Protein AF-A0A9K3M1T9-F1 (afdb_monomer)

Mean predicted aligned error: 18.96 Å

Radius of gyration: 31.44 Å; Cα contacts (8 Å, |Δi|>4): 435; chains: 1; bounding box: 80×83×88 Å

pLDDT: mean 81.01, std 16.25, range [27.92, 98.25]

Foldseek 3Di:
DDLVCQQPDAFPVRDGDDSVVSCCCVVQVLLLVLQAQLVVVLVDFLVVLVPGDLPLDALVSLVSSCVRCVVSLVVLVVVCVDVRSVSNNVSVVVSVVVSVVLVVLLVVLCVVQNDLVPAADDDPDDPPPNHDPQHACSRSSNSNVPDDPVDDSPDDPDRNHDDDDDPDDDDPPPPVPVVVVVVVVVVVVLVVVLVVVCVVVVPDPDDDPVNVVVSVVVSVVVVVVVVVCVVCVVVVQHAPPDLQDLVNLVVLLVVLVVVLVVLVVVLVVDPDPVVNVVSVVVNVVSVVVNSNSVSNNVPDPVNVVVVVVVVVVVCVVCVVVLLVLLLLVQLQAALVLVPDALVCQQPPAFPVRDGRHSLVSCCCVVQVLLNCSQAQLVVVLPDFLVVNVPGDPPLDALSSLSNSCNRCVVNLVVLVVVCVDVRSVSNNVSSVVSVVVSVVLVVLLVVLCVVQNDLVRGQPPCPPDPPPNHDPQPQCSHNSNSNPPPDSPDGRRGGSDRHHDDDPPPVPPPQDPVSVVVCVVVVVD

Solvent-accessible surface area (backbone atoms only — not comparable to full-atom values): 30203 Å² total; per-residue (Å²): 130,54,53,64,54,48,18,69,43,64,34,81,67,70,45,63,44,53,61,71,55,26,46,45,59,69,75,30,56,52,64,54,54,79,35,46,48,52,74,56,60,65,68,52,58,43,68,62,60,71,69,43,53,79,72,92,65,36,63,67,56,43,50,53,50,52,58,65,39,45,71,43,44,55,54,21,60,75,36,49,90,39,72,57,32,34,49,43,33,52,54,49,49,56,52,51,51,54,42,50,56,52,49,48,53,35,50,58,44,32,73,74,58,43,55,80,93,71,44,50,72,50,55,100,78,61,91,77,74,74,38,47,91,48,67,67,70,69,24,54,63,52,38,37,58,72,60,75,82,83,66,85,53,58,70,75,91,64,94,70,52,66,80,72,83,84,76,83,88,84,79,91,85,63,82,91,63,49,83,77,49,52,64,56,52,52,50,52,56,48,52,50,53,52,46,54,50,35,61,75,66,70,65,64,96,78,72,49,75,66,53,60,48,51,51,50,52,50,47,54,49,52,54,48,48,55,51,49,51,51,52,35,46,74,70,70,46,62,75,63,95,58,95,67,50,63,70,58,26,54,52,49,42,55,51,42,54,48,51,49,51,55,48,53,54,50,53,77,72,53,85,50,71,72,59,43,57,51,50,52,54,52,48,51,50,50,50,53,51,40,48,42,33,51,47,39,33,70,73,34,70,66,46,53,50,49,53,51,51,52,49,51,52,54,50,57,76,45,44,62,66,16,48,53,30,33,28,35,51,28,20,70,42,60,48,60,54,84,82,51,52,55,66,52,45,32,66,41,66,34,80,66,66,46,61,44,56,59,70,55,26,46,44,50,66,73,29,46,48,61,53,54,76,25,43,45,61,78,66,56,66,77,52,57,42,69,66,62,69,70,37,46,78,68,90,65,33,60,53,56,40,31,19,52,51,55,64,46,55,77,49,46,61,56,23,52,75,41,39,89,39,72,59,30,31,48,43,28,52,53,49,50,53,52,52,52,53,40,51,56,52,48,52,54,34,52,54,46,31,72,74,55,40,52,82,95,68,31,45,69,88,49,91,80,51,93,82,73,69,50,64,90,50,68,68,69,69,24,56,66,55,36,34,55,72,66,73,59,82,74,81,38,61,33,61,56,61,100,58,53,44,79,78,79,73,68,79,65,88,70,66,48,72,67,54,52,50,48,35,58,73,70,64,78,108

Sequence (525 aa):
MTEDELASTPTPNGKSLPVSFARKFKRTNILQLLRVNPEEIEKMHPSLLEGIRTTGLTLTERRAIHEHLRDVAERWEKKLADPSSEKKYQWFQVLKMKFKEMLNAYTTHVEKYGPPKNHPYASRNDPSGGGCPMLGNQCPLKADAVLNYNEDLGYPQEALFENGSQGTNNRSSREKKIQTCLASKSKASETEIMNELRERLGLDSYENDVDRKLLRELFHAVKRTRSLEKQLTQAGLALPQEDISYSMAKTKIAELTREIKDLAAKMGNCTDSREMARLEVDFGKLSQELDKYNNAIMLTKEWAKEQEDRERNWEASISQANYEALQKIWRHMPVNIRDLSEDVLSSASTPNGKTLPTAMAKKFKRTNILMLLRLDPSDIEPMHPSSLEAMRTTGLTLTERRALHKHLKTLAPKWQASSNDKMSERKWMWHASLKGKFKEVLEKYEHHVQKYGPSHNHPYAERNNPSGGGCPLLGNQCPVKADLVTDYNDDYGFPDYPIYMKETVAKSNLMTMEELERRRQEGEL

Secondary structure (DSSP, 8-state):
--HHHHHHSBPTTSPBPPHHHHHHHHH-GGGGGGGS-HHHHHHS-HHHHHTS--TT--HHHHHHHHHHHHHHHHHHHHTTTSHHHHHHHHHHHHHHHHHHHHHHHHHHHHHHH--GGG-----TT-TTS-S-SS-GGGSHHHHHTTS-TTS--S--SS-PPP---------SS-SSSSTTTHHHHHHHHHHHHHHHHHHHHT--S---HHHHHHHHHHHHHHHHHHHHHHHHHHTT----SS---HHHHHHHHHHHHHHHHHHHHHHHT---HHHHHHHHHHHHHHHHHHHHHHHHHHTSHHHHHHHHHHHHHHHHHHHHHHHHHHHHHHHHS-TTTTTS-HHHHHHSBPTTSPBPPHHHHHHHHHSGGGGGGGS-HHHHTTS-HHHHHTS--TT--HHHHHHHHHHHTTTHHHHHHTTTSHHHHHHHHHHHHHHHHHHHHHHHHHHHHHHH--GGGSS-S-TT-TT--S-SS-GGGSHHHHHTTS---S-----SS---------------HHHHHHHHHTT--

Organism: NCBI:txid303405

Structure (mmCIF, N/CA/C/O backbone):
data_AF-A0A9K3M1T9-F1
#
_entry.id   AF-A0A9K3M1T9-F1
#
loop_
_atom_site.group_PDB
_atom_site.id
_atom_site.type_symbol
_atom_site.label_atom_id
_atom_site.label_alt_id
_atom_site.label_comp_id
_atom_site.label_asym_id
_atom_site.label_entity_id
_atom_site.label_seq_id
_atom_site.pdbx_PDB_ins_code
_atom_site.Cartn_x
_atom_site.Cartn_y
_atom_site.Cartn_z
_atom_site.occupancy
_atom_site.B_iso_or_equiv
_atom_site.auth_seq_id
_atom_site.auth_comp_id
_atom_site.auth_asym_id
_atom_site.auth_atom_id
_atom_site.pdbx_PDB_model_num
ATOM 1 N N . MET A 1 1 ? 20.194 -21.586 -5.574 1.00 68.31 1 MET A N 1
ATOM 2 C CA . MET A 1 1 ? 19.880 -22.155 -4.249 1.00 68.31 1 MET A CA 1
ATOM 3 C C . MET A 1 1 ? 18.542 -21.649 -3.736 1.00 68.31 1 MET A C 1
ATOM 5 O O . MET A 1 1 ? 18.437 -20.459 -3.425 1.00 68.31 1 MET A O 1
ATOM 9 N N . THR A 1 2 ? 17.545 -22.527 -3.677 1.00 80.69 2 THR A N 1
ATOM 10 C CA . THR A 1 2 ? 16.233 -22.302 -3.038 1.00 80.69 2 THR A CA 1
ATOM 11 C C . THR A 1 2 ? 16.335 -22.315 -1.500 1.00 80.69 2 THR A C 1
ATOM 13 O O . THR A 1 2 ? 17.410 -22.557 -0.947 1.00 80.69 2 THR A O 1
ATOM 16 N N . GLU A 1 3 ? 15.248 -21.980 -0.787 1.00 82.19 3 GLU A N 1
ATOM 17 C CA . GLU A 1 3 ? 15.204 -22.055 0.690 1.00 82.19 3 GLU A CA 1
ATOM 18 C C . GLU A 1 3 ? 15.411 -23.490 1.186 1.00 82.19 3 GLU A C 1
ATOM 20 O O . GLU A 1 3 ? 16.157 -23.702 2.142 1.00 82.19 3 GLU A O 1
ATOM 25 N N . ASP A 1 4 ? 14.791 -24.453 0.504 1.00 78.94 4 ASP A N 1
ATOM 26 C CA . ASP A 1 4 ? 14.855 -25.867 0.863 1.00 78.94 4 ASP A CA 1
ATOM 27 C C . ASP A 1 4 ? 16.237 -26.448 0.551 1.00 78.94 4 ASP A C 1
ATOM 29 O O . ASP A 1 4 ? 16.815 -27.105 1.410 1.00 78.94 4 ASP A O 1
ATOM 33 N N . GLU A 1 5 ? 16.834 -26.093 -0.595 1.00 82.56 5 GLU A N 1
ATOM 34 C CA . GLU A 1 5 ? 18.221 -26.460 -0.921 1.00 82.56 5 GLU A CA 1
ATOM 35 C C . GLU A 1 5 ? 19.218 -25.920 0.110 1.00 82.56 5 GLU A C 1
ATOM 37 O O . GLU A 1 5 ? 20.152 -26.617 0.499 1.00 82.56 5 GLU A O 1
ATOM 42 N N . LEU A 1 6 ? 19.039 -24.680 0.577 1.00 81.62 6 LEU A N 1
ATOM 43 C CA . LEU A 1 6 ? 19.936 -24.082 1.569 1.00 81.62 6 LEU A CA 1
ATOM 44 C C . LEU A 1 6 ? 19.790 -24.737 2.953 1.00 81.62 6 LEU A C 1
ATOM 46 O O . LEU A 1 6 ? 20.767 -24.810 3.691 1.00 81.62 6 LEU A O 1
ATOM 50 N N . ALA A 1 7 ? 18.594 -25.217 3.301 1.00 81.88 7 ALA A N 1
ATOM 51 C CA . ALA A 1 7 ? 18.355 -25.947 4.544 1.00 81.88 7 ALA A CA 1
ATOM 52 C C . ALA A 1 7 ? 18.846 -27.406 4.482 1.00 81.88 7 ALA A C 1
ATOM 54 O O . ALA A 1 7 ? 19.282 -27.950 5.496 1.00 81.88 7 ALA A O 1
ATOM 55 N N . SER A 1 8 ? 18.787 -28.039 3.306 1.00 81.88 8 SER A N 1
ATOM 56 C CA . SER A 1 8 ? 19.185 -29.437 3.105 1.00 81.88 8 SER A CA 1
ATOM 57 C C . SER A 1 8 ? 20.673 -29.625 2.803 1.00 81.88 8 SER A C 1
ATOM 59 O O . SER A 1 8 ? 21.176 -30.739 2.917 1.00 81.88 8 SER A O 1
ATOM 61 N N . THR A 1 9 ? 21.380 -28.568 2.393 1.00 82.19 9 THR A N 1
ATOM 62 C CA . THR A 1 9 ? 22.821 -28.640 2.117 1.00 82.19 9 THR A CA 1
ATOM 63 C C . THR A 1 9 ? 23.593 -28.799 3.433 1.00 82.19 9 THR A C 1
ATOM 65 O O . THR A 1 9 ? 23.423 -27.966 4.330 1.00 82.19 9 THR A O 1
ATOM 68 N N . PRO A 1 10 ? 24.441 -29.837 3.576 1.00 81.62 10 PRO A N 1
ATOM 69 C CA . PRO A 1 10 ? 25.242 -30.015 4.778 1.00 81.62 10 PRO A CA 1
ATOM 70 C C . PRO A 1 10 ? 26.256 -28.876 4.912 1.00 81.62 10 PRO A C 1
ATOM 72 O O . PRO A 1 10 ? 26.937 -28.503 3.956 1.00 81.62 10 PRO A O 1
ATOM 75 N N . THR A 1 11 ? 26.352 -28.315 6.112 1.00 84.19 11 THR A N 1
ATOM 76 C CA . THR A 1 11 ? 27.364 -27.327 6.478 1.00 84.19 11 THR A CA 1
ATOM 77 C C . THR A 1 11 ? 28.746 -27.995 6.558 1.00 84.19 11 THR A C 1
ATOM 79 O O . THR A 1 11 ? 28.828 -29.226 6.609 1.00 84.19 11 THR A O 1
ATOM 82 N N . PRO A 1 12 ? 29.856 -27.233 6.595 1.00 83.75 12 PRO A N 1
ATOM 83 C CA . PRO A 1 12 ? 31.207 -27.806 6.629 1.00 83.75 12 PRO A CA 1
ATOM 84 C C . PRO A 1 12 ? 31.472 -28.805 7.767 1.00 83.75 12 PRO A C 1
ATOM 86 O O . PRO A 1 12 ? 32.325 -29.675 7.628 1.00 83.75 12 PRO A O 1
ATOM 89 N N . ASN A 1 13 ? 30.733 -28.719 8.877 1.00 85.38 13 ASN A N 1
ATOM 90 C CA . ASN A 1 13 ? 30.802 -29.682 9.981 1.00 85.38 13 ASN A CA 1
ATOM 91 C C . ASN A 1 13 ? 29.728 -30.793 9.932 1.00 85.38 13 ASN A C 1
ATOM 93 O O . ASN A 1 13 ? 29.508 -31.475 10.931 1.00 85.38 13 ASN A O 1
ATOM 97 N N . GLY A 1 14 ? 29.049 -30.975 8.796 1.00 81.06 14 GLY A N 1
ATOM 98 C CA . GLY A 1 14 ? 28.070 -32.041 8.562 1.00 81.06 14 GLY A CA 1
ATOM 99 C C . GLY A 1 14 ? 26.682 -31.808 9.169 1.00 81.06 14 GLY A C 1
ATOM 100 O O . GLY A 1 14 ? 25.833 -32.694 9.092 1.00 81.06 14 GLY A O 1
ATOM 101 N N . LYS A 1 15 ? 26.422 -30.638 9.767 1.00 84.81 15 LYS A N 1
ATOM 102 C CA . LYS A 1 15 ? 25.095 -30.270 10.280 1.00 84.81 15 LYS A CA 1
ATOM 103 C C . LYS A 1 15 ? 24.206 -29.716 9.162 1.00 84.81 15 LYS A C 1
ATOM 105 O O . LYS A 1 15 ? 24.685 -29.261 8.132 1.00 84.81 15 LYS A O 1
ATOM 110 N N . SER A 1 16 ? 22.892 -29.722 9.359 1.00 82.44 16 SER A N 1
ATOM 111 C CA . SER A 1 16 ? 21.951 -29.028 8.468 1.00 82.44 16 SER A CA 1
ATOM 112 C C . SER A 1 16 ? 21.672 -27.618 8.981 1.00 82.44 16 SER A C 1
ATOM 114 O O . SER A 1 16 ? 21.441 -27.436 10.180 1.00 82.44 16 SER A O 1
ATOM 116 N N . LEU A 1 17 ? 21.614 -26.628 8.089 1.00 83.31 17 LEU A N 1
ATOM 117 C CA . LEU A 1 17 ? 21.196 -25.278 8.461 1.00 83.31 17 LEU A CA 1
ATOM 118 C C . LEU A 1 17 ? 19.704 -25.286 8.852 1.00 83.31 17 LEU A C 1
ATOM 120 O O . LEU A 1 17 ? 18.874 -25.738 8.059 1.00 83.31 17 LEU A O 1
ATOM 124 N N . PRO A 1 18 ? 19.305 -24.752 10.022 1.00 86.81 18 PRO A N 1
ATOM 125 C CA . PRO A 1 18 ? 17.894 -24.707 10.382 1.00 86.81 18 PRO A CA 1
ATOM 126 C C . PRO A 1 18 ? 17.066 -23.934 9.345 1.00 86.81 18 PRO A C 1
ATOM 128 O O . PRO A 1 18 ? 17.465 -22.867 8.874 1.00 86.81 18 PRO A O 1
ATOM 131 N N . VAL A 1 19 ? 15.859 -24.419 9.040 1.00 84.19 19 VAL A N 1
ATOM 132 C CA . VAL A 1 19 ? 14.954 -23.806 8.043 1.00 84.19 19 VAL A CA 1
ATOM 133 C C . VAL A 1 19 ? 14.667 -22.327 8.352 1.00 84.19 19 VAL A C 1
ATOM 135 O O . VAL A 1 19 ? 14.493 -21.512 7.445 1.00 84.19 19 VAL A O 1
ATOM 138 N N . SER A 1 20 ? 14.648 -21.945 9.633 1.00 83.00 20 SER A N 1
ATOM 139 C CA . SER A 1 20 ? 14.504 -20.550 10.067 1.00 83.00 20 SER A CA 1
ATOM 140 C C . SER A 1 20 ? 15.665 -19.661 9.606 1.00 83.00 20 SER A C 1
ATOM 142 O O . SER A 1 20 ? 15.415 -18.540 9.158 1.00 83.00 20 SER A O 1
ATOM 144 N N . PHE A 1 21 ? 16.903 -20.161 9.644 1.00 84.50 21 PHE A N 1
ATOM 145 C CA . PHE A 1 21 ? 18.090 -19.473 9.131 1.00 84.50 21 PHE A CA 1
ATOM 146 C C . PHE A 1 21 ? 18.080 -19.403 7.604 1.00 84.50 21 PHE A C 1
ATOM 148 O O . PHE A 1 21 ? 18.280 -18.325 7.045 1.00 84.50 21 PHE A O 1
ATOM 155 N N . ALA A 1 22 ? 17.761 -20.510 6.925 1.00 83.50 22 ALA A N 1
ATOM 156 C CA . ALA A 1 22 ? 17.679 -20.543 5.464 1.00 83.50 22 ALA A CA 1
ATOM 157 C C . ALA A 1 22 ? 16.661 -19.518 4.926 1.00 83.50 22 ALA A C 1
ATOM 159 O O . ALA A 1 22 ? 16.983 -18.690 4.068 1.00 83.50 22 ALA A O 1
ATOM 160 N N . ARG A 1 23 ? 15.455 -19.489 5.515 1.00 84.88 23 ARG A N 1
ATOM 161 C CA . ARG A 1 23 ? 14.423 -18.481 5.215 1.00 84.88 23 ARG A CA 1
ATOM 162 C C . ARG A 1 23 ? 14.901 -17.067 5.511 1.00 84.88 23 ARG A C 1
ATOM 164 O O . ARG A 1 23 ? 14.629 -16.155 4.732 1.00 84.88 23 ARG A O 1
ATOM 171 N N . LYS A 1 24 ? 15.598 -16.857 6.631 1.00 86.56 24 LYS A N 1
ATOM 172 C CA . LYS A 1 24 ? 16.088 -15.531 7.016 1.00 86.56 24 LYS A CA 1
ATOM 173 C C . LYS A 1 24 ? 17.089 -14.989 5.997 1.00 86.56 24 LYS A C 1
ATOM 175 O O . LYS A 1 24 ? 16.892 -13.868 5.526 1.00 86.56 24 LYS A O 1
ATOM 180 N N . PHE A 1 25 ? 18.102 -15.769 5.625 1.00 83.94 25 PHE A N 1
ATOM 181 C CA . PHE A 1 25 ? 19.136 -15.341 4.679 1.00 83.94 25 PHE A CA 1
ATOM 182 C C . PHE A 1 25 ? 18.599 -15.125 3.260 1.00 83.94 25 PHE A C 1
ATOM 184 O O . PHE A 1 25 ? 19.050 -14.212 2.571 1.00 83.94 25 PHE A O 1
ATOM 191 N N . LYS A 1 26 ? 17.594 -15.902 2.833 1.00 82.56 26 LYS A N 1
ATOM 192 C CA . LYS A 1 26 ? 16.961 -15.724 1.516 1.00 82.56 26 LYS A CA 1
ATOM 193 C C . LYS A 1 26 ? 15.980 -14.560 1.450 1.00 82.56 26 LYS A C 1
ATOM 195 O O . LYS A 1 26 ? 15.921 -13.886 0.431 1.00 82.56 26 LYS A O 1
ATOM 200 N N . ARG A 1 27 ? 15.221 -14.299 2.519 1.00 81.25 27 ARG A N 1
ATOM 201 C CA . ARG A 1 27 ? 14.191 -13.241 2.535 1.00 81.25 27 ARG A CA 1
ATOM 202 C C . ARG A 1 27 ? 14.710 -11.876 2.990 1.00 81.25 27 ARG A C 1
ATOM 204 O O . ARG A 1 27 ? 13.993 -10.881 2.858 1.00 81.25 27 ARG A O 1
ATOM 211 N N . THR A 1 28 ? 15.919 -11.824 3.551 1.00 83.56 28 THR A N 1
ATOM 212 C CA . THR A 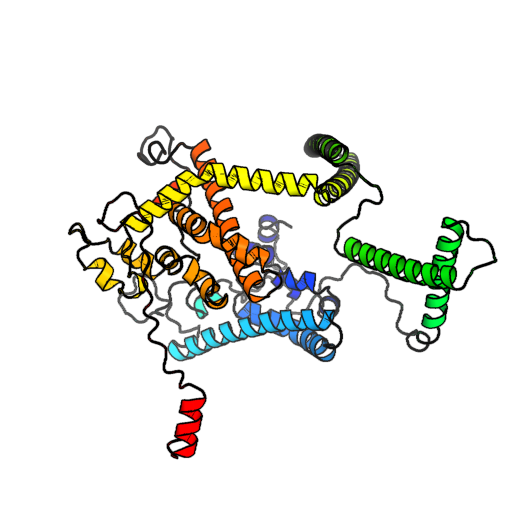1 28 ? 16.526 -10.608 4.116 1.00 83.56 28 THR A CA 1
ATOM 213 C C . THR A 1 28 ? 17.814 -10.275 3.367 1.00 83.56 28 THR A C 1
ATOM 215 O O . THR A 1 28 ? 18.914 -10.461 3.883 1.00 83.56 28 THR A O 1
ATOM 218 N N . ASN A 1 29 ? 17.668 -9.774 2.136 1.00 82.31 29 ASN A N 1
ATOM 219 C CA . ASN A 1 29 ? 18.772 -9.560 1.187 1.00 82.31 29 ASN A CA 1
ATOM 220 C C . ASN A 1 29 ? 19.933 -8.725 1.751 1.00 82.31 29 ASN A C 1
ATOM 222 O O . ASN A 1 29 ? 21.071 -8.923 1.351 1.00 82.31 29 ASN A O 1
ATOM 226 N N . ILE A 1 30 ? 19.689 -7.837 2.720 1.00 87.62 30 ILE A N 1
ATOM 227 C CA . ILE A 1 30 ? 20.748 -7.020 3.331 1.00 87.62 30 ILE A CA 1
ATOM 228 C C . ILE A 1 30 ? 21.827 -7.835 4.051 1.00 87.62 30 ILE A C 1
ATOM 230 O O . ILE A 1 30 ? 22.968 -7.393 4.123 1.00 87.62 30 ILE A O 1
ATOM 234 N N . LEU A 1 31 ? 21.502 -9.032 4.551 1.00 88.06 31 LEU A N 1
ATOM 235 C CA . LEU A 1 31 ? 22.486 -9.902 5.200 1.00 88.06 31 LEU A CA 1
ATOM 236 C C . LEU A 1 31 ? 23.519 -10.443 4.206 1.00 88.06 31 LEU A C 1
ATOM 238 O O . LEU A 1 31 ? 24.617 -10.802 4.615 1.00 88.06 31 LEU A O 1
ATOM 242 N N . GLN A 1 32 ? 23.203 -10.447 2.907 1.00 86.44 32 GLN A N 1
ATOM 243 C CA . GLN A 1 32 ? 24.142 -10.848 1.859 1.00 86.44 32 GLN A CA 1
ATOM 244 C C . GLN A 1 32 ? 25.302 -9.854 1.736 1.00 86.44 32 GLN A C 1
ATOM 246 O O . GLN A 1 32 ? 26.403 -10.260 1.384 1.00 86.44 32 GLN A O 1
ATOM 251 N N . LEU A 1 33 ? 25.107 -8.582 2.120 1.00 88.75 33 LEU A N 1
ATOM 252 C CA . LEU A 1 33 ? 26.184 -7.586 2.116 1.00 88.75 33 LEU A CA 1
ATOM 253 C C . LEU A 1 33 ? 27.350 -7.978 3.027 1.00 88.75 33 LEU A C 1
ATOM 255 O O . LEU A 1 33 ? 28.478 -7.606 2.732 1.00 88.75 33 LEU A O 1
ATOM 259 N N . LEU A 1 34 ? 27.110 -8.771 4.077 1.00 87.88 34 LEU A N 1
ATOM 260 C CA . LEU A 1 34 ? 28.168 -9.273 4.964 1.00 87.88 34 LEU A CA 1
ATOM 261 C C . LEU A 1 34 ? 29.151 -10.220 4.253 1.00 87.88 34 LEU A C 1
ATOM 263 O O . LEU A 1 34 ? 30.233 -10.476 4.772 1.00 87.88 34 LEU A O 1
ATOM 267 N N . ARG A 1 35 ? 28.785 -10.749 3.076 1.00 86.81 35 ARG A N 1
ATOM 268 C CA . ARG A 1 35 ? 29.645 -11.587 2.224 1.00 86.81 35 ARG A CA 1
ATOM 269 C C . ARG A 1 35 ? 30.213 -10.848 1.015 1.00 86.81 35 ARG A C 1
ATOM 271 O O . ARG A 1 35 ? 30.990 -11.433 0.267 1.00 86.81 35 ARG A O 1
ATOM 278 N N . VAL A 1 36 ? 29.883 -9.569 0.854 1.00 86.62 36 VAL A N 1
ATOM 279 C CA . VAL A 1 36 ? 30.445 -8.719 -0.195 1.00 86.62 36 VAL A CA 1
ATOM 280 C C . VAL A 1 36 ? 31.607 -7.920 0.376 1.00 86.62 36 VAL A C 1
ATOM 282 O O . VAL A 1 36 ? 31.514 -7.374 1.479 1.00 86.62 36 VAL A O 1
ATOM 285 N N . ASN A 1 37 ? 32.695 -7.825 -0.387 1.00 87.12 37 ASN A N 1
ATOM 286 C CA . ASN A 1 37 ? 33.850 -7.030 0.004 1.00 87.12 37 ASN A CA 1
ATOM 287 C C . ASN A 1 37 ? 33.439 -5.547 0.186 1.00 87.12 37 ASN A C 1
ATOM 289 O O . ASN A 1 37 ? 32.831 -4.973 -0.725 1.00 87.12 37 ASN A O 1
ATOM 293 N N . PRO A 1 38 ? 33.778 -4.893 1.316 1.00 88.00 38 PRO A N 1
ATOM 294 C CA . PRO A 1 38 ? 33.483 -3.477 1.556 1.00 88.00 38 PRO A CA 1
ATOM 295 C C . PRO A 1 38 ? 33.888 -2.530 0.413 1.00 88.00 38 PRO A C 1
ATOM 297 O O . PRO A 1 38 ? 33.201 -1.542 0.149 1.00 88.00 38 PRO A O 1
ATOM 300 N N . GLU A 1 39 ? 34.974 -2.827 -0.305 1.00 87.88 39 GLU A N 1
ATOM 301 C CA . GLU A 1 39 ? 35.415 -2.035 -1.462 1.00 87.88 39 GLU A CA 1
ATOM 302 C C . GLU A 1 39 ? 34.470 -2.134 -2.666 1.00 87.88 39 GLU A C 1
ATOM 304 O O . GLU A 1 39 ? 34.337 -1.186 -3.444 1.00 87.88 39 GLU A O 1
ATOM 309 N N . GLU A 1 40 ? 33.806 -3.275 -2.843 1.00 87.50 40 GLU A N 1
ATOM 310 C CA . GLU A 1 40 ? 32.795 -3.458 -3.885 1.00 87.50 40 GLU A CA 1
ATOM 311 C C . GLU A 1 40 ? 31.487 -2.775 -3.496 1.00 87.50 40 GLU A C 1
ATOM 313 O O . GLU A 1 40 ? 30.864 -2.122 -4.335 1.00 87.50 40 GLU A O 1
ATOM 318 N N . ILE A 1 41 ? 31.118 -2.831 -2.210 1.00 87.56 41 ILE A N 1
ATOM 319 C CA . ILE A 1 41 ? 29.956 -2.109 -1.674 1.00 87.56 41 ILE A CA 1
ATOM 320 C C . ILE A 1 41 ? 30.111 -0.604 -1.911 1.00 87.56 41 ILE A C 1
ATOM 322 O O . ILE A 1 41 ? 29.164 0.052 -2.346 1.00 87.56 41 ILE A O 1
ATOM 326 N N . GLU A 1 42 ? 31.312 -0.049 -1.711 1.00 88.75 42 GLU A N 1
ATOM 327 C CA . GLU A 1 42 ? 31.579 1.366 -1.994 1.00 88.75 42 GLU A CA 1
ATOM 328 C C 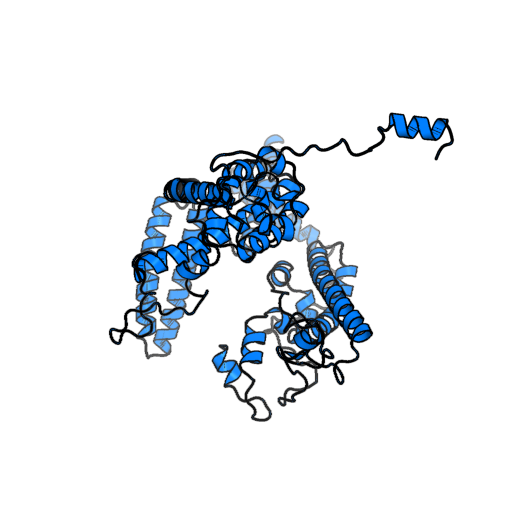. GLU A 1 42 ? 31.231 1.739 -3.446 1.00 88.75 42 GLU A C 1
ATOM 330 O O . GLU A 1 42 ? 30.689 2.822 -3.700 1.00 88.75 42 GLU A O 1
ATOM 335 N N . LYS A 1 43 ? 31.498 0.828 -4.391 1.00 87.56 43 LYS A N 1
ATOM 336 C CA . LYS A 1 43 ? 31.296 1.008 -5.836 1.00 87.56 43 LYS A CA 1
ATOM 337 C C . LYS A 1 43 ? 29.861 0.724 -6.297 1.00 87.56 43 LYS A C 1
ATOM 339 O O . LYS A 1 43 ? 29.517 1.137 -7.403 1.00 87.56 43 LYS A O 1
ATOM 344 N N . MET A 1 44 ? 29.013 0.090 -5.480 1.00 88.00 44 MET A N 1
ATOM 345 C CA . MET A 1 44 ? 27.618 -0.213 -5.840 1.00 88.00 44 MET A CA 1
ATOM 346 C C . MET A 1 44 ? 26.827 1.043 -6.207 1.00 88.00 44 MET A C 1
ATOM 348 O O . MET A 1 44 ? 27.070 2.117 -5.670 1.00 88.00 44 MET A O 1
ATOM 352 N N . HIS A 1 45 ? 25.851 0.932 -7.105 1.00 86.56 45 HIS A N 1
ATOM 353 C CA . HIS A 1 45 ? 24.966 2.055 -7.420 1.00 86.56 45 HIS A CA 1
ATOM 354 C C . HIS A 1 45 ? 24.000 2.341 -6.247 1.00 86.56 45 HIS A C 1
ATOM 356 O O . HIS A 1 45 ? 23.496 1.382 -5.658 1.00 86.56 45 HIS A O 1
ATOM 362 N N . PRO A 1 46 ? 23.674 3.611 -5.914 1.00 86.00 46 PRO A N 1
ATOM 363 C CA . PRO A 1 46 ? 22.773 3.939 -4.801 1.00 86.00 46 PRO A CA 1
ATOM 364 C C . PRO A 1 46 ? 21.418 3.218 -4.860 1.00 86.00 46 PRO A C 1
ATOM 366 O O . PRO A 1 46 ? 20.946 2.717 -3.846 1.00 86.00 46 PRO A O 1
ATOM 369 N N . SER A 1 47 ? 20.838 3.069 -6.056 1.00 79.94 47 SER A N 1
ATOM 370 C CA . SER A 1 47 ? 19.554 2.373 -6.247 1.00 79.94 47 SER A CA 1
ATOM 371 C C . SER A 1 47 ? 19.582 0.901 -5.827 1.00 79.94 47 SER A C 1
ATOM 373 O O . SER A 1 47 ? 18.559 0.377 -5.394 1.00 79.94 47 SER A O 1
ATOM 375 N N . LEU A 1 48 ? 20.740 0.232 -5.921 1.00 84.56 48 LEU A N 1
ATOM 376 C CA . LEU A 1 48 ? 20.882 -1.141 -5.429 1.00 84.56 48 LEU A CA 1
ATOM 377 C C . LEU A 1 48 ? 20.778 -1.172 -3.905 1.00 84.56 48 LEU A C 1
ATOM 379 O O . LEU A 1 48 ? 20.098 -2.035 -3.366 1.00 84.56 48 LEU A O 1
ATOM 383 N N . LEU A 1 49 ? 21.393 -0.208 -3.215 1.00 87.12 49 LEU A N 1
ATOM 384 C CA . LEU A 1 49 ? 21.320 -0.105 -1.757 1.00 87.12 49 LEU A CA 1
ATOM 385 C C . LEU A 1 49 ? 19.910 0.282 -1.291 1.00 87.12 49 LEU A C 1
ATOM 387 O O . LEU A 1 49 ? 19.370 -0.340 -0.378 1.00 87.12 49 LEU A O 1
ATOM 391 N N . GLU A 1 50 ? 19.275 1.250 -1.952 1.00 84.31 50 GLU A N 1
ATOM 392 C CA . GLU A 1 50 ? 17.903 1.684 -1.648 1.00 84.31 50 GLU A CA 1
ATOM 393 C C . GLU A 1 50 ? 16.867 0.567 -1.856 1.00 84.31 50 GLU A C 1
ATOM 395 O O . GLU A 1 50 ? 15.915 0.459 -1.082 1.00 84.31 50 GLU A O 1
ATOM 400 N N . GLY A 1 51 ? 17.074 -0.304 -2.850 1.00 80.94 51 GLY A N 1
ATOM 401 C CA . GLY A 1 51 ? 16.222 -1.470 -3.103 1.00 80.94 51 GLY A CA 1
ATOM 402 C C . GLY A 1 51 ? 16.382 -2.607 -2.086 1.00 80.94 51 GLY A C 1
ATOM 403 O O . GLY A 1 51 ? 15.551 -3.519 -2.039 1.00 80.94 51 GLY A O 1
ATOM 404 N N . ILE A 1 52 ? 17.424 -2.579 -1.247 1.00 86.25 52 ILE A N 1
ATOM 405 C CA . ILE A 1 52 ? 17.667 -3.620 -0.249 1.00 86.25 52 ILE A CA 1
ATOM 406 C C . ILE A 1 52 ? 16.745 -3.433 0.960 1.00 86.25 52 ILE A C 1
ATOM 408 O O . ILE A 1 52 ? 16.739 -2.417 1.656 1.00 86.25 52 ILE A O 1
ATOM 412 N N . ARG A 1 53 ? 16.001 -4.492 1.285 1.00 80.88 53 ARG A N 1
ATOM 413 C CA . ARG A 1 53 ? 15.116 -4.530 2.451 1.00 80.88 53 ARG A CA 1
ATOM 414 C C . ARG A 1 53 ? 15.909 -4.513 3.767 1.00 80.88 53 ARG A C 1
ATOM 416 O O . ARG A 1 53 ? 16.604 -5.471 4.090 1.00 80.88 53 ARG A O 1
ATOM 423 N N . THR A 1 54 ? 15.706 -3.473 4.578 1.00 83.62 54 THR A N 1
ATOM 424 C CA . THR A 1 54 ? 16.374 -3.251 5.886 1.00 83.62 54 THR A CA 1
ATOM 425 C C . THR A 1 54 ? 15.494 -3.609 7.104 1.00 83.62 54 THR A C 1
ATOM 427 O O . THR A 1 54 ? 15.894 -3.467 8.266 1.00 83.62 54 THR A O 1
ATOM 430 N N . THR A 1 55 ? 14.257 -4.063 6.868 1.00 83.06 55 THR A N 1
ATOM 431 C CA . THR A 1 55 ? 13.287 -4.439 7.913 1.00 83.06 55 THR A CA 1
ATOM 432 C C . THR A 1 55 ? 13.478 -5.879 8.384 1.00 83.06 55 THR A C 1
ATOM 434 O O . THR A 1 55 ? 13.820 -6.741 7.582 1.00 83.06 55 THR A O 1
ATOM 437 N N . GLY A 1 56 ? 13.125 -6.168 9.639 1.00 82.56 56 GLY A N 1
ATOM 438 C CA . GLY A 1 56 ? 13.133 -7.537 10.171 1.00 82.56 56 GLY A CA 1
ATOM 439 C C . GLY A 1 56 ? 14.499 -8.023 10.652 1.00 82.56 56 GLY A C 1
ATOM 440 O O . GLY A 1 56 ? 14.635 -9.209 10.941 1.00 82.56 56 GLY A O 1
ATOM 441 N N . LEU A 1 57 ? 15.485 -7.125 10.748 1.00 87.81 57 LEU A N 1
ATOM 442 C CA . LEU A 1 57 ? 16.796 -7.418 11.319 1.00 87.81 57 LEU A CA 1
ATOM 443 C C . LEU A 1 57 ? 16.765 -7.462 12.850 1.00 87.81 57 LEU A C 1
ATOM 445 O O . LEU A 1 57 ? 16.161 -6.573 13.461 1.00 87.81 57 LEU A O 1
ATOM 449 N N . THR A 1 58 ? 17.451 -8.444 13.437 1.00 89.94 58 THR A N 1
ATOM 450 C CA . THR A 1 58 ? 17.748 -8.504 14.876 1.00 89.94 58 THR A CA 1
ATOM 451 C C . THR A 1 58 ? 18.794 -7.449 15.257 1.00 89.94 58 THR A C 1
ATOM 453 O O . THR A 1 58 ? 19.405 -6.820 14.387 1.00 89.94 58 THR A O 1
ATOM 456 N N . LEU A 1 59 ? 19.008 -7.210 16.553 1.00 88.50 59 LEU A N 1
ATOM 457 C CA . LEU A 1 59 ? 20.025 -6.258 17.000 1.00 88.50 59 LEU A CA 1
ATOM 458 C C . LEU A 1 59 ? 21.429 -6.764 16.648 1.00 88.50 59 LEU A C 1
ATOM 460 O O . LEU A 1 59 ? 22.253 -5.984 16.174 1.00 88.50 59 LEU A O 1
ATOM 464 N N . THR A 1 60 ? 21.674 -8.062 16.820 1.00 89.56 60 THR A N 1
ATOM 465 C CA . THR A 1 60 ? 22.925 -8.733 16.448 1.00 89.56 60 THR A CA 1
ATOM 466 C C . THR A 1 60 ? 23.224 -8.559 14.956 1.00 89.56 60 THR A C 1
ATOM 468 O O . THR A 1 60 ? 24.315 -8.131 14.586 1.00 89.56 60 THR A O 1
ATOM 471 N N . GLU A 1 61 ? 22.230 -8.771 14.092 1.00 91.31 61 GLU A N 1
ATOM 472 C CA . GLU A 1 61 ? 22.366 -8.561 12.646 1.00 91.31 61 GLU A CA 1
ATOM 473 C C . GLU A 1 61 ? 22.657 -7.092 12.299 1.00 91.31 61 GLU A C 1
ATOM 475 O O . GLU A 1 61 ? 23.505 -6.798 11.456 1.00 91.31 61 GLU A O 1
ATOM 480 N N . ARG A 1 62 ? 21.993 -6.143 12.973 1.00 92.06 62 ARG A N 1
ATOM 481 C CA . ARG A 1 62 ? 22.249 -4.706 12.772 1.00 92.06 62 ARG A CA 1
ATOM 482 C C . ARG A 1 62 ? 23.649 -4.297 13.209 1.00 92.06 62 ARG A C 1
ATOM 484 O O . ARG A 1 62 ? 24.249 -3.468 12.532 1.00 92.06 62 ARG A O 1
ATOM 491 N N . ARG A 1 63 ? 24.166 -4.866 14.304 1.00 92.12 63 ARG A N 1
ATOM 492 C CA . ARG A 1 63 ? 25.548 -4.640 14.758 1.00 92.12 63 ARG A CA 1
ATOM 493 C C . ARG A 1 63 ? 26.541 -5.116 13.707 1.00 92.12 63 ARG A C 1
ATOM 495 O O . ARG A 1 63 ? 27.413 -4.342 13.335 1.00 92.12 63 ARG A O 1
ATOM 502 N N . ALA A 1 64 ? 26.354 -6.328 13.186 1.00 91.00 64 ALA A N 1
ATOM 503 C CA . ALA A 1 64 ? 27.214 -6.881 12.144 1.00 91.00 64 ALA A CA 1
ATOM 504 C C . ALA A 1 64 ? 27.222 -6.004 10.881 1.00 91.00 64 ALA A C 1
ATOM 506 O O . ALA A 1 64 ? 28.285 -5.665 10.374 1.00 91.00 64 ALA A O 1
ATOM 507 N N . ILE A 1 65 ? 26.048 -5.569 10.405 1.00 92.75 65 ILE A N 1
ATOM 508 C CA . ILE A 1 65 ? 25.952 -4.702 9.218 1.00 92.75 65 ILE A CA 1
ATOM 509 C C . ILE A 1 65 ? 26.578 -3.328 9.474 1.00 92.75 65 ILE A C 1
ATOM 511 O O . ILE A 1 65 ? 27.285 -2.808 8.616 1.00 92.75 65 ILE A O 1
ATOM 515 N N . HIS A 1 66 ? 26.325 -2.726 10.639 1.00 93.12 66 HIS A N 1
ATOM 516 C CA . HIS A 1 66 ? 26.909 -1.432 10.984 1.00 93.12 66 HIS A CA 1
ATOM 517 C C . HIS A 1 66 ? 28.438 -1.512 11.078 1.00 93.12 66 HIS A C 1
ATOM 519 O O . HIS A 1 66 ? 29.109 -0.581 10.644 1.00 93.12 66 HIS A O 1
ATOM 525 N N . GLU A 1 67 ? 28.984 -2.606 11.619 1.00 92.25 67 GLU A N 1
ATOM 526 C CA . GLU A 1 67 ? 30.428 -2.848 11.652 1.00 92.25 67 GLU A CA 1
ATOM 527 C C . GLU A 1 67 ? 31.001 -2.971 10.243 1.00 92.25 67 GLU A C 1
ATOM 529 O O . GLU A 1 67 ? 31.914 -2.235 9.883 1.00 92.25 67 GLU A O 1
ATOM 534 N N . HIS A 1 68 ? 30.399 -3.838 9.426 1.00 92.06 68 HIS A N 1
ATOM 535 C CA . HIS A 1 68 ? 30.851 -4.128 8.065 1.00 92.06 68 HIS A CA 1
ATOM 536 C C . HIS A 1 68 ? 30.844 -2.896 7.150 1.00 92.06 68 HIS A C 1
ATOM 538 O O . HIS A 1 68 ? 31.685 -2.752 6.267 1.00 92.06 68 HIS A O 1
ATOM 544 N N . LEU A 1 69 ? 29.893 -1.984 7.365 1.00 93.38 69 LEU A N 1
ATOM 545 C CA . LEU A 1 69 ? 29.732 -0.772 6.561 1.00 93.38 69 LEU A CA 1
ATOM 546 C C . LEU A 1 69 ? 30.421 0.464 7.145 1.00 93.38 69 LEU A C 1
ATOM 548 O O . LEU A 1 69 ? 30.383 1.511 6.500 1.00 93.38 69 LEU A O 1
ATOM 552 N N . ARG A 1 70 ? 31.032 0.383 8.334 1.00 92.88 70 ARG A N 1
ATOM 553 C CA . ARG A 1 70 ? 31.591 1.545 9.043 1.00 92.88 70 ARG A CA 1
ATOM 554 C C . ARG A 1 70 ? 32.574 2.327 8.172 1.00 92.88 70 ARG A C 1
ATOM 556 O O . ARG A 1 70 ? 32.339 3.498 7.883 1.00 92.88 70 ARG A O 1
ATOM 563 N N . ASP A 1 71 ? 33.616 1.656 7.695 1.00 91.56 71 ASP A N 1
ATOM 564 C CA . ASP A 1 71 ? 34.690 2.302 6.935 1.00 91.56 71 ASP A CA 1
ATOM 565 C C . ASP A 1 71 ? 34.205 2.784 5.561 1.00 91.56 71 ASP A C 1
ATOM 567 O O . ASP A 1 71 ? 34.668 3.798 5.036 1.00 91.56 71 ASP A O 1
ATOM 571 N N . VAL A 1 72 ? 33.246 2.065 4.968 1.00 93.06 72 VAL A N 1
ATOM 572 C CA . VAL A 1 72 ? 32.617 2.433 3.692 1.00 93.06 72 VAL A CA 1
ATOM 573 C C . VAL A 1 72 ? 31.804 3.717 3.851 1.00 93.06 72 VAL A C 1
ATOM 575 O O . VAL A 1 72 ? 31.903 4.626 3.026 1.00 93.06 72 VAL A O 1
ATOM 578 N N . ALA A 1 73 ? 31.037 3.820 4.935 1.00 91.00 73 ALA A N 1
ATOM 579 C CA . ALA A 1 73 ? 30.226 4.988 5.232 1.00 91.00 73 ALA A CA 1
ATOM 580 C C . ALA A 1 73 ? 31.075 6.240 5.476 1.00 91.00 73 ALA A C 1
ATOM 582 O O . ALA A 1 73 ? 30.727 7.303 4.966 1.00 91.00 73 ALA A O 1
ATOM 583 N N . GLU A 1 74 ? 32.208 6.120 6.175 1.00 92.12 74 GLU A N 1
ATOM 584 C CA . GLU A 1 74 ? 33.158 7.229 6.348 1.00 92.12 74 GLU A CA 1
ATOM 585 C C . GLU A 1 74 ? 33.735 7.709 5.008 1.00 92.12 74 GLU A C 1
ATOM 587 O O . GLU A 1 74 ? 33.976 8.902 4.804 1.00 92.12 74 GLU A O 1
ATOM 592 N N . ARG A 1 75 ? 33.951 6.796 4.054 1.00 92.19 75 ARG A N 1
ATOM 593 C CA . ARG A 1 75 ? 34.405 7.163 2.705 1.00 92.19 75 ARG A CA 1
ATOM 594 C C . ARG A 1 75 ? 33.311 7.855 1.894 1.00 92.19 75 ARG A C 1
ATOM 596 O O . ARG A 1 75 ? 33.626 8.809 1.182 1.00 92.19 75 ARG A O 1
ATOM 603 N N . TRP A 1 76 ? 32.050 7.438 2.017 1.00 94.38 76 TRP A N 1
ATOM 604 C CA . TRP A 1 76 ? 30.920 8.153 1.407 1.00 94.38 76 TRP A CA 1
ATOM 605 C C . TRP A 1 76 ? 30.728 9.547 2.009 1.00 94.38 76 TRP A C 1
ATOM 607 O O . TRP A 1 76 ? 30.523 10.503 1.266 1.00 94.38 76 TRP A O 1
ATOM 617 N N . GLU A 1 77 ? 30.886 9.685 3.326 1.00 92.50 77 GLU A N 1
ATOM 618 C CA . GLU A 1 77 ? 30.837 10.969 4.034 1.00 92.50 77 GLU A CA 1
ATOM 619 C C . GLU A 1 77 ? 31.914 11.948 3.547 1.00 92.50 77 GLU A C 1
ATOM 621 O O . GLU A 1 77 ? 31.659 13.131 3.336 1.00 92.50 77 GLU A O 1
ATOM 626 N N . LYS A 1 78 ? 33.128 11.457 3.286 1.00 92.12 78 LYS A N 1
ATOM 627 C CA . LYS A 1 78 ? 34.206 12.284 2.720 1.00 92.12 78 LYS A CA 1
ATOM 628 C C . LYS A 1 78 ? 33.952 12.688 1.261 1.00 92.12 78 LYS A C 1
ATOM 630 O O . LYS A 1 78 ? 34.587 13.620 0.774 1.00 92.12 78 LYS A O 1
ATOM 635 N N . LYS A 1 79 ? 33.040 12.004 0.558 1.00 91.75 79 LYS A N 1
ATOM 636 C CA . LYS A 1 79 ? 32.711 12.210 -0.864 1.00 91.75 79 LYS A CA 1
ATOM 637 C C . LYS A 1 79 ? 31.310 12.802 -1.080 1.00 91.75 79 LYS A C 1
ATOM 639 O O . LYS A 1 79 ? 30.760 12.644 -2.163 1.00 91.75 79 LYS A O 1
ATOM 644 N N . LEU A 1 80 ? 30.740 13.527 -0.111 1.00 85.00 80 LEU A N 1
ATOM 645 C CA . LEU A 1 80 ? 29.386 14.109 -0.218 1.00 85.00 80 LEU A CA 1
ATOM 646 C C . LEU A 1 80 ? 29.180 15.067 -1.406 1.00 85.00 80 LEU A C 1
ATOM 648 O O . LEU A 1 80 ? 28.046 15.307 -1.797 1.00 85.00 80 LEU A O 1
ATOM 652 N N . ALA A 1 81 ? 30.253 15.593 -2.003 1.00 78.81 81 ALA A N 1
ATOM 653 C CA . ALA A 1 81 ? 30.167 16.396 -3.225 1.00 78.81 81 ALA A CA 1
ATOM 654 C C . ALA A 1 81 ? 29.706 15.590 -4.460 1.00 78.81 81 ALA A C 1
ATOM 656 O O . ALA A 1 81 ? 29.269 16.181 -5.445 1.00 78.81 81 ALA A O 1
ATOM 657 N N . ASP A 1 82 ? 29.817 14.257 -4.431 1.00 85.50 82 ASP A N 1
ATOM 658 C CA . ASP A 1 82 ? 29.261 13.367 -5.449 1.00 85.50 82 ASP A CA 1
ATOM 659 C C . ASP A 1 82 ? 27.814 12.979 -5.076 1.00 85.50 82 ASP A C 1
ATOM 661 O O . ASP A 1 82 ? 27.618 12.316 -4.051 1.00 85.50 82 ASP A O 1
ATOM 665 N N . PRO A 1 83 ? 26.800 13.297 -5.911 1.00 84.88 83 PRO A N 1
ATOM 666 C CA . PRO A 1 83 ? 25.397 12.974 -5.631 1.00 84.88 83 PRO A CA 1
ATOM 667 C C . PRO A 1 83 ? 25.135 11.482 -5.395 1.00 84.88 83 PRO A C 1
ATOM 669 O O . PRO A 1 83 ? 24.199 11.106 -4.689 1.00 84.88 83 PRO A O 1
ATOM 672 N N . SER A 1 84 ? 25.947 10.606 -5.994 1.00 87.06 84 SER A N 1
ATOM 673 C CA . SER A 1 84 ? 25.856 9.165 -5.762 1.00 87.06 84 SER A CA 1
ATOM 674 C C . SER A 1 84 ? 26.319 8.813 -4.346 1.00 87.06 84 SER A C 1
ATOM 676 O O . SER A 1 84 ? 25.592 8.152 -3.606 1.00 87.06 84 SER A O 1
ATOM 678 N N . SER A 1 85 ? 27.493 9.290 -3.937 1.00 87.19 85 SER A N 1
ATOM 679 C CA . SER A 1 85 ? 28.030 9.086 -2.586 1.00 87.19 85 SER A CA 1
ATOM 680 C C . SER A 1 85 ? 27.142 9.705 -1.498 1.00 87.19 85 SER A C 1
ATOM 682 O O . SER A 1 85 ? 26.938 9.078 -0.458 1.00 87.19 85 SER A O 1
ATOM 684 N N . GLU A 1 86 ? 26.530 10.863 -1.764 1.00 89.06 86 GLU A N 1
ATOM 685 C CA . GLU A 1 86 ? 25.541 11.481 -0.874 1.00 89.06 86 GLU A CA 1
ATOM 686 C C . GLU A 1 86 ? 24.344 10.557 -0.615 1.00 89.06 86 GLU A C 1
ATOM 688 O O . GLU A 1 86 ? 24.012 10.282 0.540 1.00 89.06 86 GLU A O 1
ATOM 693 N N . LYS A 1 87 ? 23.732 10.001 -1.668 1.00 87.81 87 LYS A N 1
ATOM 694 C CA . LYS A 1 87 ? 22.596 9.075 -1.523 1.00 87.81 87 LYS A CA 1
ATOM 695 C C . LYS A 1 87 ? 22.961 7.805 -0.751 1.00 87.81 87 LYS A C 1
ATOM 697 O O . LYS A 1 87 ? 22.195 7.364 0.105 1.00 87.81 87 LYS A O 1
ATOM 702 N N . LYS A 1 88 ? 24.148 7.235 -0.992 1.00 92.06 88 LYS A N 1
ATOM 703 C CA . LYS A 1 88 ? 24.634 6.060 -0.239 1.00 92.06 88 LYS A CA 1
ATOM 704 C C . LYS A 1 88 ? 24.820 6.379 1.242 1.00 92.06 88 LYS A C 1
ATOM 706 O O . LYS A 1 88 ? 24.422 5.590 2.100 1.00 92.06 88 LYS A O 1
ATOM 711 N N . TYR A 1 89 ? 25.379 7.550 1.545 1.00 93.75 89 TYR A N 1
ATOM 712 C CA . TYR A 1 89 ? 25.536 8.008 2.920 1.00 93.75 89 TYR A CA 1
ATOM 713 C C . TYR A 1 89 ? 24.178 8.240 3.594 1.00 93.75 89 TYR A C 1
ATOM 715 O O . TYR A 1 89 ? 23.973 7.774 4.713 1.00 93.75 89 TYR A O 1
ATOM 723 N N . GLN A 1 90 ? 23.214 8.866 2.909 1.00 90.62 90 GLN A N 1
ATOM 724 C CA . GLN A 1 90 ? 21.847 9.040 3.417 1.00 90.62 90 GLN A CA 1
ATOM 725 C C . GLN A 1 90 ? 21.176 7.693 3.726 1.00 90.62 90 GLN A C 1
ATOM 727 O O . GLN A 1 90 ? 20.607 7.520 4.807 1.00 90.62 90 GLN A O 1
ATOM 732 N N . TRP A 1 91 ? 21.302 6.707 2.834 1.00 93.75 91 TRP A N 1
ATOM 733 C CA . TRP A 1 91 ? 20.817 5.345 3.075 1.00 93.75 91 TRP A CA 1
ATOM 734 C C . TRP A 1 91 ? 21.455 4.719 4.327 1.00 93.75 91 TRP A C 1
ATOM 736 O O . TRP A 1 91 ? 20.750 4.184 5.191 1.00 93.75 91 TRP A O 1
ATOM 746 N N . PHE A 1 92 ? 22.776 4.854 4.487 1.00 93.94 92 PHE A N 1
ATOM 747 C CA . PHE A 1 92 ? 23.475 4.382 5.682 1.00 93.94 92 PHE A CA 1
ATOM 748 C C . PHE A 1 92 ? 23.008 5.104 6.956 1.00 93.94 92 PHE A C 1
ATOM 750 O O . PHE A 1 92 ? 22.841 4.463 7.994 1.00 93.94 92 PHE A O 1
ATOM 757 N N . GLN A 1 93 ? 22.724 6.410 6.901 1.00 92.69 93 GLN A N 1
ATOM 758 C CA . GLN A 1 93 ? 22.194 7.153 8.051 1.00 92.69 93 GLN A CA 1
ATOM 759 C C . GLN A 1 93 ? 20.825 6.639 8.497 1.00 92.69 93 GLN A C 1
ATOM 761 O O . GLN A 1 93 ? 20.590 6.497 9.699 1.00 92.69 93 GLN A O 1
ATOM 766 N N . VAL A 1 94 ? 19.940 6.284 7.560 1.00 90.88 94 VAL A N 1
ATOM 767 C CA . VAL A 1 94 ? 18.652 5.653 7.892 1.00 90.88 94 VAL A CA 1
ATOM 768 C C . VAL A 1 94 ? 18.876 4.325 8.619 1.00 90.88 94 VAL A C 1
ATOM 770 O O . VAL A 1 94 ? 18.238 4.055 9.643 1.00 90.88 94 VAL A O 1
ATOM 773 N N . LEU A 1 95 ? 19.825 3.512 8.146 1.00 91.44 95 LEU A N 1
ATOM 774 C CA . LEU A 1 95 ? 20.188 2.246 8.784 1.00 91.44 95 LEU A CA 1
ATOM 775 C C . LEU A 1 95 ? 20.769 2.457 10.192 1.00 91.44 95 LEU A C 1
ATOM 777 O O . LEU A 1 95 ? 20.346 1.787 11.139 1.00 91.44 95 LEU A O 1
ATOM 781 N N . LYS A 1 96 ? 21.680 3.423 10.345 1.00 92.56 96 LYS A N 1
ATOM 782 C CA . LYS A 1 96 ? 22.316 3.804 11.614 1.00 92.56 96 LYS A CA 1
ATOM 783 C C . LYS A 1 96 ? 21.304 4.332 12.628 1.00 92.56 96 LYS A C 1
ATOM 785 O O . LYS A 1 96 ? 21.353 3.946 13.793 1.00 92.56 96 LYS A O 1
ATOM 790 N N . MET A 1 97 ? 20.357 5.166 12.201 1.00 91.38 97 MET A N 1
ATOM 791 C CA . MET A 1 97 ? 19.270 5.661 13.048 1.00 91.38 97 MET A CA 1
ATOM 792 C C . MET A 1 97 ? 18.413 4.503 13.573 1.00 91.38 97 MET A C 1
ATOM 794 O O . MET A 1 97 ? 18.197 4.398 14.779 1.00 91.38 97 MET A O 1
ATOM 798 N N . LYS A 1 98 ? 18.006 3.570 12.702 1.00 88.69 98 LYS A N 1
ATOM 799 C CA . LYS A 1 98 ? 17.233 2.386 13.114 1.00 88.69 98 LYS A CA 1
ATOM 800 C C . LYS A 1 98 ? 18.014 1.439 14.019 1.00 88.69 98 LYS A C 1
ATOM 802 O O . LYS A 1 98 ? 17.433 0.825 14.911 1.00 88.69 98 LYS A O 1
ATOM 807 N N . PHE A 1 99 ? 19.323 1.325 13.814 1.00 92.31 99 PHE A N 1
ATOM 808 C CA . PHE A 1 99 ? 20.201 0.613 14.735 1.00 92.31 99 PHE A CA 1
ATOM 809 C C . PHE A 1 99 ? 20.230 1.279 16.119 1.00 92.31 99 PHE A C 1
ATOM 811 O O . PHE A 1 99 ? 20.017 0.584 17.109 1.00 92.31 99 PHE A O 1
ATOM 818 N N . LYS A 1 100 ? 20.400 2.605 16.195 1.00 91.50 100 LYS A N 1
ATOM 819 C CA . LYS A 1 100 ? 20.370 3.356 17.462 1.00 91.50 100 LYS A CA 1
ATOM 820 C C . LYS A 1 100 ? 19.036 3.218 18.195 1.00 91.50 100 LYS A C 1
ATOM 822 O O . LYS A 1 100 ? 19.043 2.959 19.392 1.00 91.50 100 LYS A O 1
ATOM 827 N N . GLU A 1 101 ? 17.907 3.337 17.492 1.00 90.44 101 GLU A N 1
ATOM 828 C CA . GLU A 1 101 ? 16.568 3.136 18.073 1.00 90.44 101 GLU A CA 1
ATOM 829 C C . GLU A 1 101 ? 16.453 1.757 18.747 1.00 90.44 101 GLU A C 1
ATOM 831 O O . GLU A 1 101 ? 16.017 1.650 19.893 1.00 90.44 101 GLU A O 1
ATOM 836 N N . MET A 1 102 ? 16.887 0.699 18.054 1.00 88.50 102 MET A N 1
ATOM 837 C CA . MET A 1 102 ? 16.819 -0.669 18.568 1.00 88.50 102 MET A CA 1
ATOM 838 C C . MET A 1 102 ? 17.819 -0.923 19.698 1.00 88.50 102 MET A C 1
ATOM 840 O O . MET A 1 102 ? 17.480 -1.601 20.666 1.00 88.50 102 MET A O 1
ATOM 844 N N . LEU A 1 103 ? 19.033 -0.377 19.591 1.00 91.12 103 LEU A N 1
ATOM 845 C CA . LEU A 1 103 ? 20.045 -0.473 20.636 1.00 91.12 103 LEU A CA 1
ATOM 846 C C . LEU A 1 103 ? 19.568 0.222 21.912 1.00 91.12 103 LEU A C 1
ATOM 848 O O . LEU A 1 103 ? 19.668 -0.370 22.977 1.00 91.12 103 LEU A O 1
ATOM 852 N N . ASN A 1 104 ? 18.983 1.417 21.807 1.00 90.69 104 ASN A N 1
ATOM 853 C CA . ASN A 1 104 ? 18.412 2.124 22.951 1.00 90.69 104 ASN A CA 1
ATOM 854 C C . ASN A 1 104 ? 17.272 1.322 23.583 1.00 90.69 104 ASN A C 1
ATOM 856 O O . ASN A 1 104 ? 17.283 1.102 24.788 1.00 90.69 104 ASN A O 1
ATOM 860 N N . ALA A 1 105 ? 16.333 0.812 22.777 1.00 87.00 105 ALA A N 1
ATOM 861 C CA . ALA A 1 105 ? 15.250 -0.031 23.282 1.00 87.00 105 ALA A CA 1
ATOM 862 C C . ALA A 1 105 ? 15.778 -1.281 24.007 1.00 87.00 105 ALA A C 1
ATOM 864 O O . ALA A 1 105 ? 15.251 -1.660 25.050 1.00 87.00 105 ALA A O 1
ATOM 865 N N . TYR A 1 106 ? 16.830 -1.908 23.476 1.00 88.69 106 TYR A N 1
ATOM 866 C CA . TYR A 1 106 ? 17.488 -3.051 24.102 1.00 88.69 106 TYR A CA 1
ATOM 867 C C . TYR A 1 106 ? 18.176 -2.668 25.417 1.00 88.69 106 TYR A C 1
ATOM 869 O O . TYR A 1 106 ? 17.949 -3.329 26.426 1.00 88.69 106 TYR A O 1
ATOM 877 N N . THR A 1 107 ? 18.977 -1.601 25.431 1.00 88.62 107 THR A N 1
ATOM 878 C CA . THR A 1 107 ? 19.716 -1.144 26.617 1.00 88.62 107 THR A CA 1
ATOM 879 C C . THR A 1 107 ? 18.766 -0.731 27.735 1.00 88.62 107 THR A C 1
ATOM 881 O O . THR A 1 107 ? 18.879 -1.260 28.834 1.00 88.62 107 THR A O 1
ATOM 884 N N . THR A 1 108 ? 17.757 0.096 27.446 1.00 87.12 108 THR A N 1
ATOM 885 C CA . THR A 1 108 ? 16.734 0.492 28.429 1.00 87.12 108 THR A CA 1
ATOM 886 C C . THR A 1 108 ? 15.978 -0.717 28.981 1.00 87.12 108 THR A C 1
ATOM 888 O O . THR A 1 108 ? 15.602 -0.755 30.152 1.00 87.12 108 THR A O 1
ATOM 891 N N . HIS A 1 109 ? 15.756 -1.743 28.156 1.00 84.31 109 HIS A N 1
ATOM 892 C CA . HIS A 1 109 ? 15.112 -2.973 28.607 1.00 84.31 109 HIS A CA 1
ATOM 893 C C . HIS A 1 109 ? 16.018 -3.812 29.513 1.00 84.31 109 HIS A C 1
ATOM 895 O O . HIS A 1 109 ? 15.544 -4.344 30.514 1.00 84.31 109 HIS A O 1
ATOM 901 N N . VAL A 1 110 ? 17.311 -3.907 29.195 1.00 84.81 110 VAL A N 1
ATOM 902 C CA . VAL A 1 110 ? 18.313 -4.578 30.040 1.00 84.81 110 VAL A CA 1
ATOM 903 C C . VAL A 1 110 ? 18.500 -3.851 31.369 1.00 84.81 110 VAL A C 1
ATOM 905 O O . VAL A 1 110 ? 18.567 -4.500 32.407 1.00 84.81 110 VAL A O 1
ATOM 908 N N . GLU A 1 111 ? 18.532 -2.520 31.364 1.00 84.94 111 GLU A N 1
ATOM 909 C CA . GLU A 1 111 ? 18.596 -1.707 32.584 1.00 84.94 111 GLU A CA 1
ATOM 910 C C . GLU A 1 111 ? 17.383 -1.952 33.487 1.00 84.94 111 GLU A C 1
ATOM 912 O O . GLU A 1 111 ? 17.520 -2.057 34.702 1.00 84.94 111 GLU A O 1
ATOM 917 N N . LYS A 1 112 ? 16.192 -2.084 32.892 1.00 82.50 112 LYS A N 1
ATOM 918 C CA . LYS A 1 112 ? 14.941 -2.231 33.640 1.00 82.50 112 LYS A CA 1
ATOM 919 C C . LYS A 1 112 ? 14.659 -3.658 34.121 1.00 82.50 112 LYS A C 1
ATOM 921 O O . LYS A 1 112 ? 14.059 -3.824 35.178 1.00 82.50 112 LYS A O 1
ATOM 926 N N . TYR A 1 113 ? 15.032 -4.676 33.345 1.00 80.12 113 TYR A N 1
ATOM 927 C CA . TYR A 1 113 ? 14.644 -6.074 33.602 1.00 80.12 113 TYR A CA 1
ATOM 928 C C . TYR A 1 113 ? 15.829 -7.041 33.719 1.00 80.12 113 TYR A C 1
ATOM 930 O O . TYR A 1 113 ? 15.623 -8.247 33.847 1.00 80.12 113 TYR A O 1
ATOM 938 N N . GLY A 1 114 ? 17.059 -6.535 33.677 1.00 78.12 114 GLY A N 1
ATOM 939 C CA . GLY A 1 114 ? 18.274 -7.325 33.814 1.00 78.12 114 GLY A CA 1
ATOM 940 C C . GLY A 1 114 ? 18.818 -7.897 32.496 1.00 78.12 114 GLY A C 1
ATOM 941 O O . GLY A 1 114 ? 18.189 -7.809 31.435 1.00 78.12 114 GLY A O 1
ATOM 942 N N . PRO A 1 115 ? 20.031 -8.478 32.543 1.00 78.94 115 PRO A N 1
ATOM 943 C CA . PRO A 1 115 ? 20.730 -8.987 31.369 1.00 78.94 115 PRO A CA 1
ATOM 944 C C . PRO A 1 115 ? 20.039 -10.225 30.768 1.00 78.94 115 PRO A C 1
ATOM 946 O O . PRO A 1 115 ? 19.380 -10.970 31.494 1.00 78.94 115 PRO A O 1
ATOM 949 N N . PRO A 1 116 ? 20.274 -10.531 29.473 1.00 73.31 116 PRO A N 1
ATOM 950 C CA . PRO A 1 116 ? 19.626 -11.643 28.764 1.00 73.31 116 PRO A CA 1
ATOM 951 C C . PRO A 1 116 ? 19.708 -13.002 29.470 1.00 73.31 116 PRO A C 1
ATOM 953 O O . PRO A 1 116 ? 18.775 -13.793 29.386 1.00 73.31 116 PRO A O 1
ATOM 956 N N . LYS A 1 117 ? 20.819 -13.273 30.170 1.00 68.25 117 LYS A N 1
ATOM 957 C CA . LYS A 1 117 ? 21.064 -14.546 30.871 1.00 68.25 117 LYS A CA 1
ATOM 958 C C . LYS A 1 117 ? 20.126 -14.775 32.060 1.00 68.25 117 LYS A C 1
ATOM 960 O O . LYS A 1 117 ? 19.830 -15.921 32.370 1.00 68.25 117 LYS A O 1
ATOM 965 N N . ASN A 1 118 ? 19.649 -13.697 32.683 1.00 62.91 118 ASN A N 1
ATOM 966 C CA . ASN A 1 118 ? 18.798 -13.734 33.873 1.00 62.91 118 ASN A CA 1
ATOM 967 C C . ASN A 1 118 ? 17.398 -13.181 33.580 1.00 62.91 118 ASN A C 1
ATOM 969 O O . ASN A 1 118 ? 16.691 -12.807 34.509 1.00 62.91 118 ASN A O 1
ATOM 973 N N . HIS A 1 119 ? 17.014 -13.065 32.304 1.00 66.25 119 HIS A N 1
ATOM 974 C CA . HIS A 1 119 ? 15.769 -12.416 31.914 1.00 66.25 119 HIS A CA 1
ATOM 975 C C . HIS A 1 119 ? 14.598 -13.410 31.957 1.00 66.25 119 HIS A C 1
ATOM 977 O O . HIS A 1 119 ? 14.548 -14.327 31.131 1.00 66.25 119 HIS A O 1
ATOM 983 N N . PRO A 1 120 ? 13.645 -13.268 32.896 1.00 60.81 120 PRO A N 1
ATOM 984 C CA . PRO A 1 120 ? 12.481 -14.137 32.951 1.00 60.81 120 PRO A CA 1
ATOM 985 C C . PRO A 1 120 ? 11.545 -13.783 31.790 1.00 60.81 120 PRO A C 1
ATOM 987 O O . PRO A 1 120 ? 10.845 -12.765 31.790 1.00 60.81 120 PRO A O 1
ATOM 990 N N . TYR A 1 121 ? 11.529 -14.613 30.749 1.00 62.19 121 TYR A N 1
ATOM 991 C CA . TYR A 1 121 ? 10.552 -14.471 29.676 1.00 62.19 121 TYR A CA 1
ATOM 992 C C . TYR A 1 121 ? 9.165 -14.771 30.240 1.00 62.19 121 TYR A C 1
ATOM 994 O O . TYR A 1 121 ? 8.928 -15.884 30.704 1.00 62.19 121 TYR A O 1
ATOM 1002 N N . ALA A 1 122 ? 8.232 -13.817 30.169 1.00 49.19 122 ALA A N 1
ATOM 1003 C CA . ALA A 1 122 ? 6.856 -14.087 30.563 1.00 49.19 122 ALA A CA 1
ATOM 1004 C C . ALA A 1 122 ? 6.300 -15.240 29.718 1.00 49.19 122 ALA A C 1
ATOM 1006 O O . ALA A 1 122 ? 6.105 -15.119 28.500 1.00 49.19 122 ALA A O 1
ATOM 1007 N N . SER A 1 123 ? 6.062 -16.380 30.365 1.00 50.12 123 SER A N 1
ATOM 1008 C CA . SER A 1 123 ? 5.144 -17.370 29.832 1.00 50.12 123 SER A CA 1
ATOM 1009 C C . SER A 1 123 ? 3.732 -16.813 30.016 1.00 50.12 123 SER A C 1
ATOM 1011 O O . SER A 1 123 ? 3.439 -16.123 30.991 1.00 50.12 123 SER A O 1
ATOM 1013 N N . ARG A 1 124 ? 2.848 -17.058 29.046 1.00 43.53 124 ARG A N 1
ATOM 1014 C CA . ARG A 1 124 ? 1.497 -16.472 28.996 1.00 43.53 124 ARG A CA 1
ATOM 1015 C C . ARG A 1 124 ? 0.628 -16.812 30.228 1.00 43.53 124 ARG A C 1
ATOM 1017 O O . ARG A 1 124 ? -0.402 -16.175 30.397 1.00 43.53 124 ARG A O 1
ATOM 1024 N N . ASN A 1 125 ? 1.062 -17.760 31.066 1.00 45.03 125 ASN A N 1
ATOM 1025 C CA . ASN A 1 125 ? 0.353 -18.270 32.239 1.00 45.03 125 ASN A CA 1
ATOM 1026 C C . ASN A 1 125 ? 1.218 -18.292 33.523 1.00 45.03 125 ASN A C 1
ATOM 1028 O O . ASN A 1 125 ? 0.935 -19.101 34.400 1.00 45.03 125 ASN A O 1
ATOM 1032 N N . ASP A 1 126 ? 2.275 -17.478 33.648 1.00 48.22 126 ASP A N 1
ATOM 1033 C CA . ASP A 1 126 ? 3.077 -17.454 34.885 1.00 48.22 126 ASP A CA 1
ATOM 1034 C C . ASP A 1 126 ? 2.324 -16.728 36.025 1.00 48.22 126 ASP A C 1
ATOM 1036 O O . ASP A 1 126 ? 2.117 -15.513 35.930 1.00 48.22 126 ASP A O 1
ATOM 1040 N N . PRO A 1 127 ? 1.911 -17.422 37.105 1.00 45.53 127 PRO A N 1
ATOM 1041 C CA . PRO A 1 127 ? 1.167 -16.825 38.218 1.00 45.53 127 PRO A CA 1
ATOM 1042 C C . PRO A 1 127 ? 2.032 -15.907 39.096 1.00 45.53 127 PRO A C 1
ATOM 1044 O O . PRO A 1 127 ? 1.506 -15.201 39.952 1.00 45.53 127 PRO A O 1
ATOM 1047 N N . SER A 1 128 ? 3.353 -15.922 38.901 1.00 51.38 128 SER A N 1
ATOM 1048 C CA . SER A 1 128 ? 4.333 -15.333 39.821 1.00 51.38 128 SER A CA 1
ATOM 1049 C C . SER A 1 128 ? 4.668 -13.866 39.518 1.00 51.38 128 SER A C 1
ATOM 1051 O O . SER A 1 128 ? 5.443 -13.256 40.246 1.00 51.38 128 SER A O 1
ATOM 1053 N N . GLY A 1 129 ? 4.142 -13.284 38.430 1.00 50.25 129 GLY A N 1
ATOM 1054 C CA . GLY A 1 129 ? 4.311 -11.859 38.089 1.00 50.25 129 GLY A CA 1
ATOM 1055 C C . GLY A 1 129 ? 5.748 -11.391 37.789 1.00 50.25 129 GLY A C 1
ATOM 1056 O O . GLY A 1 129 ? 5.951 -10.213 37.510 1.00 50.25 129 GLY A O 1
ATOM 1057 N N . GLY A 1 130 ? 6.742 -12.285 37.817 1.00 54.19 130 GLY A N 1
ATOM 1058 C CA . GLY A 1 130 ? 8.162 -11.946 37.664 1.00 54.19 130 GLY A CA 1
ATOM 1059 C C . GLY A 1 130 ? 8.662 -11.842 36.221 1.00 54.19 130 GLY A C 1
ATOM 1060 O O . GLY A 1 130 ? 9.813 -11.479 36.009 1.00 54.19 130 GLY A O 1
ATOM 1061 N N . GLY A 1 131 ? 7.837 -12.171 35.224 1.00 60.62 131 GLY A N 1
ATOM 1062 C CA . GLY A 1 131 ? 8.226 -12.179 33.813 1.00 60.62 131 GLY A CA 1
ATOM 1063 C C . GLY A 1 131 ? 8.174 -10.805 33.138 1.00 60.62 131 GLY A C 1
ATOM 1064 O O . GLY A 1 131 ? 7.393 -9.928 33.498 1.00 60.62 131 GLY A O 1
ATOM 1065 N N . CYS A 1 132 ? 8.976 -10.624 32.090 1.00 67.88 132 CYS A N 1
ATOM 1066 C CA . CYS A 1 132 ? 8.964 -9.412 31.275 1.00 67.88 132 CYS A CA 1
ATOM 1067 C C . CYS A 1 132 ? 7.569 -9.090 30.705 1.00 67.88 132 CYS A C 1
ATOM 1069 O O . CYS A 1 132 ? 7.001 -9.925 30.001 1.00 67.88 132 CYS A O 1
ATOM 1071 N N . PRO A 1 133 ? 7.055 -7.857 30.883 1.00 68.25 133 PRO A N 1
ATOM 1072 C CA . PRO A 1 133 ? 5.686 -7.496 30.502 1.00 68.25 133 PRO A CA 1
ATOM 1073 C C . PRO A 1 133 ? 5.459 -7.444 28.983 1.00 68.25 133 PRO A C 1
ATOM 1075 O O . PRO A 1 133 ? 4.320 -7.381 28.524 1.00 68.25 133 PRO A O 1
ATOM 1078 N N . MET A 1 134 ? 6.531 -7.460 28.185 1.00 70.56 134 MET A N 1
ATOM 1079 C CA . MET A 1 134 ? 6.448 -7.474 26.726 1.00 70.56 134 MET A CA 1
ATOM 1080 C C . MET A 1 134 ? 6.308 -8.901 26.184 1.00 70.56 134 MET A C 1
ATOM 1082 O O . MET A 1 134 ? 7.137 -9.771 26.456 1.00 70.56 134 MET A O 1
ATOM 1086 N N . LEU A 1 135 ? 5.268 -9.127 25.373 1.00 66.81 135 LEU A N 1
ATOM 1087 C CA . LEU A 1 135 ? 4.911 -10.443 24.841 1.00 66.81 135 LEU A CA 1
ATOM 1088 C C . LEU A 1 135 ? 5.659 -10.765 23.538 1.00 66.81 135 LEU A C 1
ATOM 1090 O O . LEU A 1 135 ? 5.651 -9.995 22.577 1.00 66.81 135 LEU A O 1
ATOM 1094 N N . GLY A 1 136 ? 6.251 -11.961 23.465 1.00 70.00 136 GLY A N 1
ATOM 1095 C CA . GLY A 1 136 ? 6.878 -12.474 22.240 1.00 70.00 136 GLY A CA 1
ATOM 1096 C C . GLY A 1 136 ? 7.990 -11.559 21.711 1.00 70.00 136 GLY A C 1
ATOM 1097 O O . GLY A 1 136 ? 8.854 -11.129 22.470 1.00 70.00 136 GLY A O 1
ATOM 1098 N N . ASN A 1 137 ? 7.949 -11.238 20.415 1.00 70.62 137 ASN A N 1
ATOM 1099 C CA . ASN A 1 137 ? 8.952 -10.395 19.746 1.00 70.62 137 ASN A CA 1
ATOM 1100 C C . ASN A 1 137 ? 8.816 -8.895 20.070 1.00 70.62 137 ASN A C 1
ATOM 1102 O O . ASN A 1 137 ? 9.537 -8.085 19.498 1.00 70.62 137 ASN A O 1
ATOM 1106 N N . GLN A 1 138 ? 7.890 -8.507 20.954 1.00 75.06 138 GLN A N 1
ATOM 1107 C CA . GLN A 1 138 ? 7.841 -7.142 21.485 1.00 75.06 138 GLN A CA 1
ATOM 1108 C C . GLN A 1 138 ? 8.961 -6.901 22.504 1.00 75.06 138 GLN A C 1
ATOM 1110 O O . GLN A 1 138 ? 9.389 -5.768 22.675 1.00 75.06 138 GLN A O 1
ATOM 1115 N N . CYS A 1 139 ? 9.458 -7.959 23.155 1.00 80.69 139 CYS A N 1
ATOM 1116 C CA . CYS A 1 139 ? 10.633 -7.884 24.016 1.00 80.69 139 CYS A CA 1
ATOM 1117 C C . CYS A 1 139 ? 11.906 -7.804 23.149 1.00 80.69 139 CYS A C 1
ATOM 1119 O O . CYS A 1 139 ? 12.171 -8.761 22.415 1.00 80.69 139 CYS A O 1
ATOM 1121 N N . PRO A 1 140 ? 12.725 -6.734 23.244 1.00 82.81 140 PRO A N 1
ATOM 1122 C CA . PRO A 1 140 ? 13.947 -6.588 22.449 1.00 82.81 140 PRO A CA 1
ATOM 1123 C C . PRO A 1 140 ? 14.942 -7.738 22.641 1.00 82.81 140 PRO A C 1
ATOM 1125 O O . PRO A 1 140 ? 15.552 -8.180 21.674 1.00 82.81 140 PRO A O 1
ATOM 1128 N N . LEU A 1 141 ? 15.054 -8.273 23.865 1.00 82.38 141 LEU A N 1
ATOM 1129 C CA . LEU A 1 141 ? 15.924 -9.417 24.169 1.00 82.38 141 LEU A CA 1
ATOM 1130 C C . LEU A 1 141 ? 15.441 -10.692 23.473 1.00 82.38 141 LEU A C 1
ATOM 1132 O O . LEU A 1 141 ? 16.223 -11.402 22.849 1.00 82.38 141 LEU A O 1
ATOM 1136 N N . LYS A 1 142 ? 14.130 -10.959 23.532 1.00 80.88 142 LYS A N 1
ATOM 1137 C CA . LYS A 1 142 ? 13.533 -12.135 22.891 1.00 80.88 142 LYS A CA 1
ATOM 1138 C C . LYS A 1 142 ? 13.568 -12.025 21.371 1.00 80.88 142 LYS A C 1
ATOM 1140 O O . LYS A 1 142 ? 13.793 -13.028 20.708 1.00 80.88 142 LYS A O 1
ATOM 1145 N N . ALA A 1 143 ? 13.355 -10.823 20.835 1.00 82.62 143 ALA A N 1
ATOM 1146 C CA . ALA A 1 143 ? 13.441 -10.539 19.408 1.00 82.62 143 ALA A CA 1
ATOM 1147 C C . ALA A 1 143 ? 14.864 -10.745 18.865 1.00 82.62 143 ALA A C 1
ATOM 1149 O O . ALA A 1 143 ? 15.016 -11.238 17.749 1.00 82.62 143 ALA A O 1
ATOM 1150 N N . ASP A 1 144 ? 15.890 -10.407 19.652 1.00 84.50 144 ASP A N 1
ATOM 1151 C CA . ASP A 1 144 ? 17.285 -10.664 19.285 1.00 84.50 144 ASP A CA 1
ATOM 1152 C C . ASP A 1 144 ? 17.652 -12.152 19.402 1.00 84.50 144 ASP A C 1
ATOM 1154 O O . ASP A 1 144 ? 18.356 -12.683 18.549 1.00 84.50 144 ASP A O 1
ATOM 1158 N N . ALA A 1 145 ? 17.081 -12.854 20.386 1.00 80.94 145 ALA A N 1
ATOM 1159 C CA . ALA A 1 145 ? 17.312 -14.279 20.631 1.00 80.94 145 ALA A CA 1
ATOM 1160 C C . ALA A 1 145 ? 16.551 -15.239 19.689 1.00 80.94 145 ALA A C 1
ATOM 1162 O O . ALA A 1 145 ? 16.688 -16.454 19.825 1.00 80.94 145 ALA A O 1
ATOM 1163 N N . VAL A 1 146 ? 15.744 -14.737 18.739 1.00 80.25 146 VAL A N 1
ATOM 1164 C CA . VAL A 1 146 ? 14.977 -15.582 17.793 1.00 80.25 146 VAL A CA 1
ATOM 1165 C C . VAL A 1 146 ? 15.895 -16.463 16.939 1.00 80.25 146 VAL A C 1
ATOM 1167 O O . VAL A 1 146 ? 15.518 -17.580 16.585 1.00 80.25 146 VAL A O 1
ATOM 1170 N N . LEU A 1 147 ? 17.084 -15.964 16.598 1.00 80.62 147 LEU A N 1
ATOM 1171 C CA . LEU A 1 147 ? 18.101 -16.702 15.853 1.00 80.62 147 LEU A CA 1
ATOM 1172 C C . LEU A 1 147 ? 19.344 -16.847 16.724 1.00 80.62 147 LEU A C 1
ATOM 1174 O O . LEU A 1 147 ? 19.948 -15.857 17.131 1.00 80.62 147 LEU A O 1
ATOM 1178 N N . ASN A 1 148 ? 19.724 -18.090 17.008 1.00 80.12 148 ASN A N 1
ATOM 1179 C CA . ASN A 1 148 ? 20.896 -18.380 17.819 1.00 80.12 148 ASN A CA 1
ATOM 1180 C C . ASN A 1 148 ? 22.158 -18.447 16.948 1.00 80.12 148 ASN A C 1
ATOM 1182 O O . ASN A 1 148 ? 22.489 -19.498 16.411 1.00 80.12 148 ASN A O 1
ATOM 1186 N N . TYR A 1 149 ? 22.866 -17.325 16.828 1.00 82.19 149 TYR A N 1
ATOM 1187 C CA . TYR A 1 149 ? 24.138 -17.240 16.101 1.00 82.19 149 TYR A CA 1
ATOM 1188 C C . TYR A 1 149 ? 25.337 -17.854 16.854 1.00 82.19 149 TYR A C 1
ATOM 1190 O O . TYR A 1 149 ? 26.451 -17.801 16.349 1.00 82.19 149 TYR A O 1
ATOM 1198 N N . ASN A 1 150 ? 25.134 -18.430 18.048 1.00 79.62 150 ASN A N 1
ATOM 1199 C CA . ASN A 1 150 ? 26.215 -19.050 18.827 1.00 79.62 150 ASN A CA 1
ATOM 1200 C C . ASN A 1 150 ? 26.508 -20.499 18.414 1.00 79.62 150 ASN A C 1
ATOM 1202 O O . ASN A 1 150 ? 27.463 -21.090 18.913 1.00 79.62 150 ASN A O 1
ATOM 1206 N N . GLU A 1 151 ? 25.670 -21.106 17.570 1.00 80.44 151 GLU A N 1
ATOM 1207 C CA . GLU A 1 151 ? 25.932 -22.455 17.083 1.00 80.44 151 GLU A CA 1
ATOM 1208 C C . GLU A 1 151 ? 26.998 -22.427 15.985 1.00 80.44 151 GLU A C 1
ATOM 1210 O O . GLU A 1 151 ? 26.818 -21.800 14.942 1.00 80.44 151 GLU A O 1
ATOM 1215 N N . ASP A 1 152 ? 28.099 -23.142 16.213 1.00 81.31 152 ASP A N 1
ATOM 1216 C CA . ASP A 1 152 ? 29.126 -23.328 15.199 1.00 81.31 152 ASP A CA 1
ATOM 1217 C C . ASP A 1 152 ? 28.661 -24.349 14.148 1.00 81.31 152 ASP A C 1
ATOM 1219 O O . ASP A 1 152 ? 28.389 -25.524 14.437 1.00 81.31 152 ASP A O 1
ATOM 1223 N N . LEU A 1 153 ? 28.559 -23.872 12.910 1.00 82.19 153 LEU A N 1
ATOM 1224 C CA . LEU A 1 153 ? 28.207 -24.646 11.721 1.00 82.19 153 LEU A CA 1
ATOM 1225 C C . LEU A 1 153 ? 29.444 -24.991 10.868 1.00 82.19 153 LEU A C 1
ATOM 1227 O O . LEU A 1 153 ? 29.303 -25.509 9.763 1.00 82.19 153 LEU A O 1
ATOM 1231 N N . GLY A 1 154 ? 30.656 -24.735 11.369 1.00 77.38 154 GLY A N 1
ATOM 1232 C CA . GLY A 1 154 ? 31.920 -25.057 10.703 1.00 77.38 154 GLY A CA 1
ATOM 1233 C C . GLY A 1 154 ? 32.322 -24.064 9.612 1.00 77.38 154 GLY A C 1
ATOM 1234 O O . GLY A 1 154 ? 33.254 -24.326 8.856 1.00 77.38 154 GLY A O 1
ATOM 1235 N N . TYR A 1 155 ? 31.622 -22.932 9.497 1.00 81.81 155 TYR A N 1
ATOM 1236 C CA . TYR A 1 155 ? 32.024 -21.864 8.586 1.00 81.81 155 TYR A CA 1
ATOM 1237 C C . TYR A 1 155 ? 33.200 -21.072 9.179 1.00 81.81 155 TYR A C 1
ATOM 1239 O O . TYR A 1 155 ? 33.233 -20.847 10.389 1.00 81.81 155 TYR A O 1
ATOM 1247 N N . PRO A 1 156 ? 34.150 -20.616 8.346 1.00 78.50 156 PRO A N 1
ATOM 1248 C CA . PRO A 1 156 ? 35.314 -19.879 8.820 1.00 78.50 156 PRO A CA 1
ATOM 1249 C C . PRO A 1 156 ? 34.896 -18.579 9.515 1.00 78.50 156 PRO A C 1
ATOM 1251 O O . PRO A 1 156 ? 34.013 -17.863 9.035 1.00 78.50 156 PRO A O 1
ATOM 1254 N N . GLN A 1 157 ? 35.552 -18.287 10.641 1.00 74.56 157 GLN A N 1
ATOM 1255 C CA . GLN A 1 157 ? 35.368 -17.042 11.397 1.00 74.56 157 GLN A CA 1
ATOM 1256 C C . GLN A 1 157 ? 36.001 -15.837 10.689 1.00 74.56 157 GLN A C 1
ATOM 1258 O O . GLN A 1 157 ? 35.629 -14.696 10.951 1.00 74.56 157 GLN A O 1
ATOM 1263 N N . GLU A 1 158 ? 36.948 -16.090 9.785 1.00 75.44 158 GLU A N 1
ATOM 1264 C CA . GLU A 1 158 ? 37.604 -15.060 8.990 1.00 75.44 158 GLU A CA 1
ATOM 1265 C C . GLU A 1 158 ? 36.656 -14.465 7.941 1.00 75.44 158 GLU A C 1
ATOM 1267 O O . GLU A 1 158 ? 35.753 -15.128 7.414 1.00 75.44 158 GLU A O 1
ATOM 1272 N N . ALA A 1 159 ? 36.878 -13.190 7.622 1.00 71.88 159 ALA A N 1
ATOM 1273 C CA . ALA A 1 159 ? 36.105 -12.461 6.629 1.00 71.88 159 ALA A CA 1
ATOM 1274 C C . ALA A 1 159 ? 36.436 -12.960 5.211 1.00 71.88 159 ALA A C 1
ATOM 1276 O O . ALA A 1 159 ? 37.278 -12.403 4.512 1.00 71.88 159 ALA A O 1
ATOM 1277 N N . LEU A 1 160 ? 35.767 -14.036 4.794 1.00 76.81 160 LEU A N 1
ATOM 1278 C CA . LEU A 1 160 ? 35.786 -14.517 3.416 1.00 76.81 160 LEU A CA 1
ATOM 1279 C C . LEU A 1 160 ? 34.637 -13.884 2.631 1.00 76.81 160 LEU A C 1
ATOM 1281 O O . LEU A 1 160 ? 33.461 -14.061 2.981 1.00 76.81 160 LEU A O 1
ATOM 1285 N N . PHE A 1 161 ? 35.003 -13.171 1.568 1.00 82.25 161 PHE A N 1
ATOM 1286 C CA . PHE A 1 161 ? 34.084 -12.514 0.645 1.00 82.25 161 PHE A CA 1
ATOM 1287 C C . PHE A 1 161 ? 33.956 -13.308 -0.655 1.00 82.25 161 PHE A C 1
ATOM 1289 O O . PHE A 1 161 ? 34.897 -13.983 -1.076 1.00 82.25 161 PHE A O 1
ATOM 1296 N N . GLU A 1 162 ? 32.794 -13.229 -1.299 1.00 69.62 162 GLU A N 1
ATOM 1297 C CA . GLU A 1 162 ? 32.617 -13.787 -2.639 1.00 69.62 162 GLU A CA 1
ATOM 1298 C C . GLU A 1 162 ? 33.473 -12.994 -3.637 1.00 69.62 162 GLU A C 1
ATOM 1300 O O . GLU A 1 162 ? 33.366 -11.772 -3.729 1.00 69.62 162 GLU A O 1
ATOM 1305 N N . ASN A 1 163 ? 34.346 -13.682 -4.379 1.00 48.84 163 ASN A N 1
ATOM 1306 C CA . ASN A 1 163 ? 35.125 -13.054 -5.442 1.00 48.84 163 ASN A CA 1
ATOM 1307 C C . ASN A 1 163 ? 34.185 -12.708 -6.603 1.00 48.84 163 ASN A C 1
ATOM 1309 O O . ASN A 1 163 ? 33.745 -13.600 -7.334 1.00 48.84 163 ASN A O 1
ATOM 1313 N N . GLY A 1 164 ? 33.899 -11.419 -6.793 1.00 39.56 164 GLY A N 1
ATOM 1314 C CA . GLY A 1 164 ? 33.235 -10.925 -7.993 1.00 39.56 164 GLY A CA 1
ATOM 1315 C C . GLY A 1 164 ? 33.982 -11.392 -9.246 1.00 39.56 164 GLY A C 1
ATOM 1316 O O . GLY A 1 164 ? 35.213 -11.342 -9.310 1.00 39.56 164 GLY A O 1
ATOM 1317 N N . SER A 1 165 ? 33.243 -11.888 -10.242 1.00 31.62 165 SER A N 1
ATOM 1318 C CA . SER A 1 165 ? 33.809 -12.307 -11.530 1.00 31.62 165 SER A CA 1
ATOM 1319 C C . SER A 1 165 ? 34.724 -11.216 -12.093 1.00 31.62 165 SER A C 1
ATOM 1321 O O . SER A 1 165 ? 34.319 -10.066 -12.263 1.00 31.62 165 SER A O 1
ATOM 1323 N N . GLN A 1 166 ? 35.978 -11.592 -12.343 1.00 31.44 166 GLN A N 1
ATOM 1324 C CA . GLN A 1 166 ? 37.061 -10.705 -12.745 1.00 31.44 166 GLN A CA 1
ATOM 1325 C C . GLN A 1 166 ? 36.751 -9.966 -14.056 1.00 31.44 166 GLN A C 1
ATOM 1327 O O . GLN A 1 166 ? 36.881 -10.512 -15.148 1.00 31.44 166 GLN A O 1
ATOM 1332 N N . GLY A 1 167 ? 36.436 -8.677 -13.944 1.00 27.94 167 GLY A N 1
ATOM 1333 C CA . GLY A 1 167 ? 36.700 -7.683 -14.979 1.00 27.94 167 GLY A CA 1
ATOM 1334 C C . GLY A 1 167 ? 38.074 -7.064 -14.724 1.00 27.94 167 GLY A C 1
ATOM 1335 O O . GLY A 1 167 ? 38.231 -6.240 -13.831 1.00 27.94 167 GLY A O 1
ATOM 1336 N N . THR A 1 168 ? 39.069 -7.515 -15.484 1.00 27.92 168 THR A N 1
ATOM 1337 C CA . THR A 1 168 ? 40.484 -7.100 -15.518 1.00 27.92 168 THR A CA 1
ATOM 1338 C C . THR A 1 168 ? 40.810 -5.698 -14.966 1.00 27.92 168 THR A C 1
ATOM 1340 O O . THR A 1 168 ? 40.504 -4.675 -15.585 1.00 27.92 168 THR A O 1
ATOM 1343 N N . ASN A 1 169 ? 41.548 -5.664 -13.852 1.00 28.20 169 ASN A N 1
ATOM 1344 C CA . ASN A 1 169 ? 42.252 -4.489 -13.340 1.00 28.20 169 ASN A CA 1
ATOM 1345 C C . ASN A 1 169 ? 43.570 -4.288 -14.099 1.00 28.20 169 ASN A C 1
ATOM 1347 O O . ASN A 1 169 ? 44.480 -5.101 -13.990 1.00 28.20 169 ASN A O 1
ATOM 1351 N N . ASN A 1 170 ? 43.707 -3.170 -14.811 1.00 30.81 170 ASN A N 1
ATOM 1352 C CA . ASN A 1 170 ? 45.017 -2.593 -15.122 1.00 30.81 170 ASN A CA 1
ATOM 1353 C C . ASN A 1 170 ? 44.876 -1.083 -15.342 1.00 30.81 170 ASN A C 1
ATOM 1355 O O . ASN A 1 170 ? 44.723 -0.604 -16.469 1.00 30.81 170 ASN A O 1
ATOM 1359 N N . ARG A 1 171 ? 44.855 -0.300 -14.254 1.00 32.78 171 ARG A N 1
ATOM 1360 C CA . ARG A 1 171 ? 44.776 1.166 -14.374 1.00 32.78 171 ARG A CA 1
ATOM 1361 C C . ARG A 1 171 ? 45.307 1.954 -13.172 1.00 32.78 171 ARG A C 1
ATOM 1363 O O . ARG A 1 171 ? 44.706 2.942 -12.788 1.00 32.78 171 ARG A O 1
ATOM 1370 N N . SER A 1 172 ? 46.465 1.579 -12.625 1.00 34.47 172 SER A N 1
ATOM 1371 C CA . SER A 1 172 ? 47.095 2.328 -11.517 1.00 34.47 172 SER A CA 1
ATOM 1372 C C . SER A 1 172 ? 48.227 3.292 -11.932 1.00 34.47 172 SER A C 1
ATOM 1374 O O . SER A 1 172 ? 48.911 3.837 -11.072 1.00 34.47 172 SER A O 1
ATOM 1376 N N . SER A 1 173 ? 48.449 3.562 -13.225 1.00 34.34 173 SER A N 1
ATOM 1377 C CA . SER A 1 173 ? 49.565 4.440 -13.660 1.00 34.34 173 SER A CA 1
ATOM 1378 C C . SER A 1 173 ? 49.166 5.559 -14.628 1.00 34.34 173 SER A C 1
ATOM 1380 O O . SER A 1 173 ? 50.009 6.083 -15.352 1.00 34.34 173 SER A O 1
ATOM 1382 N N . ARG A 1 174 ? 47.885 5.951 -14.682 1.00 34.50 174 ARG A N 1
ATOM 1383 C CA . ARG A 1 174 ? 47.389 6.875 -15.723 1.00 34.50 174 ARG A CA 1
ATOM 1384 C C . ARG A 1 174 ? 46.600 8.083 -15.218 1.00 34.50 174 ARG A C 1
ATOM 1386 O O . ARG A 1 174 ? 45.809 8.627 -15.975 1.00 34.50 174 ARG A O 1
ATOM 1393 N N . GLU A 1 175 ? 46.836 8.550 -13.995 1.00 35.59 175 GLU A N 1
ATOM 1394 C CA . GLU A 1 175 ? 46.087 9.689 -13.431 1.00 35.59 175 GLU A CA 1
ATOM 1395 C C . GLU A 1 175 ? 46.754 11.062 -13.604 1.00 35.59 175 GLU A C 1
ATOM 1397 O O . GLU A 1 175 ? 46.091 12.079 -13.447 1.00 35.59 175 GLU A O 1
ATOM 1402 N N . LYS A 1 176 ? 48.003 11.147 -14.084 1.00 35.38 176 LYS A N 1
ATOM 1403 C CA . LYS A 1 176 ? 48.641 12.445 -14.410 1.00 35.38 176 LYS A CA 1
ATOM 1404 C C . LYS A 1 176 ? 48.582 12.858 -15.891 1.00 35.38 176 LYS A C 1
ATOM 1406 O O . LYS A 1 176 ? 49.172 13.862 -16.266 1.00 35.38 176 LYS A O 1
ATOM 1411 N N . LYS A 1 177 ? 47.849 12.128 -16.747 1.00 31.59 177 LYS A N 1
ATOM 1412 C CA . LYS A 1 177 ? 47.737 12.415 -18.202 1.00 31.59 177 LYS A CA 1
ATOM 1413 C C . LYS A 1 177 ? 46.309 12.725 -18.690 1.00 31.59 177 LYS A C 1
ATOM 1415 O O . LYS A 1 177 ? 46.094 12.878 -19.889 1.00 31.59 177 LYS A O 1
ATOM 1420 N N . ILE A 1 178 ? 45.326 12.794 -17.786 1.00 37.06 178 ILE A N 1
ATOM 1421 C CA . ILE A 1 178 ? 43.894 12.861 -18.144 1.00 37.06 178 ILE A CA 1
ATOM 1422 C C . ILE A 1 178 ? 43.394 14.299 -18.364 1.00 37.06 178 ILE A C 1
ATOM 1424 O O . ILE A 1 178 ? 42.507 14.504 -19.191 1.00 37.06 178 ILE A O 1
ATOM 1428 N N . GLN A 1 179 ? 44.002 15.316 -17.749 1.00 35.94 179 GLN A N 1
ATOM 1429 C CA . GLN A 1 179 ? 43.486 16.688 -17.858 1.00 35.94 179 GLN A CA 1
ATOM 1430 C C . GLN A 1 179 ? 43.767 17.347 -19.224 1.00 35.94 179 GLN A C 1
ATOM 1432 O O . GLN A 1 179 ? 42.984 18.172 -19.681 1.00 35.94 179 GLN A O 1
ATOM 1437 N N . THR A 1 180 ? 44.795 16.896 -19.950 1.00 32.47 180 THR A N 1
ATOM 1438 C CA . THR A 1 180 ? 45.104 17.341 -21.323 1.00 32.47 180 THR A CA 1
ATOM 1439 C C . THR A 1 180 ? 44.481 16.468 -22.425 1.00 32.47 180 THR A C 1
ATOM 1441 O O . THR A 1 180 ? 44.417 16.903 -23.570 1.00 32.47 180 THR A O 1
ATOM 1444 N N . CYS A 1 181 ? 43.958 15.273 -22.108 1.00 30.98 181 CYS A N 1
ATOM 1445 C CA . CYS A 1 181 ? 43.292 14.385 -23.083 1.00 30.98 181 CYS A CA 1
ATOM 1446 C C . CYS A 1 181 ? 41.755 14.515 -23.121 1.00 30.98 181 CYS A C 1
ATOM 1448 O O . CYS A 1 181 ? 41.127 14.063 -24.079 1.00 30.98 181 CYS A O 1
ATOM 1450 N N . LEU A 1 182 ? 41.125 15.110 -22.101 1.00 33.03 182 LEU A N 1
ATOM 1451 C CA . LEU A 1 182 ? 39.668 15.312 -22.081 1.00 33.03 182 LEU A CA 1
ATOM 1452 C C . LEU A 1 182 ? 39.221 16.493 -22.957 1.00 33.03 182 LEU A C 1
ATOM 1454 O O . LEU A 1 182 ? 38.165 16.419 -23.582 1.00 33.03 182 LEU A O 1
ATOM 1458 N N . ALA A 1 183 ? 40.051 17.531 -23.096 1.00 33.72 183 ALA A N 1
ATOM 1459 C CA . ALA A 1 183 ? 39.767 18.654 -23.991 1.00 33.72 183 ALA A CA 1
ATOM 1460 C C . ALA A 1 183 ? 39.838 18.256 -25.479 1.00 33.72 183 ALA A C 1
ATOM 1462 O O . ALA A 1 183 ? 39.059 18.755 -26.287 1.00 33.72 183 ALA A O 1
ATOM 1463 N N . SER A 1 184 ? 40.730 17.329 -25.846 1.00 36.75 184 SER A N 1
ATOM 1464 C CA . SER A 1 184 ? 40.873 16.844 -27.225 1.00 36.75 184 SER A CA 1
ATOM 1465 C C . SER A 1 184 ? 39.812 15.806 -27.607 1.00 36.75 184 SER A C 1
ATOM 1467 O O . SER A 1 184 ? 39.295 15.862 -28.719 1.00 36.75 184 SER A O 1
ATOM 1469 N N . LYS A 1 185 ? 39.396 14.923 -26.684 1.00 42.41 185 LYS A N 1
ATOM 1470 C CA . LYS A 1 185 ? 38.283 13.981 -26.925 1.00 42.41 185 LYS A CA 1
ATOM 1471 C C . LYS A 1 185 ? 36.905 14.648 -26.962 1.00 42.41 185 LYS A C 1
ATOM 1473 O O . LYS A 1 185 ? 36.077 14.247 -27.771 1.00 42.41 185 LYS A O 1
ATOM 1478 N N . SER A 1 186 ? 36.666 15.671 -26.134 1.00 49.94 186 SER A N 1
ATOM 1479 C CA . SER A 1 186 ? 35.409 16.437 -26.171 1.00 49.94 186 SER A CA 1
ATOM 1480 C C . SER A 1 186 ? 35.252 17.186 -27.494 1.00 49.94 186 SER A C 1
ATOM 1482 O O . SER A 1 186 ? 34.177 17.141 -28.085 1.00 49.94 186 SER A O 1
ATOM 1484 N N . LYS A 1 187 ? 36.329 17.813 -27.987 1.00 48.75 187 LYS A N 1
ATOM 1485 C CA . LYS A 1 187 ? 36.326 18.518 -29.275 1.00 48.75 187 LYS A CA 1
ATOM 1486 C C . LYS A 1 187 ? 36.119 17.567 -30.452 1.00 48.75 187 LYS A C 1
ATOM 1488 O O . LYS A 1 187 ? 35.329 17.893 -31.322 1.00 48.75 187 LYS A O 1
ATOM 1493 N N . ALA A 1 188 ? 36.740 16.383 -30.428 1.00 46.88 188 ALA A N 1
ATOM 1494 C CA . ALA A 1 188 ? 36.532 15.355 -31.451 1.00 46.88 188 ALA A CA 1
ATOM 1495 C C . ALA A 1 188 ? 35.069 14.868 -31.502 1.00 46.88 188 ALA A C 1
ATOM 1497 O O . ALA A 1 188 ? 34.486 14.822 -32.579 1.00 46.88 188 ALA A O 1
ATOM 1498 N N . SER A 1 189 ? 34.444 14.606 -30.343 1.00 65.94 189 SER A N 1
ATOM 1499 C CA . SER A 1 189 ? 33.028 14.200 -30.282 1.00 65.94 189 SER A CA 1
ATOM 1500 C C . SER A 1 189 ? 32.052 15.317 -30.662 1.00 65.94 189 SER A C 1
ATOM 1502 O O . SER A 1 189 ? 30.963 15.052 -31.154 1.00 65.94 189 SER A O 1
ATOM 1504 N N . GLU A 1 190 ? 32.424 16.577 -30.427 1.00 69.25 190 GLU A N 1
ATOM 1505 C CA . GLU A 1 190 ? 31.609 17.735 -30.795 1.00 69.25 190 GLU A CA 1
ATOM 1506 C C . GLU A 1 190 ? 31.660 17.980 -32.301 1.00 69.25 190 GLU A C 1
ATOM 1508 O O . GLU A 1 190 ? 30.613 18.121 -32.923 1.00 69.25 190 GLU A O 1
ATOM 1513 N N . THR A 1 191 ? 32.847 17.929 -32.910 1.00 69.12 191 THR A N 1
ATOM 1514 C CA . THR A 1 191 ? 32.996 18.044 -34.366 1.00 69.12 191 THR A CA 1
ATOM 1515 C C . THR A 1 191 ? 32.335 16.892 -35.115 1.00 69.12 191 THR A C 1
ATOM 1517 O O . THR A 1 191 ? 31.762 17.116 -36.170 1.00 69.12 191 THR A O 1
ATOM 1520 N N . GLU A 1 192 ? 32.371 15.677 -34.568 1.00 75.12 192 GLU A N 1
ATOM 1521 C CA . GLU A 1 192 ? 31.758 14.494 -35.178 1.00 75.12 192 GLU A CA 1
ATOM 1522 C C . GLU A 1 192 ? 30.225 14.592 -35.190 1.00 75.12 192 GLU A C 1
ATOM 1524 O O . GLU A 1 192 ? 29.612 14.422 -36.238 1.00 75.12 192 GLU A O 1
ATOM 1529 N N . ILE A 1 193 ? 29.609 14.990 -34.070 1.00 70.75 193 ILE A N 1
ATOM 1530 C CA . ILE A 1 193 ? 28.152 15.205 -33.987 1.00 70.75 193 ILE A CA 1
ATOM 1531 C C . ILE A 1 193 ? 27.723 16.411 -34.831 1.00 70.75 193 ILE A C 1
ATOM 1533 O O . ILE A 1 193 ? 26.678 16.378 -35.474 1.00 70.75 193 ILE A O 1
ATOM 1537 N N . MET A 1 194 ? 28.515 17.485 -34.848 1.00 71.50 194 MET A N 1
ATOM 1538 C CA . MET A 1 194 ? 28.231 18.658 -35.681 1.00 71.50 194 MET A CA 1
ATOM 1539 C C . MET A 1 194 ? 28.333 18.335 -37.175 1.00 71.50 194 MET A C 1
ATOM 1541 O O . MET A 1 194 ? 27.523 18.834 -37.950 1.00 71.50 194 MET A O 1
ATOM 1545 N N . ASN A 1 195 ? 29.279 17.484 -37.581 1.00 74.62 195 ASN A N 1
ATOM 1546 C CA . ASN A 1 195 ? 29.404 17.026 -38.965 1.00 74.62 195 ASN A CA 1
ATOM 1547 C C . ASN A 1 195 ? 28.264 16.077 -39.356 1.00 74.62 195 ASN A C 1
ATOM 1549 O O . ASN A 1 195 ? 27.683 16.268 -40.417 1.00 74.62 195 ASN A O 1
ATOM 1553 N N . GLU A 1 196 ? 27.876 15.143 -38.480 1.00 75.69 196 GLU A N 1
ATOM 1554 C CA . GLU A 1 196 ? 26.694 14.284 -38.665 1.00 75.69 196 GLU A CA 1
ATOM 1555 C C . GLU A 1 196 ? 25.417 15.127 -38.855 1.00 75.69 196 GLU A C 1
ATOM 1557 O O . GLU A 1 196 ? 24.593 14.846 -39.724 1.00 75.69 196 GLU A O 1
ATOM 1562 N N . LEU A 1 197 ? 25.262 16.207 -38.078 1.00 73.69 197 LEU A N 1
ATOM 1563 C CA . LEU A 1 197 ? 24.128 17.126 -38.199 1.00 73.69 197 LEU A CA 1
ATOM 1564 C C . LEU A 1 197 ? 24.175 17.971 -39.476 1.00 73.69 197 LEU A C 1
ATOM 1566 O O . LEU A 1 197 ? 23.132 18.178 -40.093 1.00 73.69 197 LEU A O 1
ATOM 1570 N N . ARG A 1 198 ? 25.359 18.438 -39.890 1.00 74.88 198 ARG A N 1
ATOM 1571 C CA . ARG A 1 198 ? 25.544 19.165 -41.157 1.00 74.88 198 ARG A CA 1
ATOM 1572 C C . ARG A 1 198 ? 25.222 18.292 -42.364 1.00 74.88 198 ARG A C 1
ATOM 1574 O O . ARG A 1 198 ? 24.518 18.745 -43.259 1.00 74.88 198 ARG A O 1
ATOM 1581 N N . GLU A 1 199 ? 25.686 17.045 -42.353 1.00 76.75 199 GLU A N 1
ATOM 1582 C CA . GLU A 1 199 ? 25.429 16.064 -43.409 1.00 76.75 199 GLU A CA 1
ATOM 1583 C C . GLU A 1 199 ? 23.939 15.709 -43.484 1.00 76.75 199 GLU A C 1
ATOM 1585 O O . GLU A 1 199 ? 23.340 15.745 -44.556 1.00 76.75 199 GLU A O 1
ATOM 1590 N N . ARG A 1 200 ? 23.296 15.472 -42.334 1.00 73.81 200 ARG A N 1
ATOM 1591 C CA . ARG A 1 200 ? 21.864 15.142 -42.258 1.00 73.81 200 ARG A CA 1
ATOM 1592 C C . ARG A 1 200 ? 20.941 16.291 -42.680 1.00 73.81 200 ARG A C 1
ATOM 1594 O O . ARG A 1 200 ? 19.824 16.032 -43.119 1.00 73.81 200 ARG A O 1
ATOM 1601 N N . LEU A 1 201 ? 21.384 17.538 -42.526 1.00 71.88 201 LEU A N 1
ATOM 1602 C CA . LEU A 1 201 ? 20.639 18.735 -42.930 1.00 71.88 201 LEU A CA 1
ATOM 1603 C C . LEU A 1 201 ? 21.015 19.241 -44.333 1.00 71.88 201 LEU A C 1
ATOM 1605 O O . LEU A 1 201 ? 20.394 20.191 -44.800 1.00 71.88 201 LEU A O 1
ATOM 1609 N N . GLY A 1 202 ? 21.996 18.621 -45.001 1.00 69.88 202 GLY A N 1
ATOM 1610 C CA . GLY A 1 202 ? 22.428 19.002 -46.350 1.00 69.88 202 GLY A CA 1
ATOM 1611 C C . GLY A 1 202 ? 22.949 20.439 -46.444 1.00 69.88 202 GLY A C 1
ATOM 1612 O O . GLY A 1 202 ? 22.670 21.126 -47.422 1.00 69.88 202 GLY A O 1
ATOM 1613 N N . LEU A 1 203 ? 23.637 20.926 -45.406 1.00 69.19 203 LEU A N 1
ATOM 1614 C CA . LEU A 1 203 ? 24.126 22.306 -45.359 1.00 69.19 203 LEU A CA 1
ATOM 1615 C C . LEU A 1 203 ? 25.477 22.435 -46.079 1.00 69.19 203 LEU A C 1
ATOM 1617 O O . LEU A 1 203 ? 26.479 21.877 -45.628 1.00 69.19 203 LEU A O 1
ATOM 1621 N N . ASP A 1 204 ? 25.506 23.218 -47.159 1.00 64.19 204 ASP A N 1
ATOM 1622 C CA . ASP A 1 204 ? 26.729 23.573 -47.887 1.00 64.19 204 ASP A CA 1
ATOM 1623 C C . A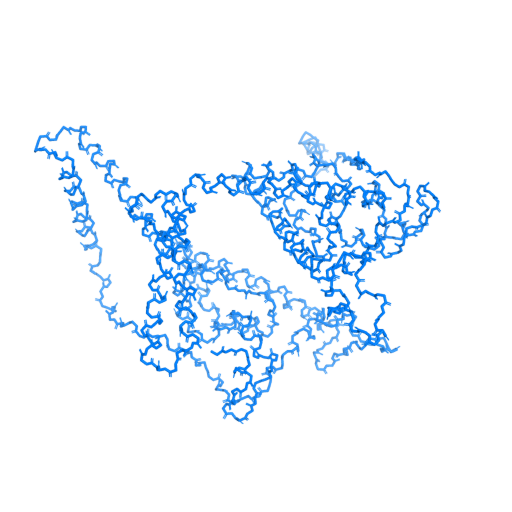SP A 1 204 ? 27.511 24.716 -47.204 1.00 64.19 204 ASP A C 1
ATOM 1625 O O . ASP A 1 204 ? 27.022 25.409 -46.313 1.00 64.19 204 ASP A O 1
ATOM 1629 N N . SER A 1 205 ? 28.763 24.916 -47.632 1.00 57.22 205 SER A N 1
ATOM 1630 C CA . SER A 1 205 ? 29.845 25.679 -46.974 1.00 57.22 205 SER A CA 1
ATOM 1631 C C . SER A 1 205 ? 29.604 27.170 -46.658 1.00 57.22 205 SER A C 1
ATOM 1633 O O . SER A 1 205 ? 30.475 27.802 -46.052 1.00 57.22 205 SER A O 1
ATOM 1635 N N . TYR A 1 206 ? 28.443 27.733 -46.995 1.00 56.03 206 TYR A N 1
ATOM 1636 C CA . TYR A 1 206 ? 28.051 29.110 -46.681 1.00 56.03 206 TYR A CA 1
ATOM 1637 C C . TYR A 1 206 ? 27.064 29.145 -45.507 1.00 56.03 206 TYR A C 1
ATOM 1639 O O . TYR A 1 206 ? 25.877 29.402 -45.674 1.00 56.03 206 TYR A O 1
ATOM 1647 N N . GLU A 1 207 ? 27.562 28.883 -44.298 1.00 62.28 207 GLU A N 1
ATOM 1648 C CA . GLU A 1 207 ? 26.756 28.999 -43.079 1.00 62.28 207 GLU A CA 1
ATOM 1649 C C . GLU A 1 207 ? 26.559 30.469 -42.692 1.00 62.28 207 GLU A C 1
ATOM 1651 O O . GLU A 1 207 ? 27.536 31.168 -42.399 1.00 62.28 207 GLU A O 1
ATOM 1656 N N . ASN A 1 208 ? 25.309 30.925 -42.599 1.00 69.88 208 ASN A N 1
ATOM 1657 C CA . ASN A 1 208 ? 25.014 32.204 -41.961 1.00 69.88 208 ASN A CA 1
ATOM 1658 C C . ASN A 1 208 ? 25.175 32.083 -40.433 1.00 69.88 208 ASN A C 1
ATOM 1660 O O . ASN A 1 208 ? 25.079 30.999 -39.851 1.00 69.88 208 ASN A O 1
ATOM 1664 N N . ASP A 1 209 ? 25.372 33.206 -39.736 1.00 67.88 209 ASP A N 1
ATOM 1665 C CA . ASP A 1 209 ? 25.496 33.212 -38.266 1.00 67.88 209 ASP A CA 1
ATOM 1666 C C . ASP A 1 209 ? 24.257 32.632 -37.552 1.00 67.88 209 ASP A C 1
ATOM 1668 O O . ASP A 1 209 ? 24.365 32.076 -36.455 1.00 67.88 209 ASP A O 1
ATOM 1672 N N . VAL A 1 210 ? 23.088 32.697 -38.201 1.00 66.81 210 VAL A N 1
ATOM 1673 C CA . VAL A 1 210 ? 21.842 32.064 -37.744 1.00 66.81 210 VAL A CA 1
ATOM 1674 C C . VAL A 1 210 ? 21.938 30.535 -37.813 1.00 66.81 210 VAL A C 1
ATOM 1676 O O . VAL A 1 210 ? 21.612 29.868 -36.830 1.00 66.81 210 VAL A O 1
ATOM 1679 N N . ASP A 1 211 ? 22.478 29.979 -38.899 1.00 71.69 211 ASP A N 1
ATOM 1680 C CA . ASP A 1 211 ? 22.652 28.530 -39.081 1.00 71.69 211 ASP A CA 1
ATOM 1681 C C . ASP A 1 211 ? 23.644 27.971 -38.059 1.00 71.69 211 ASP A C 1
ATOM 1683 O O . ASP A 1 211 ? 23.405 26.937 -37.437 1.00 71.69 211 ASP A O 1
ATOM 1687 N N . ARG A 1 212 ? 24.718 28.716 -37.768 1.00 73.75 212 ARG A N 1
ATOM 1688 C CA . ARG A 1 212 ? 25.694 28.358 -36.724 1.00 73.75 212 ARG A CA 1
ATOM 1689 C C . ARG A 1 212 ? 25.117 28.379 -35.316 1.00 73.75 212 ARG A C 1
ATOM 1691 O O . ARG A 1 212 ? 25.624 27.676 -34.434 1.00 73.75 212 ARG A O 1
ATOM 1698 N N . LYS A 1 213 ? 24.120 29.228 -35.061 1.00 78.00 213 LYS A N 1
ATOM 1699 C CA . LYS A 1 213 ? 23.422 29.279 -33.773 1.00 78.00 213 LYS A CA 1
ATOM 1700 C C . LYS A 1 213 ? 22.439 28.114 -33.650 1.00 78.00 213 LYS A C 1
ATOM 1702 O O . LYS A 1 213 ? 22.491 27.400 -32.652 1.00 78.00 213 LYS A O 1
ATOM 1707 N N . LEU A 1 214 ? 21.638 27.864 -34.685 1.00 77.75 214 LEU A N 1
ATOM 1708 C CA . LEU A 1 214 ? 20.693 26.744 -34.736 1.00 77.75 214 LEU A CA 1
ATOM 1709 C C . LEU A 1 214 ? 21.400 25.385 -34.673 1.00 77.75 214 LEU A C 1
ATOM 1711 O O . LEU A 1 214 ? 20.973 24.515 -33.921 1.00 77.75 214 LEU A O 1
ATOM 1715 N N . LEU A 1 215 ? 22.527 25.215 -35.371 1.00 79.56 215 LEU A N 1
ATOM 1716 C CA . LEU A 1 215 ? 23.347 24.002 -35.291 1.00 79.56 215 LEU A CA 1
ATOM 1717 C C . LEU A 1 215 ? 23.894 23.765 -33.879 1.00 79.56 215 LEU A C 1
ATOM 1719 O O . LEU A 1 215 ? 23.906 22.630 -33.411 1.00 79.56 215 LEU A O 1
ATOM 1723 N N . ARG A 1 216 ? 24.300 24.824 -33.165 1.00 79.62 216 ARG A N 1
ATOM 1724 C CA . ARG A 1 216 ? 24.732 24.712 -31.762 1.00 79.62 216 ARG A CA 1
ATOM 1725 C C . ARG A 1 216 ? 23.580 24.341 -30.830 1.00 79.62 216 ARG A C 1
ATOM 1727 O O . ARG A 1 216 ? 23.760 23.504 -29.948 1.00 79.62 216 ARG A O 1
ATOM 1734 N N . GLU A 1 217 ? 22.400 24.921 -31.023 1.00 80.00 217 GLU A N 1
ATOM 1735 C CA . GLU A 1 217 ? 21.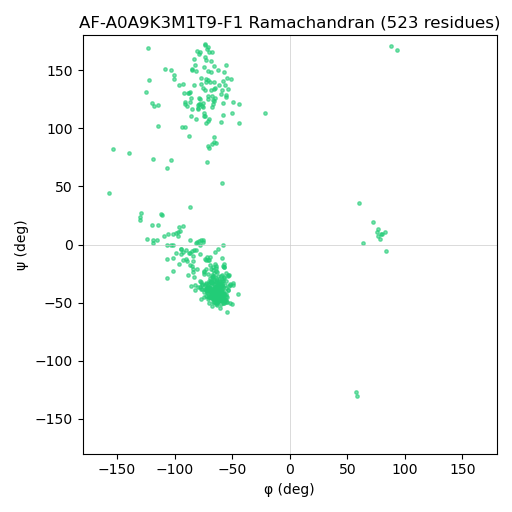201 24.564 -30.255 1.00 80.00 217 GLU A CA 1
ATOM 1736 C C . GLU A 1 217 ? 20.776 23.110 -30.519 1.00 80.00 217 GLU A C 1
ATOM 1738 O O . GLU A 1 217 ? 20.552 22.356 -29.568 1.00 80.00 217 GLU A O 1
ATOM 1743 N N . LEU A 1 218 ? 20.774 22.677 -31.784 1.00 79.31 218 LEU A N 1
ATOM 1744 C CA . LEU A 1 218 ? 20.534 21.290 -32.190 1.00 79.31 218 LEU A CA 1
ATOM 1745 C C . LEU A 1 218 ? 21.579 20.337 -31.610 1.00 79.31 218 LEU A C 1
ATOM 1747 O O . LEU A 1 218 ? 21.219 19.290 -31.080 1.00 79.31 218 LEU A O 1
ATOM 1751 N N . PHE A 1 219 ? 22.857 20.707 -31.623 1.00 82.12 219 PHE A N 1
ATOM 1752 C CA . PHE A 1 219 ? 23.915 19.927 -30.988 1.00 82.12 219 PHE A CA 1
ATOM 1753 C C . PHE A 1 219 ? 23.677 19.752 -29.489 1.00 82.12 219 PHE A C 1
ATOM 1755 O O . PHE A 1 219 ? 23.761 18.637 -28.971 1.00 82.12 219 PHE A O 1
ATOM 1762 N N . HIS A 1 220 ? 23.344 20.829 -28.774 1.00 80.12 220 HIS A N 1
ATOM 1763 C CA . HIS A 1 220 ? 23.036 20.746 -27.349 1.00 80.12 220 HIS A CA 1
ATOM 1764 C C . HIS A 1 220 ? 21.784 19.904 -27.077 1.00 80.12 220 HIS A C 1
ATOM 1766 O O . HIS A 1 220 ? 21.778 19.143 -26.105 1.00 80.12 220 HIS A O 1
ATOM 1772 N N . ALA A 1 221 ? 20.765 19.988 -27.936 1.00 76.00 221 ALA A N 1
ATOM 1773 C CA . ALA A 1 221 ? 19.574 19.150 -27.862 1.00 76.00 221 ALA A CA 1
ATOM 1774 C C . ALA A 1 221 ? 19.915 17.668 -28.084 1.00 76.00 221 ALA A C 1
ATOM 1776 O O . ALA A 1 221 ? 19.620 16.847 -27.222 1.00 76.00 221 ALA A O 1
ATOM 1777 N N . VAL A 1 222 ? 20.635 17.327 -29.157 1.00 79.88 222 VAL A N 1
ATOM 1778 C CA . VAL A 1 222 ? 21.058 15.953 -29.484 1.00 79.88 222 VAL A CA 1
ATOM 1779 C C . VAL A 1 222 ? 21.965 15.373 -28.405 1.00 79.88 222 VAL A C 1
ATOM 1781 O O . VAL A 1 222 ? 21.784 14.231 -27.985 1.00 79.88 222 VAL A O 1
ATOM 1784 N N . LYS A 1 223 ? 22.911 16.160 -27.885 1.00 79.75 223 LYS A N 1
ATOM 1785 C CA . LYS A 1 223 ? 23.776 15.749 -26.774 1.00 79.75 223 LYS A CA 1
ATOM 1786 C C . LYS A 1 223 ? 22.965 15.458 -25.511 1.00 79.75 223 LYS A C 1
ATOM 1788 O O . LYS A 1 223 ? 23.260 14.492 -24.806 1.00 79.75 223 LYS A O 1
ATOM 1793 N N . ARG A 1 224 ? 21.943 16.272 -25.223 1.00 77.88 224 ARG A N 1
ATOM 1794 C CA . ARG A 1 224 ? 21.028 16.052 -24.097 1.00 77.88 224 ARG A CA 1
ATOM 1795 C C . ARG A 1 224 ? 20.191 14.790 -24.311 1.00 77.88 224 ARG A C 1
ATOM 1797 O O . ARG A 1 224 ? 20.134 13.978 -23.396 1.00 77.88 224 ARG A O 1
ATOM 1804 N N . THR A 1 225 ? 19.641 14.579 -25.506 1.00 77.12 225 THR A N 1
ATOM 1805 C CA . THR A 1 225 ? 18.892 13.365 -25.868 1.00 77.12 225 THR A CA 1
ATOM 1806 C C . THR A 1 225 ? 19.755 12.113 -25.731 1.00 77.12 225 THR A C 1
ATOM 1808 O O . THR A 1 225 ? 19.386 11.228 -24.972 1.00 77.12 225 THR A O 1
ATOM 1811 N N . ARG A 1 226 ? 20.966 12.079 -26.310 1.00 79.88 226 ARG A N 1
ATOM 1812 C CA . ARG A 1 226 ? 21.901 10.942 -26.170 1.00 79.88 226 ARG A CA 1
ATOM 1813 C C . ARG A 1 226 ? 22.284 10.677 -24.712 1.00 79.88 226 ARG A C 1
ATOM 1815 O O . ARG A 1 226 ? 22.464 9.532 -24.302 1.00 79.88 226 ARG A O 1
ATOM 1822 N N . SER A 1 227 ? 22.422 11.731 -23.904 1.00 77.06 227 SER A N 1
ATOM 1823 C CA . SER A 1 227 ? 22.679 11.584 -22.467 1.00 77.06 227 SER A CA 1
ATOM 1824 C C . SER A 1 227 ? 21.483 10.982 -21.726 1.00 77.06 227 SER A C 1
ATOM 1826 O O . SER A 1 227 ? 21.685 10.139 -20.855 1.00 77.06 227 SER A O 1
ATOM 1828 N N . LEU A 1 228 ? 20.260 11.400 -22.055 1.00 73.00 228 LEU A N 1
ATOM 1829 C CA . LEU A 1 228 ? 19.028 10.857 -21.479 1.00 73.00 228 LEU A CA 1
ATOM 1830 C C . LEU A 1 228 ? 18.782 9.412 -21.933 1.00 73.00 228 LEU A C 1
ATOM 1832 O O . LEU A 1 228 ? 18.506 8.566 -21.094 1.00 73.00 228 LEU A O 1
ATOM 1836 N N . GLU A 1 229 ? 18.977 9.092 -23.213 1.00 72.56 229 GLU A N 1
ATOM 1837 C CA . GLU A 1 229 ? 18.916 7.724 -23.751 1.00 72.56 229 GLU A CA 1
ATOM 1838 C C . GLU A 1 229 ? 19.900 6.799 -23.034 1.00 72.56 229 GLU A C 1
ATOM 1840 O O . GLU A 1 229 ? 19.550 5.683 -22.648 1.00 72.56 229 GLU A O 1
ATOM 1845 N N . LYS A 1 230 ? 21.125 7.276 -22.787 1.00 75.56 230 LYS A N 1
ATOM 1846 C CA . LYS A 1 230 ? 22.129 6.520 -22.036 1.00 75.56 230 LYS A CA 1
ATOM 1847 C C . LYS A 1 230 ? 21.707 6.299 -20.584 1.00 75.56 230 LYS A C 1
ATOM 1849 O O . LYS A 1 230 ? 21.901 5.201 -20.073 1.00 75.56 230 LYS A O 1
ATOM 1854 N N . GLN A 1 231 ? 21.126 7.306 -19.931 1.00 71.69 231 GLN A N 1
ATOM 1855 C CA . GLN A 1 231 ? 20.600 7.179 -18.568 1.00 71.69 231 GLN A CA 1
ATOM 1856 C C . GLN A 1 231 ? 19.410 6.213 -18.502 1.00 71.69 231 GLN A C 1
ATOM 1858 O O . GLN A 1 231 ? 19.351 5.392 -17.594 1.00 71.69 231 GLN A O 1
ATOM 1863 N N . LEU A 1 232 ? 18.506 6.256 -19.482 1.00 67.44 232 LEU A N 1
ATOM 1864 C CA . LEU A 1 232 ? 17.355 5.355 -19.578 1.00 67.44 232 LEU A CA 1
ATOM 1865 C C . LEU A 1 232 ? 17.792 3.912 -19.848 1.00 67.44 232 LEU A C 1
ATOM 1867 O O . LEU A 1 232 ? 17.364 3.004 -19.140 1.00 67.44 232 LEU A O 1
ATOM 1871 N N . THR A 1 233 ? 18.741 3.709 -20.764 1.00 68.00 233 THR A N 1
ATOM 1872 C CA . THR A 1 233 ? 19.332 2.389 -21.036 1.00 68.00 233 THR A CA 1
ATOM 1873 C C . THR A 1 233 ? 20.053 1.841 -19.799 1.00 68.00 233 THR A C 1
ATOM 1875 O O . THR A 1 233 ? 19.919 0.667 -19.469 1.00 68.00 233 THR A O 1
ATOM 1878 N N . GLN A 1 234 ? 20.781 2.691 -19.063 1.00 67.62 234 GLN A N 1
ATOM 1879 C CA . GLN A 1 234 ? 21.416 2.320 -17.790 1.00 67.62 234 GLN A CA 1
ATOM 1880 C C . GLN A 1 234 ? 20.401 2.008 -16.682 1.00 67.62 234 GLN A C 1
ATOM 1882 O O . GLN A 1 234 ? 20.695 1.198 -15.807 1.00 67.62 234 GLN A O 1
ATOM 1887 N N . ALA A 1 235 ? 19.212 2.611 -16.732 1.00 63.75 235 ALA A N 1
ATOM 1888 C CA . ALA A 1 235 ? 18.087 2.297 -15.856 1.00 63.75 235 ALA A CA 1
ATOM 1889 C C . ALA A 1 235 ? 17.300 1.045 -16.299 1.00 63.75 235 ALA A C 1
ATOM 1891 O O . ALA A 1 235 ? 16.304 0.704 -15.665 1.00 63.75 235 ALA A O 1
ATOM 1892 N N . GLY A 1 236 ? 17.730 0.357 -17.366 1.00 53.56 236 GLY A N 1
ATOM 1893 C CA . GLY A 1 236 ? 17.075 -0.843 -17.894 1.00 53.56 236 GLY A CA 1
ATOM 1894 C C . GLY A 1 236 ? 15.851 -0.566 -18.773 1.00 53.56 236 GLY A C 1
ATOM 1895 O O . GLY A 1 236 ? 15.144 -1.498 -19.139 1.00 53.56 236 GLY A O 1
ATOM 1896 N N . LEU A 1 237 ? 15.595 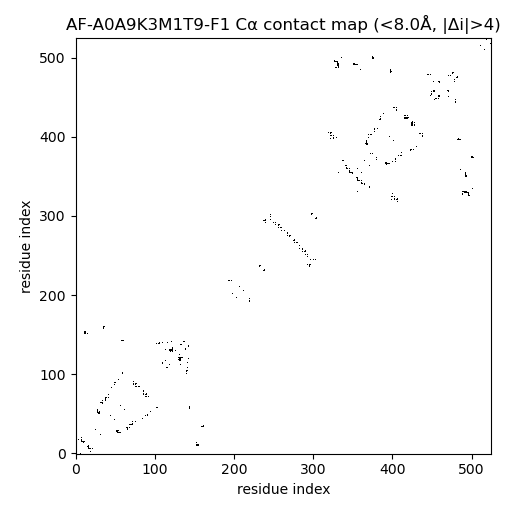0.696 -19.129 1.00 55.75 237 LEU A N 1
ATOM 1897 C CA . LEU A 1 237 ? 14.514 1.091 -20.029 1.00 55.75 237 LEU A CA 1
ATOM 1898 C C . LEU A 1 237 ? 15.064 1.179 -21.455 1.00 55.75 237 LEU A C 1
ATOM 1900 O O . LEU A 1 237 ? 15.727 2.151 -21.824 1.00 55.75 237 LEU A O 1
ATOM 1904 N N . ALA A 1 238 ? 14.805 0.147 -22.258 1.00 58.56 238 ALA A N 1
ATOM 1905 C CA . ALA A 1 238 ? 15.115 0.168 -23.681 1.00 58.56 238 ALA A CA 1
ATOM 1906 C C . ALA A 1 238 ? 14.109 1.079 -24.397 1.00 58.56 238 ALA A C 1
ATOM 1908 O O . ALA A 1 238 ? 12.926 0.751 -24.498 1.00 58.56 238 ALA A O 1
ATOM 1909 N N . LEU A 1 239 ? 14.576 2.231 -24.882 1.00 57.72 239 LEU A N 1
ATOM 1910 C CA . LEU A 1 239 ? 13.774 3.079 -25.755 1.00 57.72 239 LEU A CA 1
ATOM 1911 C C . LEU A 1 239 ? 13.643 2.400 -27.123 1.00 57.72 239 LEU A C 1
ATOM 1913 O O . LEU A 1 239 ? 14.664 2.024 -27.710 1.00 57.72 239 LEU A O 1
ATOM 1917 N N . PRO A 1 240 ? 12.421 2.238 -27.654 1.00 58.66 240 PRO A N 1
ATOM 1918 C CA . PRO A 1 240 ? 12.248 1.811 -29.031 1.00 58.66 240 PRO A CA 1
ATOM 1919 C C . PRO A 1 240 ? 12.952 2.812 -29.952 1.00 58.66 240 PRO A C 1
ATOM 1921 O O . PRO A 1 240 ? 12.649 3.999 -29.924 1.00 58.66 240 PRO A O 1
ATOM 1924 N N . GLN A 1 241 ? 13.901 2.340 -30.760 1.00 58.56 241 GLN A N 1
ATOM 1925 C CA . GLN A 1 241 ? 14.544 3.162 -31.797 1.00 58.56 241 GLN A CA 1
ATOM 1926 C C . GLN A 1 241 ? 13.584 3.497 -32.954 1.00 58.56 241 GLN A C 1
ATOM 1928 O O . GLN A 1 241 ? 13.899 4.326 -33.800 1.00 58.56 241 GLN A O 1
ATOM 1933 N N . GLU A 1 242 ? 12.420 2.847 -32.986 1.00 63.97 242 GLU A N 1
ATOM 1934 C CA . GLU A 1 242 ? 11.407 2.944 -34.030 1.00 63.97 242 GLU A CA 1
ATOM 1935 C C . GLU A 1 242 ? 10.078 3.390 -33.409 1.00 63.97 242 GLU A C 1
ATOM 1937 O O . GLU A 1 242 ? 9.717 2.929 -32.321 1.00 63.97 242 GLU A O 1
ATOM 1942 N N . ASP A 1 243 ? 9.332 4.243 -34.114 1.00 67.94 243 ASP A N 1
ATOM 1943 C CA . ASP A 1 243 ? 7.964 4.626 -33.754 1.00 67.94 243 ASP A CA 1
ATOM 1944 C C . ASP A 1 243 ? 7.025 3.416 -33.906 1.00 67.94 243 ASP A C 1
ATOM 1946 O O . ASP A 1 243 ? 6.411 3.174 -34.947 1.00 67.94 243 ASP A O 1
ATOM 1950 N N . ILE A 1 244 ? 6.932 2.606 -32.853 1.00 77.44 244 ILE A N 1
ATOM 1951 C CA . ILE A 1 244 ? 6.041 1.447 -32.793 1.00 77.44 244 ILE A CA 1
ATOM 1952 C C . ILE A 1 244 ? 4.627 1.936 -32.464 1.00 77.44 244 ILE A C 1
ATOM 1954 O O . ILE A 1 244 ? 4.374 2.465 -31.382 1.00 77.44 244 ILE A O 1
ATOM 1958 N N . SER A 1 245 ? 3.674 1.713 -33.371 1.00 82.69 245 SER A N 1
ATOM 1959 C CA . SER A 1 245 ? 2.269 2.051 -33.122 1.00 82.69 245 SER A CA 1
ATOM 1960 C C . SER A 1 245 ? 1.645 1.164 -32.034 1.00 82.69 245 SER A C 1
ATOM 1962 O O . SER A 1 245 ? 1.975 -0.018 -31.901 1.00 82.69 245 SER A O 1
ATOM 1964 N N . TYR A 1 246 ? 0.686 1.711 -31.278 1.00 80.12 246 TYR A N 1
ATOM 1965 C CA . TYR A 1 246 ? -0.008 0.992 -30.199 1.00 80.12 246 TYR A CA 1
ATOM 1966 C C . TYR A 1 246 ? -0.656 -0.324 -30.677 1.00 80.12 246 TYR A C 1
ATOM 1968 O O . TYR A 1 246 ? -0.547 -1.354 -30.011 1.00 80.12 246 TYR A O 1
ATOM 1976 N N . SER A 1 247 ? -1.299 -0.323 -31.852 1.00 84.44 247 SER A N 1
ATOM 1977 C CA . SER A 1 247 ? -1.947 -1.516 -32.418 1.00 84.44 247 SER A CA 1
ATOM 1978 C C . SER A 1 247 ? -0.942 -2.603 -32.808 1.00 84.44 247 SER A C 1
ATOM 1980 O O . SER A 1 247 ? -1.188 -3.789 -32.564 1.00 84.44 247 SER A O 1
ATOM 1982 N N . MET A 1 248 ? 0.209 -2.209 -33.360 1.00 85.31 248 MET A N 1
ATOM 1983 C CA . MET A 1 248 ? 1.294 -3.126 -33.701 1.00 85.31 248 MET A CA 1
ATOM 1984 C C . MET A 1 248 ? 1.929 -3.714 -32.440 1.00 85.31 248 MET A C 1
ATOM 1986 O O . MET A 1 248 ? 2.078 -4.932 -32.359 1.00 85.31 248 MET A O 1
ATOM 1990 N N . ALA A 1 249 ? 2.222 -2.881 -31.434 1.00 85.62 249 ALA A N 1
ATOM 1991 C CA . ALA A 1 249 ? 2.749 -3.335 -30.147 1.00 85.62 249 ALA A CA 1
ATOM 1992 C C . ALA A 1 249 ? 1.815 -4.356 -29.489 1.00 85.62 249 ALA A C 1
ATOM 1994 O O . ALA A 1 249 ? 2.258 -5.428 -29.091 1.00 85.62 249 ALA A O 1
ATOM 1995 N N . LYS A 1 250 ? 0.508 -4.071 -29.434 1.00 87.62 250 LYS A N 1
ATOM 1996 C CA . LYS A 1 250 ? -0.488 -4.962 -28.822 1.00 87.62 250 LYS A CA 1
ATOM 1997 C C . LYS A 1 250 ? -0.569 -6.322 -29.516 1.00 87.62 250 LYS A C 1
ATOM 1999 O O . LYS A 1 250 ? -0.643 -7.350 -28.845 1.00 87.62 250 LYS A O 1
ATOM 2004 N N . THR A 1 251 ? -0.526 -6.326 -30.848 1.00 91.12 251 THR A N 1
ATOM 2005 C CA . THR A 1 251 ? -0.541 -7.559 -31.650 1.00 91.12 251 THR A CA 1
ATOM 2006 C C . THR A 1 251 ? 0.734 -8.368 -31.416 1.00 91.12 251 THR A C 1
ATOM 2008 O O . THR A 1 251 ? 0.658 -9.555 -31.108 1.00 91.12 251 THR A O 1
ATOM 2011 N N . LYS A 1 252 ? 1.901 -7.712 -31.452 1.00 89.25 252 LYS A N 1
ATOM 2012 C CA . LYS A 1 252 ? 3.199 -8.356 -31.220 1.00 89.25 252 LYS A CA 1
ATOM 2013 C C . LYS A 1 252 ? 3.353 -8.897 -29.804 1.00 89.25 252 LYS A C 1
ATOM 2015 O O . LYS A 1 252 ? 3.832 -10.011 -29.639 1.00 89.25 252 LYS A O 1
ATOM 2020 N N . ILE A 1 253 ? 2.873 -8.178 -28.790 1.00 89.00 253 ILE A N 1
ATOM 2021 C CA . ILE A 1 253 ? 2.836 -8.668 -27.405 1.00 89.00 253 ILE A CA 1
ATOM 2022 C C . ILE A 1 253 ? 2.016 -9.960 -27.313 1.00 89.00 253 ILE A C 1
ATOM 2024 O O . ILE A 1 253 ? 2.457 -10.916 -26.676 1.00 89.00 253 ILE A O 1
ATOM 2028 N N . ALA A 1 254 ? 0.845 -10.022 -27.954 1.00 89.56 254 ALA A N 1
ATOM 2029 C CA . ALA A 1 254 ? 0.003 -11.218 -27.935 1.00 89.56 254 ALA A CA 1
ATOM 2030 C C . ALA A 1 254 ? 0.658 -12.411 -28.658 1.00 89.56 254 ALA A C 1
ATOM 2032 O O . ALA A 1 254 ? 0.620 -13.531 -28.144 1.00 89.56 254 ALA A O 1
ATOM 2033 N N . GLU A 1 255 ? 1.286 -12.168 -29.812 1.00 92.06 255 GLU A N 1
ATOM 2034 C CA . GLU A 1 255 ? 2.052 -13.170 -30.566 1.00 92.06 255 GLU A CA 1
ATOM 2035 C C . GLU A 1 255 ? 3.230 -13.715 -29.747 1.00 92.06 255 GLU A C 1
ATOM 2037 O O . GLU A 1 255 ? 3.294 -14.920 -29.503 1.00 92.06 255 GLU A O 1
ATOM 2042 N N . LEU A 1 256 ? 4.094 -12.831 -29.238 1.00 90.25 256 LEU A N 1
ATOM 2043 C CA . LEU A 1 256 ? 5.274 -13.190 -28.447 1.00 90.25 256 LEU A CA 1
ATOM 2044 C C . LEU A 1 256 ? 4.893 -13.900 -27.146 1.00 90.25 256 LEU A C 1
ATOM 2046 O O . LEU A 1 256 ? 5.519 -14.887 -26.779 1.00 90.25 256 LEU A O 1
ATOM 2050 N N . THR A 1 257 ? 3.830 -13.463 -26.464 1.00 89.81 257 THR A N 1
ATOM 2051 C CA . THR A 1 257 ? 3.335 -14.139 -25.251 1.00 89.81 257 THR A CA 1
ATOM 2052 C C . THR A 1 257 ? 2.906 -15.577 -25.550 1.00 89.81 257 THR A C 1
ATOM 2054 O O . THR A 1 257 ? 3.158 -16.479 -24.748 1.00 89.81 257 THR A O 1
ATOM 2057 N N . ARG A 1 258 ? 2.268 -15.815 -26.704 1.00 92.62 258 ARG A N 1
ATOM 2058 C CA . ARG A 1 258 ? 1.902 -17.167 -27.143 1.00 92.62 258 ARG A CA 1
ATOM 2059 C C . ARG A 1 258 ? 3.147 -17.998 -27.457 1.00 92.62 258 ARG A C 1
ATOM 2061 O O . ARG A 1 258 ? 3.252 -19.112 -26.959 1.00 92.62 258 ARG A O 1
ATOM 2068 N N . GLU A 1 259 ? 4.100 -17.447 -28.202 1.00 90.38 259 GLU A N 1
ATOM 2069 C CA . GLU A 1 259 ? 5.351 -18.137 -28.549 1.00 90.38 259 GLU A CA 1
ATOM 2070 C C . GLU A 1 259 ? 6.190 -18.484 -27.315 1.00 90.38 259 GLU A C 1
ATOM 2072 O O . GLU A 1 259 ? 6.668 -19.609 -27.194 1.00 90.38 259 GLU A O 1
ATOM 2077 N N . ILE A 1 260 ? 6.294 -17.567 -26.350 1.00 88.69 260 ILE A N 1
ATOM 2078 C CA . ILE A 1 260 ? 6.950 -17.798 -25.056 1.00 88.69 260 ILE A CA 1
ATOM 2079 C C . ILE A 1 260 ? 6.256 -18.923 -24.290 1.00 88.69 260 ILE A C 1
ATOM 2081 O O . ILE A 1 260 ? 6.929 -19.781 -23.721 1.00 88.69 260 ILE A O 1
ATOM 2085 N N . LYS A 1 261 ? 4.918 -18.954 -24.276 1.00 89.50 261 LYS A N 1
ATOM 2086 C CA . LYS A 1 261 ? 4.151 -20.016 -23.611 1.00 89.50 261 LYS A CA 1
ATOM 2087 C C . LYS A 1 261 ? 4.378 -21.378 -24.273 1.00 89.50 261 LYS A C 1
ATOM 2089 O O . LYS A 1 261 ? 4.587 -22.365 -23.568 1.00 89.50 261 LYS A O 1
ATOM 2094 N N . ASP A 1 262 ? 4.373 -21.428 -25.601 1.00 90.44 262 ASP A N 1
ATOM 2095 C CA . ASP A 1 262 ? 4.619 -22.653 -26.366 1.00 90.44 262 ASP A CA 1
ATOM 2096 C C . ASP A 1 262 ? 6.062 -23.143 -26.178 1.00 90.44 262 ASP A C 1
ATOM 2098 O O . ASP A 1 262 ? 6.309 -24.341 -26.030 1.00 90.44 262 ASP A O 1
ATOM 2102 N N . LEU A 1 263 ? 7.025 -22.221 -26.121 1.00 87.06 263 LEU A N 1
ATOM 2103 C CA . LEU A 1 263 ? 8.432 -22.529 -25.890 1.00 87.06 263 LEU A CA 1
ATOM 2104 C C . LEU A 1 263 ? 8.680 -22.983 -24.444 1.00 87.06 263 LEU A C 1
ATOM 2106 O O . LEU A 1 263 ? 9.388 -23.964 -24.231 1.00 87.06 263 LEU A O 1
ATOM 2110 N N . ALA A 1 264 ? 8.023 -22.370 -23.456 1.00 83.88 264 ALA A N 1
ATOM 2111 C CA . ALA A 1 264 ? 8.042 -22.826 -22.066 1.00 83.88 264 ALA A CA 1
ATOM 2112 C C . ALA A 1 264 ? 7.460 -24.241 -21.909 1.00 83.88 264 ALA A C 1
ATOM 2114 O O . ALA A 1 264 ? 8.011 -25.054 -21.167 1.00 83.88 264 ALA A O 1
ATOM 2115 N N . ALA A 1 265 ? 6.394 -24.570 -22.645 1.00 86.81 265 ALA A N 1
ATOM 2116 C CA . ALA A 1 265 ? 5.842 -25.924 -22.671 1.00 86.81 265 ALA A CA 1
ATOM 2117 C C . ALA A 1 265 ? 6.817 -26.938 -23.299 1.00 86.81 265 ALA A C 1
ATOM 2119 O O . ALA A 1 265 ? 6.954 -28.050 -22.792 1.00 86.81 265 ALA A O 1
ATOM 2120 N N . LYS A 1 266 ? 7.535 -26.555 -24.365 1.00 85.81 266 LYS A N 1
ATOM 2121 C CA . LYS A 1 266 ? 8.593 -27.385 -24.971 1.00 85.81 266 LYS A CA 1
ATOM 2122 C C . LYS A 1 266 ? 9.772 -27.596 -24.021 1.00 85.81 266 LYS A C 1
ATOM 2124 O O . LYS A 1 266 ? 10.228 -28.724 -23.887 1.00 85.81 266 LYS A O 1
ATOM 2129 N N . MET A 1 267 ? 10.212 -26.550 -23.319 1.00 79.38 267 MET A N 1
ATOM 2130 C CA . MET A 1 267 ? 11.262 -26.642 -22.297 1.00 79.38 267 MET A CA 1
ATOM 2131 C C . MET A 1 267 ? 10.877 -27.589 -21.157 1.00 79.38 267 MET A C 1
ATOM 2133 O O . MET A 1 267 ? 11.689 -28.413 -20.755 1.00 79.38 267 MET A O 1
ATOM 2137 N N . GLY A 1 268 ? 9.628 -27.532 -20.678 1.00 81.69 268 GLY A N 1
ATOM 2138 C CA . GLY A 1 268 ? 9.135 -28.431 -19.627 1.00 81.69 268 GLY A CA 1
ATOM 2139 C C . GLY A 1 268 ? 9.101 -29.916 -20.019 1.00 81.69 268 GLY A C 1
ATOM 2140 O O . GLY A 1 268 ? 9.109 -30.771 -19.138 1.00 81.69 268 GLY A O 1
ATOM 2141 N N . ASN A 1 269 ? 9.098 -30.216 -21.321 1.00 84.00 269 ASN A N 1
ATOM 2142 C CA . ASN A 1 269 ? 9.078 -31.574 -21.871 1.00 84.00 269 ASN A CA 1
ATOM 2143 C C . ASN A 1 269 ? 10.433 -32.010 -22.464 1.00 84.00 269 ASN A C 1
ATOM 2145 O O . ASN A 1 269 ? 10.541 -33.122 -22.980 1.00 84.00 269 ASN A O 1
ATOM 2149 N N . CYS A 1 270 ? 11.453 -31.147 -22.431 1.00 79.50 270 CYS A N 1
ATOM 2150 C CA . CYS A 1 270 ? 12.759 -31.413 -23.022 1.00 79.50 270 CYS A CA 1
ATOM 2151 C C . CYS A 1 270 ? 13.660 -32.164 -22.032 1.00 79.50 270 CYS A C 1
ATOM 2153 O O . CYS A 1 270 ? 13.925 -31.684 -20.931 1.00 79.50 270 CYS A O 1
ATOM 2155 N N . THR A 1 271 ? 14.153 -33.340 -22.424 1.00 79.38 271 THR A N 1
ATOM 2156 C CA . THR A 1 271 ? 15.084 -34.146 -21.613 1.00 79.38 271 THR A CA 1
ATOM 2157 C C . THR A 1 271 ? 16.540 -34.032 -22.072 1.00 79.38 271 THR A C 1
ATOM 2159 O O . THR A 1 271 ? 17.434 -34.494 -21.366 1.00 79.38 271 THR A O 1
ATOM 2162 N N . ASP A 1 272 ? 16.797 -33.445 -23.246 1.00 86.19 272 ASP A N 1
ATOM 2163 C CA . ASP A 1 272 ? 18.146 -33.262 -23.792 1.00 86.19 272 ASP A CA 1
ATOM 2164 C C . ASP A 1 272 ? 18.737 -31.908 -23.362 1.00 86.19 272 ASP A C 1
ATOM 2166 O O . ASP A 1 272 ? 18.205 -30.835 -23.647 1.00 86.19 272 ASP A O 1
ATOM 2170 N N . SER A 1 273 ? 19.894 -31.963 -22.699 1.00 81.75 273 SER A N 1
ATOM 2171 C CA . SER A 1 273 ? 20.630 -30.800 -22.197 1.00 81.75 273 SER A CA 1
ATOM 2172 C C . SER A 1 273 ? 21.019 -29.813 -23.306 1.00 81.75 273 SER A C 1
ATOM 2174 O O . SER A 1 273 ? 20.992 -28.598 -23.097 1.00 81.75 273 SER A O 1
ATOM 2176 N N . ARG A 1 274 ? 21.347 -30.306 -24.508 1.00 85.31 274 ARG A N 1
ATOM 2177 C CA . ARG A 1 274 ? 21.765 -29.442 -25.624 1.00 85.31 274 ARG A CA 1
ATOM 2178 C C . ARG A 1 274 ? 20.585 -28.718 -26.267 1.00 85.31 274 ARG A C 1
ATOM 2180 O O . ARG A 1 274 ? 20.735 -27.582 -26.719 1.00 85.31 274 ARG A O 1
ATOM 2187 N N . GLU A 1 275 ? 19.432 -29.373 -26.328 1.00 81.88 275 GLU A N 1
ATOM 2188 C CA . GLU A 1 275 ? 18.193 -28.780 -26.825 1.00 81.88 275 GLU A CA 1
ATOM 2189 C C . GLU A 1 275 ? 17.627 -27.777 -25.813 1.00 81.88 275 GLU A C 1
ATOM 2191 O O . GLU A 1 275 ? 17.248 -26.674 -26.204 1.00 81.88 275 GLU A O 1
ATOM 2196 N N . MET A 1 276 ? 17.700 -28.081 -24.513 1.00 79.38 276 MET A N 1
ATOM 2197 C CA . MET A 1 276 ? 17.325 -27.149 -23.447 1.00 79.38 276 MET A CA 1
ATOM 2198 C C . MET A 1 276 ? 18.127 -25.840 -23.511 1.00 79.38 276 MET A C 1
ATOM 2200 O O . MET A 1 276 ? 17.535 -24.765 -23.521 1.00 79.38 276 MET A O 1
ATOM 2204 N N . ALA A 1 277 ? 19.454 -25.907 -23.672 1.00 82.19 277 ALA A N 1
ATOM 2205 C CA . ALA A 1 277 ? 20.291 -24.709 -23.793 1.00 82.19 277 ALA A CA 1
ATOM 2206 C C . ALA A 1 277 ? 19.935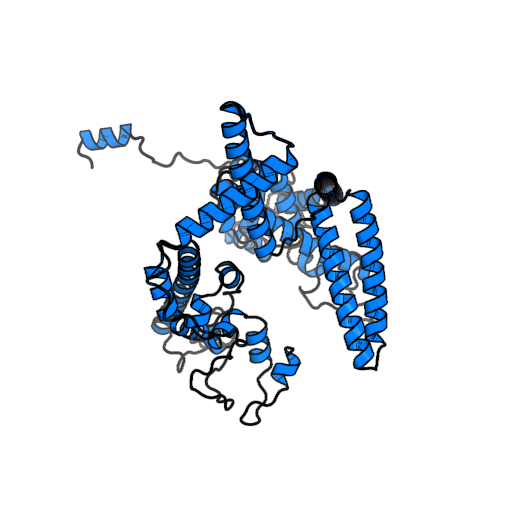 -23.838 -25.018 1.00 82.19 277 ALA A C 1
ATOM 2208 O O . ALA A 1 277 ? 20.067 -22.616 -24.979 1.00 82.19 277 ALA A O 1
ATOM 2209 N N . ARG A 1 278 ? 19.471 -24.445 -26.121 1.00 89.44 278 ARG A N 1
ATOM 2210 C CA . ARG A 1 278 ? 18.975 -23.691 -27.287 1.00 89.44 278 ARG A CA 1
ATOM 2211 C C . ARG A 1 278 ? 17.644 -23.011 -26.986 1.00 89.44 278 ARG A C 1
ATOM 2213 O O . ARG A 1 278 ? 17.492 -21.831 -27.290 1.00 89.44 278 ARG A O 1
ATOM 2220 N N . LEU A 1 279 ? 16.717 -23.736 -26.362 1.00 84.81 279 LEU A N 1
ATOM 2221 C CA . LEU A 1 279 ? 15.420 -23.196 -25.967 1.00 84.81 279 LEU A CA 1
ATOM 2222 C C . LEU A 1 279 ? 15.570 -22.047 -24.958 1.00 84.81 279 LEU A C 1
ATOM 2224 O O . LEU A 1 279 ? 14.883 -21.044 -25.093 1.00 84.81 279 LEU A O 1
ATOM 2228 N N . GLU A 1 280 ? 16.509 -22.120 -24.014 1.00 81.00 280 GLU A N 1
ATOM 2229 C CA . GLU A 1 280 ? 16.797 -21.021 -23.078 1.00 81.00 280 GLU A CA 1
ATOM 2230 C C . GLU A 1 280 ? 17.269 -19.745 -23.791 1.00 81.00 280 GLU A C 1
ATOM 2232 O O . GLU A 1 280 ? 16.842 -18.639 -23.449 1.00 81.00 280 GLU A O 1
ATOM 2237 N N . VAL A 1 281 ? 18.119 -19.882 -24.814 1.00 85.56 281 VAL A N 1
ATOM 2238 C CA . VAL A 1 281 ? 18.578 -18.744 -25.625 1.00 85.56 281 VAL A CA 1
ATOM 2239 C C . VAL A 1 281 ? 17.416 -18.120 -26.397 1.00 85.56 281 VAL A C 1
ATOM 2241 O O . VAL A 1 281 ? 17.291 -16.894 -26.430 1.00 85.56 281 VAL A O 1
ATOM 2244 N N . ASP A 1 282 ? 16.556 -18.938 -27.000 1.00 84.94 282 ASP A N 1
ATOM 2245 C CA . ASP A 1 282 ? 15.403 -18.450 -27.759 1.00 84.94 282 ASP A CA 1
ATOM 2246 C C . ASP A 1 282 ? 14.330 -17.845 -26.839 1.00 84.94 282 ASP A C 1
ATOM 2248 O O . ASP A 1 282 ? 13.783 -16.786 -27.149 1.00 84.94 282 ASP A O 1
ATOM 2252 N N . PHE A 1 283 ? 14.115 -18.418 -25.652 1.00 87.06 283 PHE A N 1
ATOM 2253 C CA . PHE A 1 283 ? 13.292 -17.828 -24.595 1.00 87.06 283 PHE A CA 1
ATOM 2254 C C . PHE A 1 283 ? 13.812 -16.447 -24.179 1.00 87.06 283 PHE A C 1
ATOM 2256 O O . PHE A 1 283 ? 13.035 -15.498 -24.051 1.00 87.06 283 PHE A O 1
ATOM 2263 N N . GLY A 1 284 ? 15.130 -16.318 -23.986 1.00 82.56 284 GLY A N 1
ATOM 2264 C CA . GLY A 1 284 ? 15.774 -15.057 -23.625 1.00 82.56 284 GLY A CA 1
ATOM 2265 C C . GLY A 1 284 ? 15.582 -13.972 -24.687 1.00 82.56 284 GLY A C 1
ATOM 2266 O O . GLY A 1 284 ? 15.264 -12.835 -24.343 1.00 82.56 284 GLY A O 1
ATOM 2267 N N . LYS A 1 285 ? 15.700 -14.325 -25.973 1.00 87.88 285 LYS A N 1
ATOM 2268 C CA . LYS A 1 285 ? 15.444 -13.399 -27.090 1.00 87.88 285 LYS A CA 1
ATOM 2269 C C . LYS A 1 285 ? 13.984 -12.956 -27.145 1.00 87.88 285 LYS A C 1
ATOM 2271 O O . LYS A 1 285 ? 13.727 -11.758 -27.191 1.00 87.88 285 LYS A O 1
ATOM 2276 N N . LEU A 1 286 ? 13.043 -13.901 -27.084 1.00 87.62 286 LEU A N 1
ATOM 2277 C CA . LEU A 1 286 ? 11.611 -13.585 -27.099 1.00 87.62 286 LEU A CA 1
ATOM 2278 C C . LEU A 1 286 ? 11.208 -12.727 -25.895 1.00 87.62 286 LEU A C 1
ATOM 2280 O O . LEU A 1 286 ? 10.394 -11.822 -26.036 1.00 87.62 286 LEU A O 1
ATOM 2284 N N . SER A 1 287 ? 11.806 -12.965 -24.725 1.00 85.50 287 SER A N 1
ATOM 2285 C CA . SER A 1 287 ? 11.570 -12.151 -23.527 1.00 85.50 287 SER A CA 1
ATOM 2286 C C . SER A 1 287 ? 12.080 -10.716 -23.704 1.00 85.50 287 SER A C 1
ATOM 2288 O O . SER A 1 287 ? 11.358 -9.773 -23.401 1.00 85.50 287 SER A O 1
ATOM 2290 N N . GLN A 1 288 ? 13.282 -10.533 -24.266 1.00 82.56 288 GLN A N 1
ATOM 2291 C CA . GLN A 1 288 ? 13.811 -9.199 -24.588 1.00 82.56 288 GLN A CA 1
ATOM 2292 C C . GLN A 1 288 ? 12.943 -8.470 -25.622 1.00 82.56 288 GLN A C 1
ATOM 2294 O O . GLN A 1 288 ? 12.730 -7.260 -25.522 1.00 82.56 288 GLN A O 1
ATOM 2299 N N . GLU A 1 289 ? 12.429 -9.195 -26.615 1.00 85.69 289 GLU A N 1
ATOM 2300 C CA . GLU A 1 289 ? 11.543 -8.633 -27.630 1.00 85.69 289 GLU A CA 1
ATOM 2301 C C . GLU A 1 289 ? 10.172 -8.262 -27.044 1.00 85.69 289 GLU A C 1
ATOM 2303 O O . GLU A 1 289 ? 9.648 -7.180 -27.318 1.00 85.69 289 GLU A O 1
ATOM 2308 N N . LEU A 1 290 ? 9.624 -9.099 -26.160 1.00 84.88 290 LEU A N 1
ATOM 2309 C CA . LEU A 1 290 ? 8.404 -8.805 -25.413 1.00 84.88 290 LEU A CA 1
ATOM 2310 C C . LEU A 1 290 ? 8.575 -7.539 -24.561 1.00 84.88 290 LEU A C 1
ATOM 2312 O O . LEU A 1 290 ? 7.703 -6.668 -24.578 1.00 84.88 290 LEU A O 1
ATOM 2316 N N . ASP A 1 291 ? 9.711 -7.395 -23.876 1.00 82.31 291 ASP A N 1
ATOM 2317 C CA . ASP A 1 291 ? 10.039 -6.202 -23.091 1.00 82.31 291 ASP A CA 1
ATOM 2318 C C . ASP A 1 291 ? 10.152 -4.948 -23.970 1.00 82.31 291 ASP A C 1
ATOM 2320 O O . ASP A 1 291 ? 9.653 -3.886 -23.589 1.00 82.31 291 ASP A O 1
ATOM 2324 N N . LYS A 1 292 ? 10.724 -5.053 -25.181 1.00 83.88 292 LYS A N 1
ATOM 2325 C CA . LYS A 1 292 ? 10.766 -3.949 -26.160 1.00 83.88 292 LYS A CA 1
ATOM 2326 C C . LYS A 1 292 ? 9.355 -3.451 -26.490 1.00 83.88 292 LYS A C 1
ATOM 2328 O O . LYS A 1 292 ? 9.101 -2.247 -26.417 1.00 83.88 292 LYS A O 1
ATOM 2333 N N . TYR A 1 293 ? 8.434 -4.351 -26.839 1.00 83.88 293 TYR A N 1
ATOM 2334 C CA . TYR A 1 293 ? 7.067 -3.964 -27.206 1.00 83.88 293 TYR A CA 1
ATOM 2335 C C . TYR A 1 293 ? 6.226 -3.515 -26.001 1.00 83.88 293 TYR A C 1
ATOM 2337 O O . TYR A 1 293 ? 5.426 -2.588 -26.140 1.00 83.88 293 TYR A O 1
ATOM 2345 N N . ASN A 1 294 ? 6.434 -4.096 -24.815 1.00 82.44 294 ASN A N 1
ATOM 2346 C CA . ASN A 1 294 ? 5.807 -3.631 -23.574 1.00 82.44 294 ASN A CA 1
ATOM 2347 C C . ASN A 1 294 ? 6.263 -2.212 -23.208 1.00 82.44 294 ASN A C 1
ATOM 2349 O O . ASN A 1 294 ? 5.440 -1.351 -22.906 1.00 82.44 294 ASN A O 1
ATOM 2353 N N . ASN A 1 295 ? 7.560 -1.921 -23.297 1.00 80.25 295 ASN A N 1
ATOM 2354 C CA . ASN A 1 295 ? 8.059 -0.568 -23.062 1.00 80.25 295 ASN A CA 1
ATOM 2355 C C . ASN A 1 295 ? 7.507 0.413 -24.103 1.00 80.25 295 ASN A C 1
ATOM 2357 O O . ASN A 1 295 ? 7.091 1.513 -23.744 1.00 80.25 295 ASN A O 1
ATOM 2361 N N . ALA A 1 296 ? 7.421 -0.001 -25.371 1.00 81.62 296 ALA A N 1
ATOM 2362 C CA . ALA A 1 296 ? 6.818 0.811 -26.421 1.00 81.62 296 ALA A CA 1
ATOM 2363 C C . ALA A 1 296 ? 5.353 1.153 -26.117 1.00 81.62 296 ALA A C 1
ATOM 2365 O O . ALA A 1 296 ? 4.980 2.323 -26.185 1.00 81.62 296 ALA A O 1
ATOM 2366 N N . ILE A 1 297 ? 4.529 0.168 -25.724 1.00 84.56 297 ILE A N 1
ATOM 2367 C CA . ILE A 1 297 ? 3.109 0.412 -25.438 1.00 84.56 297 ILE A CA 1
ATOM 2368 C C . ILE A 1 297 ? 2.935 1.350 -24.240 1.00 84.56 297 ILE A C 1
ATOM 2370 O O . ILE A 1 297 ? 2.094 2.245 -24.289 1.00 84.56 297 ILE A O 1
ATOM 2374 N N . MET A 1 298 ? 3.766 1.210 -23.201 1.00 79.62 298 MET A N 1
ATOM 2375 C CA . MET A 1 298 ? 3.689 2.029 -21.988 1.00 79.62 298 MET A CA 1
ATOM 2376 C C . MET A 1 298 ? 3.954 3.520 -22.230 1.00 79.62 298 MET A C 1
ATOM 2378 O O . MET A 1 298 ? 3.487 4.347 -21.449 1.00 79.62 298 MET A O 1
ATOM 2382 N N . LEU A 1 299 ? 4.665 3.862 -23.306 1.00 78.31 299 LEU A N 1
ATOM 2383 C CA . LEU A 1 299 ? 4.977 5.241 -23.690 1.00 78.31 299 LEU A CA 1
ATOM 2384 C C . LEU A 1 299 ? 3.885 5.890 -24.562 1.00 78.31 299 LEU A C 1
ATOM 2386 O O . LEU A 1 299 ? 3.945 7.091 -24.828 1.00 78.31 299 LEU A O 1
ATOM 2390 N N . THR A 1 300 ? 2.879 5.126 -25.000 1.00 82.75 300 THR A N 1
ATOM 2391 C CA . THR A 1 300 ? 1.788 5.634 -25.848 1.00 82.75 300 THR A CA 1
ATOM 2392 C C . THR A 1 300 ? 0.697 6.349 -25.041 1.00 82.75 300 THR A C 1
ATOM 2394 O O . THR A 1 300 ? 0.395 5.995 -23.897 1.00 82.75 300 THR A O 1
ATOM 2397 N N . LYS A 1 301 ? 0.045 7.347 -25.655 1.00 84.00 301 LYS A N 1
ATOM 2398 C CA . LYS A 1 301 ? -1.082 8.073 -25.036 1.00 84.00 301 LYS A CA 1
ATOM 2399 C C . LYS A 1 301 ? -2.317 7.181 -24.896 1.00 84.00 301 LYS A C 1
ATOM 2401 O O . LYS A 1 301 ? -3.091 7.327 -23.953 1.00 84.00 301 LYS A O 1
ATOM 2406 N N . GLU A 1 302 ? -2.492 6.252 -25.828 1.00 85.69 302 GLU A N 1
ATOM 2407 C CA . GLU A 1 302 ? -3.574 5.276 -25.874 1.00 85.69 302 GLU A CA 1
ATOM 2408 C C . GLU A 1 302 ? -3.522 4.339 -24.669 1.00 85.69 302 GLU A C 1
ATOM 2410 O O . GLU A 1 302 ? -4.552 4.099 -24.043 1.00 85.69 302 GLU A O 1
ATOM 2415 N N . TRP A 1 303 ? -2.329 3.862 -24.298 1.00 83.38 303 TRP A N 1
ATOM 2416 C CA . TRP A 1 303 ? -2.151 3.044 -23.101 1.00 83.38 303 TRP A CA 1
ATOM 2417 C C . TRP A 1 303 ? -2.472 3.815 -21.821 1.00 83.38 303 TRP A C 1
ATOM 2419 O O . TRP A 1 303 ? -3.175 3.288 -20.960 1.00 83.38 303 TRP A O 1
ATOM 2429 N N . ALA A 1 304 ? -2.012 5.066 -21.704 1.00 79.50 304 ALA A N 1
ATOM 2430 C CA . ALA A 1 304 ? -2.345 5.917 -20.562 1.00 79.50 304 ALA A CA 1
ATOM 2431 C C . ALA A 1 304 ? -3.868 6.093 -20.425 1.00 79.50 304 ALA A C 1
ATOM 2433 O O . ALA A 1 304 ? -4.421 5.874 -19.346 1.00 79.50 304 ALA A O 1
ATOM 2434 N N . LYS A 1 305 ? -4.557 6.371 -21.539 1.00 86.25 305 LYS A N 1
ATOM 2435 C CA . LYS A 1 305 ? -6.021 6.461 -21.580 1.00 86.25 305 LYS A CA 1
ATOM 2436 C C . LYS A 1 305 ? -6.699 5.138 -21.217 1.00 86.25 305 LYS A C 1
ATOM 2438 O O . LYS A 1 305 ? -7.653 5.134 -20.448 1.00 86.25 305 LYS A O 1
ATOM 2443 N N . GLU A 1 306 ? -6.200 4.008 -21.717 1.00 87.06 306 GLU A N 1
ATOM 2444 C 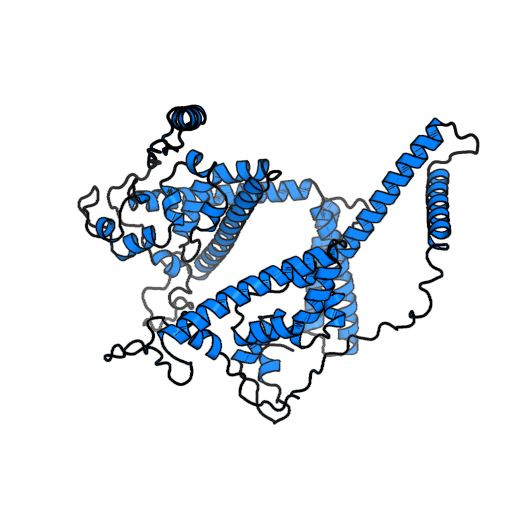CA . GLU A 1 306 ? -6.729 2.688 -21.360 1.00 87.06 306 GLU A CA 1
ATOM 2445 C C . GLU A 1 306 ? -6.576 2.404 -19.859 1.00 87.06 306 GLU A C 1
ATOM 2447 O O . GLU A 1 306 ? -7.498 1.865 -19.248 1.00 87.06 306 GLU A O 1
ATOM 2452 N N . GLN A 1 307 ? -5.448 2.778 -19.243 1.00 84.25 307 GLN A N 1
ATOM 2453 C CA . GLN A 1 307 ? -5.274 2.645 -17.793 1.00 84.25 307 GLN A CA 1
ATOM 2454 C C . GLN A 1 307 ? -6.256 3.530 -17.022 1.00 84.25 307 GLN A C 1
ATOM 2456 O O . GLN A 1 307 ? -6.850 3.064 -16.051 1.00 84.25 307 GLN A O 1
ATOM 2461 N N . GLU A 1 308 ? -6.473 4.771 -17.459 1.00 86.75 308 GLU A N 1
ATOM 2462 C CA . GLU A 1 308 ? -7.468 5.663 -16.855 1.00 86.75 308 GLU A CA 1
ATOM 2463 C C . GLU A 1 308 ? -8.892 5.117 -16.980 1.00 86.75 308 GLU A C 1
ATOM 2465 O O . GLU A 1 308 ? -9.645 5.125 -16.006 1.00 86.75 308 GLU A O 1
ATOM 2470 N N . ASP A 1 309 ? -9.268 4.613 -18.156 1.00 91.00 309 ASP A N 1
ATOM 2471 C CA . ASP A 1 309 ? -10.592 4.042 -18.400 1.00 91.00 309 ASP A CA 1
ATOM 2472 C C . ASP A 1 309 ? -10.791 2.751 -17.595 1.00 91.00 309 ASP A C 1
ATOM 2474 O O . ASP A 1 309 ? -11.841 2.553 -16.982 1.00 91.00 309 ASP A O 1
ATOM 2478 N N . ARG A 1 310 ? -9.764 1.897 -17.514 1.00 90.62 310 ARG A N 1
ATOM 2479 C CA . ARG A 1 310 ? -9.762 0.697 -16.666 1.00 90.62 310 ARG A CA 1
ATOM 2480 C C . ARG A 1 310 ? -9.935 1.061 -15.197 1.00 90.62 310 ARG A C 1
ATOM 2482 O O . ARG A 1 310 ? -10.739 0.439 -14.505 1.00 90.62 310 ARG A O 1
ATOM 2489 N N . GLU A 1 311 ? -9.230 2.087 -14.735 1.00 89.62 311 GLU A N 1
ATOM 2490 C CA . GLU A 1 311 ? -9.350 2.583 -13.370 1.00 89.62 311 GLU A CA 1
ATOM 2491 C C . GLU A 1 311 ? -10.738 3.167 -13.098 1.00 89.62 311 GLU A C 1
ATOM 2493 O O . GLU A 1 311 ? -11.327 2.894 -12.055 1.00 89.62 311 GLU A O 1
ATOM 2498 N N . ARG A 1 312 ? -11.293 3.930 -14.046 1.00 92.12 312 ARG A N 1
ATOM 2499 C CA . ARG A 1 312 ? -12.640 4.504 -13.952 1.00 92.12 312 ARG A CA 1
ATOM 2500 C C . ARG A 1 312 ? -13.707 3.414 -13.893 1.00 92.12 312 ARG A C 1
ATOM 2502 O O . ARG A 1 312 ? -14.611 3.498 -13.064 1.00 92.12 312 ARG A O 1
ATOM 2509 N N . ASN A 1 313 ? -13.581 2.383 -14.725 1.00 94.25 313 ASN A N 1
ATOM 2510 C CA . ASN A 1 313 ? -14.488 1.238 -14.741 1.00 94.25 313 ASN A CA 1
ATOM 2511 C C . ASN A 1 313 ? -14.398 0.432 -13.441 1.00 94.25 313 ASN A C 1
ATOM 2513 O O . ASN A 1 313 ? -15.429 0.059 -12.884 1.00 94.25 313 ASN A O 1
ATOM 2517 N N . TRP A 1 314 ? -13.185 0.221 -12.920 1.00 94.19 314 TRP A N 1
ATOM 2518 C CA . TRP A 1 314 ? -12.978 -0.409 -11.615 1.00 94.19 314 TRP A CA 1
ATOM 2519 C C . TRP A 1 314 ? -13.588 0.422 -10.479 1.00 94.19 314 TRP A C 1
ATOM 2521 O O . TRP A 1 314 ? -14.302 -0.106 -9.634 1.00 94.19 314 TRP A O 1
ATOM 2531 N N . GLU A 1 315 ? -13.381 1.740 -10.475 1.00 93.62 315 GLU A N 1
ATOM 2532 C CA . GLU A 1 315 ? -13.987 2.646 -9.494 1.00 93.62 315 GLU A CA 1
ATOM 2533 C C . GLU A 1 315 ? -15.521 2.638 -9.563 1.00 93.62 315 GLU A C 1
ATOM 2535 O O . GLU A 1 315 ? -16.180 2.741 -8.526 1.00 93.62 315 GLU A O 1
ATOM 2540 N N . ALA A 1 316 ? -16.094 2.536 -10.765 1.00 95.00 316 ALA A N 1
ATOM 2541 C CA . ALA A 1 316 ? -17.535 2.462 -10.967 1.00 95.00 316 ALA A CA 1
ATOM 2542 C C . ALA A 1 316 ? -18.110 1.133 -10.456 1.00 95.00 316 ALA A C 1
ATOM 2544 O O . ALA A 1 316 ? -19.100 1.155 -9.722 1.00 95.00 316 ALA A O 1
ATOM 2545 N N . SER A 1 317 ? -17.467 0.001 -10.768 1.00 95.25 317 SER A N 1
ATOM 2546 C CA . SER A 1 317 ? -17.956 -1.331 -10.386 1.00 95.25 317 SER A CA 1
ATOM 2547 C C . SER A 1 317 ? -18.014 -1.536 -8.870 1.00 95.25 317 SER A C 1
ATOM 2549 O O . SER A 1 317 ? -18.898 -2.231 -8.374 1.00 95.25 317 SER A O 1
ATOM 2551 N N . ILE A 1 318 ? -17.126 -0.885 -8.112 1.00 96.19 318 ILE A N 1
ATOM 2552 C CA . ILE A 1 318 ? -17.071 -1.005 -6.646 1.00 96.19 318 ILE A CA 1
ATOM 2553 C C . ILE A 1 318 ? -17.755 0.147 -5.897 1.00 96.19 318 ILE A C 1
ATOM 2555 O O . ILE A 1 318 ? -17.844 0.098 -4.668 1.00 96.19 318 ILE A O 1
ATOM 2559 N N . SER A 1 319 ? -18.191 1.206 -6.591 1.00 95.44 319 SER A N 1
ATOM 2560 C CA . SER A 1 319 ? -18.628 2.462 -5.958 1.00 95.44 319 SER A CA 1
ATOM 2561 C C . SER A 1 319 ? -19.774 2.255 -4.967 1.00 95.44 319 SER A C 1
ATOM 2563 O O . SER A 1 319 ? -19.741 2.826 -3.874 1.00 95.44 319 SER A O 1
ATOM 2565 N N . GLN A 1 320 ? -20.753 1.423 -5.336 1.00 97.25 320 GLN A N 1
ATOM 2566 C CA . GLN A 1 320 ? -21.935 1.149 -4.521 1.00 97.25 320 GLN A CA 1
ATOM 2567 C C . GLN A 1 320 ? -21.571 0.383 -3.244 1.00 97.25 320 GLN A C 1
ATOM 2569 O O . GLN A 1 320 ? -21.822 0.869 -2.145 1.00 97.25 320 GLN A O 1
ATOM 2574 N N . ALA A 1 321 ? -20.865 -0.743 -3.375 1.00 96.38 321 ALA A N 1
ATOM 2575 C CA . ALA A 1 321 ? -20.401 -1.528 -2.229 1.00 96.38 321 ALA A CA 1
ATOM 2576 C C . ALA A 1 321 ? -19.490 -0.712 -1.290 1.00 96.38 321 ALA A C 1
ATOM 2578 O O . ALA A 1 321 ? -19.502 -0.899 -0.074 1.00 96.38 321 ALA A O 1
ATOM 2579 N N . ASN A 1 322 ? -18.703 0.220 -1.838 1.00 97.81 322 ASN A N 1
ATOM 2580 C CA . ASN A 1 322 ? -17.874 1.113 -1.031 1.00 97.81 322 ASN A CA 1
ATOM 2581 C C . ASN A 1 322 ? -18.691 2.147 -0.252 1.00 97.81 322 ASN A C 1
ATOM 2583 O O . ASN A 1 322 ? -18.343 2.475 0.881 1.00 97.81 322 ASN A O 1
ATOM 2587 N N . TYR A 1 323 ? -19.762 2.661 -0.854 1.00 97.19 323 TYR A N 1
ATOM 2588 C CA . TYR A 1 323 ? -20.678 3.572 -0.181 1.00 97.19 323 TYR A CA 1
ATOM 2589 C C . TYR A 1 323 ? -21.465 2.864 0.925 1.00 97.19 323 TYR A C 1
ATOM 2591 O O . TYR A 1 323 ? -21.504 3.358 2.046 1.00 97.19 323 TYR A O 1
ATOM 2599 N N . GLU A 1 324 ? -21.985 1.666 0.667 1.00 96.94 324 GLU A N 1
ATOM 2600 C CA . GLU A 1 324 ? -22.680 0.858 1.678 1.00 96.94 324 GLU A CA 1
ATOM 2601 C C . GLU A 1 324 ? -21.777 0.533 2.873 1.00 96.94 324 GLU A C 1
ATOM 2603 O O . GLU A 1 324 ? -22.194 0.660 4.023 1.00 96.94 324 GLU A O 1
ATOM 2608 N N . ALA A 1 325 ? -20.514 0.175 2.623 1.00 97.19 325 ALA A N 1
ATOM 2609 C CA . ALA A 1 325 ? -19.532 -0.043 3.682 1.00 97.19 325 ALA A CA 1
ATOM 2610 C C . ALA A 1 325 ? -19.305 1.218 4.537 1.00 97.19 325 ALA A C 1
ATOM 2612 O O . ALA A 1 325 ? -19.213 1.126 5.761 1.00 97.19 325 ALA A O 1
ATOM 2613 N N . LEU A 1 326 ? -19.253 2.397 3.907 1.00 97.25 326 LEU A N 1
ATOM 2614 C CA . LEU A 1 326 ? -19.138 3.675 4.610 1.00 97.25 326 LEU A CA 1
ATOM 2615 C C . LEU A 1 326 ? -20.357 3.941 5.504 1.00 97.25 326 LEU A C 1
ATOM 2617 O O . LEU A 1 326 ? -20.188 4.245 6.684 1.00 97.25 326 LEU A O 1
ATOM 2621 N N . GLN A 1 327 ? -21.570 3.754 4.975 1.00 96.75 327 GLN A N 1
ATOM 2622 C CA . GLN A 1 327 ? -22.809 3.926 5.739 1.00 96.75 327 GLN A CA 1
ATOM 2623 C C . GLN A 1 327 ? -22.885 2.969 6.931 1.00 96.75 327 GLN A C 1
ATOM 2625 O O . GLN A 1 327 ? -23.229 3.390 8.036 1.00 96.75 327 GLN A O 1
ATOM 2630 N N . LYS A 1 328 ? -22.509 1.696 6.735 1.00 95.88 328 LYS A N 1
ATOM 2631 C CA . LYS A 1 328 ? -22.445 0.707 7.819 1.00 95.88 328 LYS A CA 1
ATOM 2632 C C . LYS A 1 328 ? -21.551 1.191 8.952 1.00 95.88 328 LYS A C 1
ATOM 2634 O O . LYS A 1 328 ? -21.988 1.208 10.095 1.00 95.88 328 LYS A O 1
ATOM 2639 N N . ILE A 1 329 ? -20.336 1.649 8.658 1.00 96.62 329 ILE A N 1
ATOM 2640 C CA . ILE A 1 329 ? -19.429 2.122 9.713 1.00 96.62 329 ILE A CA 1
ATOM 2641 C C . ILE A 1 329 ? -19.969 3.384 10.392 1.00 96.62 329 ILE A C 1
ATOM 2643 O O . ILE A 1 329 ? -19.885 3.497 11.614 1.00 96.62 329 ILE A O 1
ATOM 2647 N N . TRP A 1 330 ? -20.574 4.308 9.642 1.00 96.31 330 TRP A N 1
ATOM 2648 C CA . TRP A 1 330 ? -21.210 5.488 10.223 1.00 96.31 330 TRP A CA 1
ATOM 2649 C C . TRP A 1 330 ? -22.320 5.130 11.224 1.00 96.31 330 TRP A C 1
ATOM 2651 O O . TRP A 1 330 ? -22.295 5.654 12.337 1.00 96.31 330 TRP A O 1
ATOM 2661 N N . ARG A 1 331 ? -23.187 4.151 10.927 1.00 94.69 331 ARG A N 1
ATOM 2662 C CA . ARG A 1 331 ? -24.226 3.653 11.864 1.00 94.69 331 ARG A CA 1
ATOM 2663 C C . ARG A 1 331 ? -23.695 3.138 13.202 1.00 94.69 331 ARG A C 1
ATOM 2665 O O . ARG A 1 331 ? -24.442 3.051 14.172 1.00 94.69 331 ARG A O 1
ATOM 2672 N N . HIS A 1 332 ? -22.408 2.815 13.258 1.00 94.94 332 HIS A N 1
ATOM 2673 C CA . HIS A 1 332 ? -21.740 2.260 14.432 1.00 94.94 332 HIS A CA 1
ATOM 2674 C C . HIS A 1 332 ? -20.822 3.264 15.131 1.00 94.94 332 HIS A C 1
ATOM 2676 O O . HIS A 1 332 ? -20.356 3.000 16.237 1.00 94.94 332 HIS A O 1
ATOM 2682 N N . MET A 1 333 ? -20.528 4.400 14.496 1.00 95.19 333 MET A N 1
ATOM 2683 C CA . MET A 1 333 ? -19.501 5.326 14.955 1.00 95.19 333 MET A CA 1
ATOM 2684 C C . MET A 1 333 ? -20.115 6.666 15.381 1.00 95.19 333 MET A C 1
ATOM 2686 O O . MET A 1 333 ? -20.674 7.362 14.526 1.00 95.19 333 MET A O 1
ATOM 2690 N N . PRO A 1 334 ? -19.958 7.092 16.649 1.00 95.31 334 PRO A N 1
ATOM 2691 C CA . PRO A 1 334 ? -20.386 8.418 17.086 1.00 95.31 334 PRO A CA 1
ATOM 2692 C C . PRO A 1 334 ? -19.636 9.520 16.339 1.00 95.31 334 PRO A C 1
ATOM 2694 O O . PRO A 1 334 ? -18.481 9.353 15.950 1.00 95.31 334 PRO A O 1
ATOM 2697 N N . VAL A 1 335 ? -20.280 10.673 16.163 1.00 94.75 335 VAL A N 1
ATOM 2698 C CA . VAL A 1 335 ? -19.688 11.809 15.439 1.00 94.75 335 VAL A CA 1
ATOM 2699 C C . VAL A 1 335 ? -18.447 12.338 16.166 1.00 94.75 335 VAL A C 1
ATOM 2701 O O . VAL A 1 335 ? -17.407 12.524 15.549 1.00 94.75 335 VAL A O 1
ATOM 2704 N N . ASN A 1 336 ? -18.505 12.483 17.489 1.00 93.44 336 ASN A N 1
ATOM 2705 C CA . ASN A 1 336 ? -17.409 12.950 18.344 1.00 93.44 336 ASN A CA 1
ATOM 2706 C C . ASN A 1 336 ? -16.456 11.822 18.797 1.00 93.44 336 ASN A C 1
ATOM 2708 O O . ASN A 1 336 ? -15.891 11.876 19.888 1.00 93.44 336 ASN A O 1
ATOM 2712 N N . ILE A 1 337 ? -16.248 10.786 17.971 1.00 94.38 337 ILE A N 1
ATOM 2713 C CA . ILE A 1 337 ? -15.398 9.616 18.288 1.00 94.38 337 ILE A CA 1
ATOM 2714 C C . ILE A 1 337 ? -13.974 9.983 18.752 1.00 94.38 337 ILE A C 1
ATOM 2716 O O . ILE A 1 337 ? -13.317 9.227 19.480 1.00 94.38 337 ILE A O 1
ATOM 2720 N N . ARG A 1 338 ? -13.477 11.152 18.337 1.00 91.56 338 ARG A N 1
ATOM 2721 C CA . ARG A 1 338 ? -12.162 11.667 18.719 1.00 91.56 338 ARG A CA 1
ATOM 2722 C C . ARG A 1 338 ? -12.072 11.995 20.205 1.00 91.56 338 ARG A C 1
ATOM 2724 O O . ARG A 1 338 ? -11.096 11.573 20.828 1.00 91.56 338 ARG A O 1
ATOM 2731 N N . ASP A 1 339 ? -13.105 12.619 20.757 1.00 92.38 339 ASP A N 1
ATOM 2732 C CA . ASP A 1 339 ? -13.121 13.131 22.132 1.00 92.38 339 ASP A CA 1
ATOM 2733 C C . ASP A 1 339 ? -13.514 12.064 23.161 1.00 92.38 339 ASP A C 1
ATOM 2735 O O . ASP A 1 339 ? -13.233 12.196 24.349 1.00 92.38 339 ASP A O 1
ATOM 2739 N N . LEU A 1 340 ? -14.146 10.977 22.712 1.00 93.12 340 LEU A N 1
ATOM 2740 C CA . LEU A 1 340 ? -14.605 9.898 23.586 1.00 93.12 340 LEU A CA 1
ATOM 2741 C C . LEU A 1 340 ? -13.478 8.906 23.906 1.00 93.12 340 LEU A C 1
ATOM 2743 O O . LEU A 1 340 ? -12.723 8.501 23.018 1.00 93.12 340 LEU A O 1
ATOM 2747 N N . SER A 1 341 ? -13.367 8.467 25.162 1.00 94.19 341 SER A N 1
ATOM 2748 C CA . SER A 1 341 ? -12.432 7.402 25.556 1.00 94.19 341 SER A CA 1
ATOM 2749 C C . SER A 1 341 ? -12.959 6.007 25.183 1.00 94.19 341 SER A C 1
ATOM 2751 O O . SER A 1 341 ? -14.135 5.837 24.861 1.00 94.19 341 SER A O 1
ATOM 2753 N N . GLU A 1 342 ? -12.087 4.992 25.221 1.00 94.38 342 GLU A N 1
ATOM 2754 C CA . GLU A 1 342 ? -12.480 3.588 24.994 1.00 94.38 342 GLU A CA 1
ATOM 2755 C C . GLU A 1 342 ? -13.572 3.149 25.991 1.00 94.38 342 GLU A C 1
ATOM 2757 O O . GLU A 1 342 ? -14.574 2.555 25.587 1.00 94.38 342 GLU A O 1
ATOM 2762 N N . ASP A 1 343 ? -13.419 3.520 27.265 1.00 93.94 343 ASP A N 1
ATOM 2763 C CA . ASP A 1 343 ? -14.350 3.161 28.339 1.00 93.94 343 ASP A CA 1
ATOM 2764 C C . ASP A 1 343 ? -15.714 3.824 28.149 1.00 93.94 343 ASP A C 1
ATOM 2766 O O . ASP A 1 343 ? -16.742 3.147 28.220 1.00 93.94 343 ASP A O 1
ATOM 2770 N N . VAL A 1 344 ? -15.732 5.122 27.822 1.00 94.88 344 VAL A N 1
ATOM 2771 C CA . VAL A 1 344 ? -16.972 5.862 27.553 1.00 94.88 344 VAL A CA 1
ATOM 2772 C C . VAL A 1 344 ? -17.698 5.270 26.348 1.00 94.88 344 VAL A C 1
ATOM 2774 O O . VAL A 1 344 ? -18.900 5.057 26.420 1.00 94.88 344 VAL A O 1
ATOM 2777 N N . LEU A 1 345 ? -16.992 4.914 25.270 1.00 93.88 345 LEU A N 1
ATOM 2778 C CA . LEU A 1 345 ? -17.621 4.299 24.093 1.00 93.88 345 LEU A CA 1
ATOM 2779 C C . LEU A 1 345 ? -18.295 2.961 24.397 1.00 93.88 345 LEU A C 1
ATOM 2781 O O . LEU A 1 345 ? -19.315 2.647 23.797 1.00 93.88 345 LEU A O 1
ATOM 2785 N N . SER A 1 346 ? -17.713 2.168 25.297 1.00 94.12 346 SER A N 1
ATOM 2786 C CA . SER A 1 346 ? -18.248 0.850 25.652 1.00 94.12 346 SER A CA 1
ATOM 2787 C C . SER A 1 346 ? -19.351 0.884 26.715 1.00 94.12 346 SER A C 1
ATOM 2789 O O . SER A 1 346 ? -20.126 -0.065 26.810 1.00 94.12 346 SER A O 1
ATOM 2791 N N . SER A 1 347 ? -19.421 1.954 27.512 1.00 93.75 347 SER A N 1
ATOM 2792 C CA . SER A 1 347 ? -20.352 2.072 28.642 1.00 93.75 347 SER A CA 1
ATOM 2793 C C . SER A 1 347 ? -21.517 3.025 28.381 1.00 93.75 347 SER A C 1
ATOM 2795 O O . SER A 1 347 ? -22.597 2.818 28.930 1.00 93.75 347 SER A O 1
ATOM 2797 N N . ALA A 1 348 ? -21.330 4.048 27.544 1.00 91.81 348 ALA A N 1
ATOM 2798 C CA . ALA A 1 348 ? -22.380 4.999 27.218 1.00 91.81 348 ALA A CA 1
ATOM 2799 C C . ALA A 1 348 ? -23.480 4.348 26.370 1.00 91.81 348 ALA A C 1
ATOM 2801 O O . ALA A 1 348 ? -23.207 3.586 25.436 1.00 91.81 348 ALA A O 1
ATOM 2802 N N . SER A 1 349 ? -24.731 4.699 26.669 1.00 92.38 349 SER A N 1
ATOM 2803 C CA . SER A 1 349 ? -25.865 4.329 25.829 1.00 92.38 349 SER A CA 1
ATOM 2804 C C . SER A 1 349 ? -25.750 5.028 24.479 1.00 92.38 349 SER A C 1
ATOM 2806 O O . SER A 1 349 ? -25.653 6.253 24.387 1.00 92.38 349 SER A O 1
ATOM 2808 N N . THR A 1 350 ? -25.759 4.228 23.422 1.00 93.44 350 THR A N 1
ATOM 2809 C CA . THR A 1 350 ? -25.872 4.691 22.039 1.00 93.44 350 THR A CA 1
ATOM 2810 C C . THR A 1 350 ? -27.266 5.295 21.797 1.00 93.44 350 THR A C 1
ATOM 2812 O O . THR A 1 350 ? -28.165 5.102 22.623 1.00 93.44 350 THR A O 1
ATOM 2815 N N . PRO A 1 351 ? -27.492 6.035 20.695 1.00 93.94 351 PRO A N 1
ATOM 2816 C CA . PRO A 1 351 ? -28.776 6.690 20.426 1.00 93.94 351 PRO A CA 1
ATOM 2817 C C . PRO A 1 351 ? -30.013 5.783 20.470 1.00 93.94 351 PRO A C 1
ATOM 2819 O O . PRO A 1 351 ? -31.101 6.264 20.770 1.00 93.94 351 PRO A O 1
ATOM 2822 N N . ASN A 1 352 ? -29.868 4.481 20.212 1.00 92.75 352 ASN A N 1
ATOM 2823 C CA . ASN A 1 352 ? -30.970 3.520 20.319 1.00 92.75 352 ASN A CA 1
ATOM 2824 C C . ASN A 1 352 ? -31.041 2.780 21.672 1.00 92.75 352 ASN A C 1
ATOM 2826 O O . ASN A 1 352 ? -31.767 1.796 21.803 1.00 92.75 352 ASN A O 1
ATOM 2830 N N . GLY A 1 353 ? -30.276 3.226 22.670 1.00 91.38 353 GLY A N 1
ATOM 2831 C CA . GLY A 1 353 ? -30.261 2.676 24.024 1.00 91.38 353 GLY A CA 1
ATOM 2832 C C . GLY A 1 353 ? -29.368 1.447 24.226 1.00 91.38 353 GLY A C 1
ATOM 2833 O O . GLY A 1 353 ? -29.205 1.018 25.366 1.00 91.38 353 GLY A O 1
ATOM 2834 N N . LYS A 1 354 ? -28.758 0.884 23.171 1.00 93.75 354 LYS A N 1
ATOM 2835 C CA . LYS A 1 354 ? -27.786 -0.222 23.294 1.00 93.75 354 LYS A CA 1
ATOM 2836 C C . LYS A 1 354 ? -26.413 0.291 23.730 1.00 93.75 354 LYS A C 1
ATOM 2838 O O . LYS A 1 354 ? -26.119 1.473 23.574 1.00 93.75 354 LYS A O 1
ATOM 2843 N N . THR A 1 355 ? -25.532 -0.587 24.196 1.00 94.06 355 THR A N 1
ATOM 2844 C CA . THR A 1 355 ? -24.109 -0.273 24.406 1.00 94.06 355 THR A CA 1
ATOM 2845 C C . THR A 1 355 ? -23.262 -0.808 23.256 1.00 94.06 355 THR A C 1
ATOM 2847 O O . THR A 1 355 ? -23.568 -1.851 22.672 1.00 94.06 355 THR A O 1
ATOM 2850 N N . LEU A 1 356 ? -22.192 -0.089 22.906 1.00 93.69 356 LEU A N 1
ATOM 2851 C CA . LEU A 1 356 ? -21.279 -0.535 21.858 1.00 93.69 356 LEU A CA 1
ATOM 2852 C C . LEU A 1 356 ? -20.411 -1.696 22.383 1.00 93.69 356 LEU A C 1
ATOM 2854 O O . LEU A 1 356 ? -19.816 -1.572 23.458 1.00 93.69 356 LEU A O 1
ATOM 2858 N N . PRO A 1 357 ? -20.249 -2.805 21.638 1.00 95.12 357 PRO A N 1
ATOM 2859 C CA . PRO A 1 357 ? -19.394 -3.905 22.058 1.00 95.12 357 PRO A CA 1
ATOM 2860 C C . PRO A 1 357 ? -17.964 -3.438 22.338 1.00 95.12 357 PRO A C 1
ATOM 2862 O O . PRO A 1 357 ? -17.362 -2.711 21.542 1.00 95.12 357 PRO A O 1
ATOM 2865 N N . THR A 1 358 ? -17.360 -3.924 23.426 1.00 93.94 358 THR A N 1
ATOM 2866 C CA . THR A 1 358 ? -16.002 -3.525 23.838 1.00 93.94 358 THR A CA 1
ATOM 2867 C C . THR A 1 358 ? -14.961 -3.754 22.739 1.00 93.94 358 THR A C 1
ATOM 2869 O O . THR A 1 358 ? -14.019 -2.975 22.600 1.00 93.94 358 THR A O 1
ATOM 2872 N N . ALA A 1 359 ? -15.117 -4.810 21.934 1.00 93.50 359 ALA A N 1
ATOM 2873 C CA . ALA A 1 359 ? -14.236 -5.083 20.800 1.00 93.50 359 ALA A CA 1
ATOM 2874 C C . ALA A 1 359 ? -14.298 -3.971 19.737 1.00 93.50 359 ALA A C 1
ATOM 2876 O O . ALA A 1 359 ? -13.260 -3.567 19.215 1.00 93.50 359 ALA A O 1
ATOM 2877 N N . MET A 1 360 ? -15.490 -3.435 19.471 1.00 95.00 360 MET A N 1
ATOM 2878 C CA . MET A 1 360 ? -15.709 -2.366 18.500 1.00 95.00 360 MET A CA 1
ATOM 2879 C C . MET A 1 360 ? -15.230 -1.008 19.032 1.00 95.00 360 MET A C 1
ATOM 2881 O O . MET A 1 360 ? -14.531 -0.286 18.322 1.00 95.00 360 MET A O 1
ATOM 2885 N N . ALA A 1 361 ? -15.481 -0.702 20.310 1.00 94.94 361 ALA A N 1
ATOM 2886 C CA . ALA A 1 361 ? -14.922 0.483 20.970 1.00 94.94 361 ALA A CA 1
ATOM 2887 C C . ALA A 1 361 ? -13.378 0.490 20.916 1.00 94.94 361 ALA A C 1
ATOM 2889 O O . ALA A 1 361 ? -12.761 1.456 20.453 1.00 94.94 361 ALA A O 1
ATOM 2890 N N . LYS A 1 362 ? -12.749 -0.640 21.283 1.00 94.88 362 LYS A N 1
ATOM 2891 C CA . LYS A 1 362 ? -11.298 -0.875 21.144 1.00 94.88 362 LYS A CA 1
ATOM 2892 C C . LYS A 1 362 ? -10.824 -0.651 19.720 1.00 94.88 362 LYS A C 1
ATOM 2894 O O . LYS A 1 362 ? -9.786 -0.029 19.498 1.00 94.88 362 LYS A O 1
ATOM 2899 N N . LYS A 1 363 ? -11.565 -1.185 18.754 1.00 95.50 363 LYS A N 1
ATOM 2900 C CA . LYS A 1 363 ? -11.234 -1.107 17.337 1.00 95.50 363 LYS A CA 1
ATOM 2901 C C . LYS A 1 363 ? -11.206 0.341 16.848 1.00 95.50 363 LYS A C 1
ATOM 2903 O O . LYS A 1 363 ? -10.195 0.745 16.273 1.00 95.50 363 LYS A O 1
ATOM 2908 N N . PHE A 1 364 ? -12.231 1.139 17.144 1.00 95.38 364 PHE A N 1
ATOM 2909 C CA . PHE A 1 364 ? -12.275 2.545 16.735 1.00 95.38 364 PHE A CA 1
ATOM 2910 C C . PHE A 1 364 ? -11.158 3.391 17.355 1.00 95.38 364 PHE A C 1
ATOM 2912 O O . PHE A 1 364 ? -10.556 4.198 16.651 1.00 95.38 364 PHE A O 1
ATOM 2919 N N . LYS A 1 365 ? -10.813 3.184 18.635 1.00 94.50 365 LYS A N 1
ATOM 2920 C CA . LYS A 1 365 ? -9.731 3.958 19.273 1.00 94.50 365 LYS A CA 1
ATOM 2921 C C . LYS A 1 365 ? -8.331 3.494 18.864 1.00 94.50 365 LYS A C 1
ATOM 2923 O O . LYS A 1 365 ? -7.440 4.320 18.682 1.00 94.50 365 LYS A O 1
ATOM 2928 N N . ARG A 1 366 ? -8.101 2.185 18.709 1.00 93.62 366 ARG A N 1
ATOM 2929 C CA . ARG A 1 366 ? -6.763 1.628 18.414 1.00 93.62 366 ARG A CA 1
ATOM 2930 C C . ARG A 1 366 ? -6.405 1.655 16.932 1.00 93.62 366 ARG A C 1
ATOM 2932 O O . ARG A 1 366 ? -5.218 1.627 16.606 1.00 93.62 366 ARG A O 1
ATOM 2939 N N . THR A 1 367 ? -7.395 1.684 16.046 1.00 95.56 367 THR A N 1
ATOM 2940 C CA . THR A 1 367 ? -7.222 1.851 14.597 1.00 95.56 367 THR A CA 1
ATOM 2941 C C . THR A 1 367 ? -7.659 3.267 14.219 1.00 95.56 367 THR A C 1
ATOM 2943 O O . THR A 1 367 ? -8.654 3.474 13.531 1.00 95.56 367 THR A O 1
ATOM 2946 N N . ASN A 1 368 ? -6.898 4.249 14.710 1.00 94.38 368 ASN A N 1
ATOM 2947 C CA . ASN A 1 368 ? -7.225 5.678 14.660 1.00 94.38 368 ASN A CA 1
ATOM 2948 C C . ASN A 1 368 ? -7.460 6.248 13.249 1.00 94.38 368 ASN A C 1
ATOM 2950 O O . ASN A 1 368 ? -8.132 7.265 13.130 1.00 94.38 368 ASN A O 1
ATOM 2954 N N . ILE A 1 369 ? -6.991 5.596 12.178 1.00 97.25 369 ILE A N 1
ATOM 2955 C CA . ILE A 1 369 ? -7.333 5.999 10.803 1.00 97.25 369 ILE A CA 1
ATOM 2956 C C . ILE A 1 369 ? -8.847 5.978 10.542 1.00 97.25 369 ILE A C 1
ATOM 2958 O O . ILE A 1 369 ? -9.342 6.778 9.757 1.00 97.25 369 ILE A O 1
ATOM 2962 N N . LEU A 1 370 ? -9.604 5.109 11.225 1.00 97.56 370 LEU A N 1
ATOM 2963 C CA . LEU A 1 370 ? -11.063 5.044 11.091 1.00 97.56 370 LEU A CA 1
ATOM 2964 C C . LEU A 1 370 ? -11.751 6.322 11.572 1.00 97.56 370 LEU A C 1
ATOM 2966 O O . LEU A 1 370 ? -12.846 6.629 11.117 1.00 97.56 370 LEU A O 1
ATOM 2970 N N . MET A 1 371 ? -11.098 7.097 12.439 1.00 95.50 371 MET A N 1
ATOM 2971 C CA . MET A 1 371 ? -11.630 8.371 12.916 1.00 95.50 371 MET A CA 1
ATOM 2972 C C . MET A 1 371 ? -11.719 9.415 11.796 1.00 95.50 371 MET A C 1
ATOM 2974 O O . MET A 1 371 ? -12.552 10.311 11.886 1.00 95.50 371 MET A O 1
ATOM 2978 N N . LEU A 1 372 ? -10.940 9.265 10.712 1.00 96.75 372 LEU A N 1
ATOM 2979 C CA . LEU A 1 372 ? -11.063 10.116 9.524 1.00 96.75 372 LEU A CA 1
ATOM 2980 C C . LEU A 1 372 ? -12.471 10.070 8.927 1.00 96.75 372 LEU A C 1
ATOM 2982 O O . LEU A 1 372 ? -12.907 11.059 8.357 1.00 96.75 372 LEU A O 1
ATOM 2986 N N . LEU A 1 373 ? -13.202 8.961 9.087 1.00 97.25 373 LEU A N 1
ATOM 2987 C CA . LEU A 1 373 ? -14.559 8.813 8.556 1.00 97.25 373 LEU A CA 1
ATOM 2988 C C . LEU A 1 373 ? -15.557 9.793 9.191 1.00 97.25 373 LEU A C 1
ATOM 2990 O O . LEU A 1 373 ? -16.620 10.023 8.621 1.00 97.25 373 LEU A O 1
ATOM 2994 N N . ARG A 1 374 ? -15.238 10.371 10.356 1.00 96.31 374 ARG A N 1
ATOM 2995 C CA . ARG A 1 374 ? -16.039 11.413 11.018 1.00 96.31 374 ARG A CA 1
ATOM 2996 C C . ARG A 1 374 ? -15.424 12.810 10.916 1.00 96.31 374 ARG A C 1
ATOM 2998 O O . ARG A 1 374 ? -15.957 13.733 11.524 1.00 96.31 374 ARG A O 1
ATOM 3005 N N . LEU A 1 375 ? -14.371 12.980 10.120 1.00 94.94 375 LEU A N 1
ATOM 3006 C CA . LEU A 1 375 ? -13.844 14.287 9.731 1.00 94.94 375 LEU A CA 1
ATOM 3007 C C . LEU A 1 375 ? -14.326 14.646 8.329 1.00 94.94 375 LEU A C 1
ATOM 3009 O O . LEU A 1 375 ? -14.397 13.778 7.453 1.00 94.94 375 LEU A O 1
ATOM 3013 N N . ASP A 1 376 ? -14.637 15.922 8.121 1.00 95.06 376 ASP A N 1
ATOM 3014 C CA . ASP A 1 376 ? -14.982 16.420 6.797 1.00 95.06 376 ASP A CA 1
ATOM 3015 C C . ASP A 1 376 ? -13.752 16.294 5.878 1.00 95.06 376 ASP A C 1
ATOM 3017 O O . ASP A 1 376 ? -12.640 16.636 6.298 1.00 95.06 376 ASP A O 1
ATOM 3021 N N . PRO A 1 377 ? -13.889 15.801 4.632 1.00 95.50 377 PRO A N 1
ATOM 3022 C CA . PRO A 1 377 ? -12.782 15.779 3.681 1.00 95.50 377 PRO A CA 1
ATOM 3023 C C . PRO A 1 377 ? -12.049 17.126 3.553 1.00 95.50 377 PRO A C 1
ATOM 3025 O O . PRO A 1 377 ? -10.825 17.133 3.408 1.00 95.50 377 PRO A O 1
ATOM 3028 N N . SER A 1 378 ? -12.759 18.252 3.662 1.00 94.12 378 SER A N 1
ATOM 3029 C CA . SER A 1 378 ? -12.169 19.595 3.643 1.00 94.12 378 SER A CA 1
ATOM 3030 C C . SER A 1 378 ? -11.250 19.883 4.833 1.00 94.12 378 SER A C 1
ATOM 3032 O O . SER A 1 378 ? -10.292 20.635 4.671 1.00 94.12 378 SER A O 1
ATOM 3034 N N . ASP A 1 379 ? -11.473 19.252 5.988 1.00 93.69 379 ASP A N 1
ATOM 3035 C CA . ASP A 1 379 ? -10.597 19.361 7.163 1.00 93.69 379 ASP A CA 1
ATOM 3036 C C . ASP A 1 379 ? -9.398 18.404 7.069 1.00 93.69 379 ASP A C 1
ATOM 3038 O O . ASP A 1 379 ? -8.316 18.679 7.592 1.00 93.69 379 ASP A O 1
ATOM 3042 N N . ILE A 1 380 ? -9.559 17.284 6.353 1.00 95.38 380 ILE A N 1
ATOM 3043 C CA . ILE A 1 380 ? -8.485 16.312 6.099 1.00 95.38 380 ILE A CA 1
ATOM 3044 C C . ILE A 1 380 ? -7.481 16.859 5.076 1.00 95.38 380 ILE A C 1
ATOM 3046 O O . ILE A 1 380 ? -6.273 16.642 5.196 1.00 95.38 380 ILE A O 1
ATOM 3050 N N . GLU A 1 381 ? -7.964 17.574 4.060 1.00 95.06 381 GLU A N 1
ATOM 3051 C CA . GLU A 1 381 ? -7.152 18.130 2.977 1.00 95.06 381 GLU A CA 1
ATOM 3052 C C . GLU A 1 381 ? -5.917 18.925 3.459 1.00 95.06 381 GLU A C 1
ATOM 3054 O O . GLU A 1 381 ? -4.807 18.598 3.008 1.00 95.06 381 GLU A O 1
ATOM 3059 N N . PRO A 1 382 ? -6.034 19.898 4.389 1.00 94.38 382 PRO A N 1
ATOM 3060 C CA . PRO A 1 382 ? -4.902 20.679 4.886 1.00 94.38 382 PRO A CA 1
ATOM 3061 C C . PRO A 1 382 ? -4.028 19.945 5.915 1.00 94.38 382 PRO A C 1
ATOM 3063 O O . PRO A 1 382 ? -2.950 20.447 6.233 1.00 94.38 382 PRO A O 1
ATOM 3066 N N . MET A 1 383 ? -4.416 18.763 6.417 1.00 93.62 383 MET A N 1
ATOM 3067 C CA . MET A 1 383 ? -3.637 18.043 7.438 1.00 93.62 383 MET A CA 1
ATOM 3068 C C . MET A 1 383 ? -2.188 17.825 7.002 1.00 93.62 383 MET A C 1
ATOM 3070 O O . MET A 1 383 ? -1.915 17.530 5.842 1.00 93.62 383 MET A O 1
ATOM 3074 N N . HIS A 1 384 ? -1.232 17.912 7.923 1.00 95.12 384 HIS A N 1
ATOM 3075 C CA . HIS A 1 384 ? 0.167 17.639 7.594 1.00 95.12 384 HIS A CA 1
ATOM 3076 C C . HIS A 1 384 ? 0.357 16.152 7.209 1.00 95.12 384 HIS A C 1
ATOM 3078 O O . HIS A 1 384 ? -0.211 15.285 7.880 1.00 95.12 384 HIS A O 1
ATOM 3084 N N . PRO A 1 385 ? 1.172 15.802 6.187 1.00 94.44 385 PRO A N 1
ATOM 3085 C CA . PRO A 1 385 ? 1.380 14.407 5.772 1.00 94.44 385 PRO A CA 1
ATOM 3086 C C . PRO A 1 385 ? 1.819 13.494 6.924 1.00 94.44 385 PRO A C 1
ATOM 3088 O O . PRO A 1 385 ? 1.294 12.394 7.060 1.00 94.44 385 PRO A O 1
ATOM 3091 N N . SER A 1 386 ? 2.689 13.968 7.827 1.00 94.00 386 SER A N 1
ATOM 3092 C CA . SER A 1 386 ? 3.089 13.192 9.016 1.00 94.00 386 SER A CA 1
ATOM 3093 C C . SER A 1 386 ? 1.909 12.800 9.915 1.00 94.00 386 SER A C 1
ATOM 3095 O O . SER A 1 386 ? 1.957 11.744 10.537 1.00 94.00 386 SER A O 1
ATOM 3097 N N . SER A 1 387 ? 0.849 13.613 9.987 1.00 93.94 387 SER A N 1
ATOM 3098 C CA . SER A 1 387 ? -0.343 13.296 10.781 1.00 93.94 387 SER A CA 1
ATOM 3099 C C . SER A 1 387 ? -1.135 12.142 10.170 1.00 93.94 387 SER A C 1
ATOM 3101 O O . SER A 1 387 ? -1.629 11.298 10.910 1.00 93.94 387 SER A O 1
ATOM 3103 N N . LEU A 1 388 ? -1.221 12.079 8.836 1.00 94.62 388 LEU A N 1
ATOM 3104 C CA . LEU A 1 388 ? -1.872 10.986 8.104 1.00 94.62 388 LEU A CA 1
ATOM 3105 C C . LEU A 1 388 ? -1.026 9.706 8.139 1.00 94.62 388 LEU A C 1
ATOM 3107 O O . LEU A 1 388 ? -1.535 8.619 8.409 1.00 94.62 388 LEU A O 1
ATOM 3111 N N . GLU A 1 389 ? 0.284 9.833 7.925 1.00 94.25 389 GLU A N 1
ATOM 3112 C CA . GLU A 1 389 ? 1.231 8.713 7.935 1.00 94.25 389 GLU A CA 1
ATOM 3113 C C . GLU A 1 389 ? 1.373 8.064 9.320 1.00 94.25 389 GLU A C 1
ATOM 3115 O O . GLU A 1 389 ? 1.587 6.855 9.413 1.00 94.25 389 GLU A O 1
ATOM 3120 N N . ALA A 1 390 ? 1.218 8.837 10.400 1.00 93.00 390 ALA A N 1
ATOM 3121 C CA . ALA A 1 390 ? 1.227 8.318 11.767 1.00 93.00 390 ALA A CA 1
ATOM 3122 C C . ALA A 1 390 ? -0.033 7.501 12.118 1.00 93.00 390 ALA A C 1
ATOM 3124 O O . ALA A 1 390 ? -0.050 6.805 13.139 1.00 93.00 390 ALA A O 1
ATOM 3125 N N . MET A 1 391 ? -1.096 7.566 11.306 1.00 93.94 391 MET A N 1
ATOM 3126 C CA . MET A 1 391 ? -2.311 6.793 11.554 1.00 93.94 391 MET A CA 1
ATOM 3127 C C . MET A 1 391 ? -2.098 5.307 11.262 1.00 93.94 391 MET A C 1
ATOM 3129 O O . MET A 1 391 ? -1.473 4.903 10.282 1.00 93.94 391 MET A O 1
ATOM 3133 N N . ARG A 1 392 ? -2.664 4.451 12.113 1.00 94.12 392 ARG A N 1
ATOM 3134 C CA . ARG A 1 392 ? -2.525 3.001 12.001 1.00 94.12 392 ARG A CA 1
ATOM 3135 C C . ARG A 1 392 ? -3.378 2.465 10.854 1.00 94.12 392 ARG A C 1
ATOM 3137 O O . ARG A 1 392 ? -4.592 2.368 10.975 1.00 94.12 392 ARG A O 1
ATOM 3144 N N . THR A 1 393 ? -2.721 1.999 9.796 1.00 94.25 393 THR A N 1
ATOM 3145 C CA . THR A 1 393 ? -3.346 1.360 8.619 1.00 94.25 393 THR A CA 1
ATOM 3146 C C . THR A 1 393 ? -3.440 -0.171 8.724 1.00 94.25 393 THR A C 1
ATOM 3148 O O . THR A 1 393 ? -4.026 -0.844 7.870 1.00 94.25 393 THR A O 1
ATOM 3151 N N . THR A 1 394 ? -2.843 -0.757 9.767 1.00 92.88 394 THR A N 1
ATOM 3152 C CA . THR A 1 394 ? -2.821 -2.204 9.999 1.00 92.88 394 THR A CA 1
ATOM 3153 C C . THR A 1 394 ? -4.074 -2.689 10.723 1.00 92.88 394 THR A C 1
ATOM 3155 O O . THR A 1 394 ? -4.692 -1.974 11.513 1.00 92.88 394 THR A O 1
ATOM 3158 N N . GLY A 1 395 ? -4.452 -3.940 10.448 1.00 91.50 395 GLY A N 1
ATOM 3159 C CA . GLY A 1 395 ? -5.617 -4.578 11.059 1.00 91.50 395 GLY A CA 1
ATOM 3160 C C . GLY A 1 395 ? -6.963 -4.139 10.483 1.00 91.50 395 GLY A C 1
ATOM 3161 O O . GLY A 1 395 ? -7.973 -4.528 11.053 1.00 91.50 395 GLY A O 1
ATOM 3162 N N . LEU A 1 396 ? -6.992 -3.350 9.400 1.00 96.62 396 LEU A N 1
ATOM 3163 C CA . LEU A 1 396 ? -8.235 -2.951 8.735 1.00 96.62 396 LEU A CA 1
ATOM 3164 C C . LEU A 1 396 ? -8.925 -4.132 8.037 1.00 96.62 396 LEU A C 1
ATOM 3166 O O . LEU A 1 396 ? -8.257 -4.848 7.277 1.00 96.62 396 LEU A O 1
ATOM 3170 N N . THR A 1 397 ? -10.235 -4.275 8.246 1.00 96.56 397 THR A N 1
ATOM 3171 C CA . THR A 1 397 ? -11.103 -5.201 7.493 1.00 96.56 397 THR A CA 1
ATOM 3172 C C . THR A 1 397 ? -11.311 -4.708 6.052 1.00 96.56 397 THR A C 1
ATOM 3174 O O . THR A 1 397 ? -10.901 -3.597 5.698 1.00 96.56 397 THR A O 1
ATOM 3177 N N . LEU A 1 398 ? -11.904 -5.523 5.176 1.00 96.88 398 LEU A N 1
ATOM 3178 C CA . LEU A 1 398 ? -12.225 -5.090 3.813 1.00 96.88 398 LEU A CA 1
ATOM 3179 C C . LEU A 1 398 ? -13.304 -4.000 3.843 1.00 96.88 398 LEU A C 1
ATOM 3181 O O . LEU A 1 398 ? -13.148 -2.987 3.164 1.00 96.88 398 LEU A O 1
ATOM 3185 N N . THR A 1 399 ? -14.334 -4.160 4.674 1.00 97.38 399 THR A N 1
ATOM 3186 C CA . THR A 1 399 ? -15.391 -3.160 4.893 1.00 97.38 399 THR A CA 1
ATOM 3187 C C . THR A 1 399 ? -14.804 -1.807 5.317 1.00 97.38 399 THR A C 1
ATOM 3189 O O . THR A 1 399 ? -15.125 -0.767 4.743 1.00 97.38 399 THR A O 1
ATOM 3192 N N . GLU A 1 400 ? -13.842 -1.810 6.239 1.00 98.12 400 GLU A N 1
ATOM 3193 C CA . GLU A 1 400 ? -13.131 -0.602 6.678 1.00 98.12 400 GLU A CA 1
ATOM 3194 C C . GLU A 1 400 ? -12.299 0.048 5.563 1.00 98.12 400 GLU A C 1
ATOM 3196 O O . GLU A 1 400 ? -12.299 1.271 5.409 1.00 98.12 400 GLU A O 1
ATOM 3201 N N . ARG A 1 401 ? -11.614 -0.756 4.740 1.00 98.25 401 ARG A N 1
ATOM 3202 C CA . ARG A 1 401 ? -10.845 -0.256 3.585 1.00 98.25 401 ARG A CA 1
ATOM 3203 C C . ARG A 1 401 ? -11.748 0.365 2.527 1.00 98.25 401 ARG A C 1
ATOM 3205 O O . ARG A 1 401 ? -11.408 1.419 1.996 1.00 98.25 401 ARG A O 1
ATOM 3212 N N . ARG A 1 402 ? -12.894 -0.263 2.253 1.00 98.25 402 ARG A N 1
ATOM 3213 C CA . ARG A 1 402 ? -13.918 0.242 1.331 1.00 98.25 402 ARG A CA 1
ATOM 3214 C C . ARG A 1 402 ? -14.438 1.610 1.770 1.00 98.25 402 ARG A C 1
ATOM 3216 O O . ARG A 1 402 ? -14.472 2.536 0.960 1.00 98.25 402 ARG A O 1
ATOM 3223 N N . ALA A 1 403 ? -14.772 1.745 3.054 1.00 98.19 403 ALA A N 1
ATOM 3224 C CA . ALA A 1 403 ? -15.241 2.998 3.634 1.00 98.19 403 ALA A CA 1
ATOM 3225 C C . ALA A 1 403 ? -14.184 4.111 3.546 1.00 98.19 403 ALA A C 1
ATOM 3227 O O . ALA A 1 403 ? -14.479 5.204 3.066 1.00 98.19 403 ALA A O 1
ATOM 3228 N N . LEU A 1 404 ? -12.937 3.822 3.940 1.00 98.12 404 LEU A N 1
ATOM 3229 C CA . LEU A 1 404 ? -11.831 4.783 3.860 1.00 98.12 404 LEU A CA 1
ATOM 3230 C C . LEU A 1 404 ? -11.547 5.217 2.420 1.00 98.12 404 LEU A C 1
ATOM 3232 O O . LEU A 1 404 ? -11.401 6.408 2.161 1.00 98.12 404 LEU A O 1
ATOM 3236 N N . HIS A 1 405 ? -11.510 4.270 1.477 1.00 98.00 405 HIS A N 1
ATOM 3237 C CA . HIS A 1 405 ? -11.321 4.572 0.056 1.00 98.00 405 HIS A CA 1
ATOM 3238 C C . HIS A 1 405 ? -12.432 5.485 -0.468 1.00 98.00 405 HIS A C 1
ATOM 3240 O O . HIS A 1 405 ? -12.149 6.476 -1.136 1.00 98.00 405 HIS A O 1
ATOM 3246 N N . LYS A 1 406 ? -13.698 5.199 -0.126 1.00 97.69 406 LYS A N 1
ATOM 3247 C CA . LYS A 1 406 ? -14.832 6.050 -0.513 1.00 97.69 406 LYS A CA 1
ATOM 3248 C C . LYS A 1 406 ? -14.714 7.458 0.060 1.00 97.69 406 LYS A C 1
ATOM 3250 O O . LYS A 1 406 ? -14.946 8.412 -0.678 1.00 97.69 406 LYS A O 1
ATOM 3255 N N . HIS A 1 407 ? -14.364 7.572 1.340 1.00 97.44 407 HIS A N 1
ATOM 3256 C CA . HIS A 1 407 ? -14.276 8.848 2.054 1.00 97.44 407 HIS A CA 1
ATOM 3257 C C . HIS A 1 407 ? -13.140 9.735 1.530 1.00 97.44 407 HIS A C 1
ATOM 3259 O O . HIS A 1 407 ? -13.314 10.935 1.359 1.00 97.44 407 HIS A O 1
ATOM 3265 N N . LEU A 1 408 ? -11.992 9.139 1.193 1.00 96.88 408 LEU A N 1
ATOM 3266 C CA . LEU A 1 408 ? -10.811 9.863 0.702 1.00 96.88 408 LEU A CA 1
ATOM 3267 C C . LEU A 1 408 ? -10.808 10.098 -0.819 1.00 96.88 408 LEU A C 1
ATOM 3269 O O . LEU A 1 408 ? -9.953 10.827 -1.328 1.00 96.88 408 LEU A O 1
ATOM 3273 N N . LYS A 1 409 ? -11.765 9.516 -1.554 1.00 94.88 409 LYS A N 1
ATOM 3274 C CA . LYS A 1 409 ? -11.818 9.526 -3.026 1.00 94.88 409 LYS A CA 1
ATOM 3275 C C . LYS A 1 409 ? -11.724 10.924 -3.640 1.00 94.88 409 LYS A C 1
ATOM 3277 O O . LYS A 1 409 ? -11.138 11.076 -4.707 1.00 94.88 409 LYS A O 1
ATOM 3282 N N . THR A 1 410 ? -12.309 11.933 -3.001 1.00 94.00 410 THR A N 1
ATOM 3283 C CA . THR A 1 410 ? -12.343 13.314 -3.510 1.00 94.00 410 THR A CA 1
ATOM 3284 C C . THR A 1 410 ? -11.054 14.091 -3.242 1.00 94.00 410 THR A C 1
ATOM 3286 O O . THR A 1 410 ? -10.777 15.061 -3.943 1.00 94.00 410 THR A O 1
ATOM 3289 N N . LEU A 1 411 ? -10.252 13.667 -2.263 1.00 95.94 411 LEU A N 1
ATOM 3290 C CA . LEU A 1 411 ? -9.002 14.331 -1.874 1.00 95.94 411 LEU A CA 1
ATOM 3291 C C . LEU A 1 411 ? -7.822 13.862 -2.714 1.00 95.94 411 LEU A C 1
ATOM 3293 O O . LEU A 1 411 ? -6.941 14.641 -3.067 1.00 95.94 411 LEU A O 1
ATOM 3297 N N . ALA A 1 412 ? -7.842 12.584 -3.071 1.00 93.38 412 ALA A N 1
ATOM 3298 C CA . ALA A 1 412 ? -6.803 11.929 -3.838 1.00 93.38 412 ALA A CA 1
ATOM 3299 C C . ALA A 1 412 ? -6.426 12.670 -5.145 1.00 93.38 412 ALA A C 1
ATOM 3301 O O . ALA A 1 412 ? -5.240 12.966 -5.308 1.00 93.38 412 ALA A O 1
ATOM 3302 N N . PRO A 1 413 ? -7.373 13.069 -6.025 1.00 94.38 413 PRO A N 1
ATOM 3303 C CA . PRO A 1 413 ? -7.053 13.860 -7.215 1.00 94.38 413 PRO A CA 1
ATOM 3304 C C . PRO A 1 413 ? -6.457 15.235 -6.901 1.00 94.38 413 PRO A C 1
ATOM 3306 O O . PRO A 1 413 ? -5.609 15.708 -7.649 1.00 94.38 413 PRO A O 1
ATOM 3309 N N . LYS A 1 414 ? -6.864 15.874 -5.795 1.00 95.81 414 LYS A N 1
ATOM 3310 C CA . LYS A 1 414 ? -6.328 17.183 -5.391 1.00 95.81 414 LYS A CA 1
ATOM 3311 C C . LYS A 1 414 ? -4.866 17.072 -4.963 1.00 95.81 414 LYS A C 1
ATOM 3313 O O . LYS A 1 414 ? -4.036 17.864 -5.395 1.00 95.81 414 LYS A O 1
ATOM 3318 N N . TRP A 1 415 ? -4.531 16.056 -4.164 1.00 96.31 415 TRP A N 1
ATOM 3319 C CA . TRP A 1 415 ? -3.143 15.790 -3.770 1.00 96.31 415 TRP A CA 1
ATOM 3320 C C . TRP A 1 415 ? -2.274 15.382 -4.958 1.00 96.31 415 TRP A C 1
ATOM 3322 O O . TRP A 1 415 ? -1.124 15.802 -5.037 1.00 96.31 415 TRP A O 1
ATOM 3332 N N . GLN A 1 416 ? -2.830 14.606 -5.893 1.00 94.62 416 GLN A N 1
ATOM 3333 C CA . GLN A 1 416 ? -2.136 14.222 -7.118 1.00 94.62 416 GLN A CA 1
ATOM 3334 C C . GLN A 1 416 ? -1.886 15.426 -8.036 1.00 94.62 416 GLN A C 1
ATOM 3336 O O . GLN A 1 416 ? -0.780 15.583 -8.536 1.00 94.62 416 GLN A O 1
ATOM 3341 N N . ALA A 1 417 ? -2.876 16.300 -8.237 1.00 94.38 417 ALA A N 1
ATOM 3342 C CA . ALA A 1 417 ? -2.720 17.506 -9.055 1.00 94.38 417 ALA A CA 1
ATOM 3343 C C . ALA A 1 417 ? -1.679 18.476 -8.470 1.00 94.38 417 ALA A C 1
ATOM 3345 O O . ALA A 1 417 ? -0.960 19.145 -9.210 1.00 94.38 417 ALA A O 1
ATOM 3346 N N . SER A 1 418 ? -1.565 18.508 -7.141 1.00 92.56 418 SER A N 1
ATOM 3347 C CA . SER A 1 418 ? -0.594 19.325 -6.411 1.00 92.56 418 SER A CA 1
ATOM 3348 C C . SER A 1 418 ? 0.715 18.589 -6.099 1.00 92.56 418 SER A C 1
ATOM 3350 O O . SER A 1 418 ? 1.486 19.068 -5.272 1.00 92.56 418 SER A O 1
ATOM 3352 N N . SER A 1 419 ? 1.020 17.456 -6.747 1.00 87.25 419 SER A N 1
ATOM 3353 C CA . SER A 1 419 ? 2.209 16.640 -6.436 1.00 87.25 419 SER A CA 1
ATOM 3354 C C . SER A 1 419 ? 3.553 17.324 -6.717 1.00 87.25 419 SER A C 1
ATOM 3356 O O . SER A 1 419 ? 4.596 16.776 -6.381 1.00 87.25 419 SER A O 1
ATOM 3358 N N . ASN A 1 420 ? 3.550 18.513 -7.323 1.00 88.69 420 ASN A N 1
ATOM 3359 C CA . ASN A 1 420 ? 4.742 19.357 -7.435 1.00 88.69 420 ASN A CA 1
ATOM 3360 C C . ASN A 1 420 ? 5.228 19.856 -6.060 1.00 88.69 420 ASN A C 1
ATOM 3362 O O . ASN A 1 420 ? 6.403 20.178 -5.895 1.00 88.69 420 ASN A O 1
ATOM 3366 N N . ASP A 1 421 ? 4.332 19.920 -5.071 1.00 93.75 421 ASP A N 1
ATOM 3367 C CA . ASP A 1 421 ? 4.669 20.157 -3.673 1.00 93.75 421 ASP A CA 1
ATOM 3368 C C . ASP A 1 421 ? 4.976 18.829 -2.959 1.00 93.75 421 ASP A C 1
ATOM 3370 O O . ASP A 1 421 ? 4.178 17.889 -2.977 1.00 93.75 421 ASP A O 1
ATOM 3374 N N . LYS A 1 422 ? 6.112 18.779 -2.250 1.00 94.06 422 LYS A N 1
ATOM 3375 C CA . LYS A 1 422 ? 6.566 17.592 -1.508 1.00 94.06 422 LYS A CA 1
ATOM 3376 C C . LYS A 1 422 ? 5.567 17.140 -0.442 1.00 94.06 422 LYS A C 1
ATOM 3378 O O . LYS A 1 422 ? 5.507 15.949 -0.134 1.00 94.06 422 LYS A O 1
ATOM 3383 N N . MET A 1 423 ? 4.808 18.056 0.172 1.00 92.94 423 MET A N 1
ATOM 3384 C CA . MET A 1 423 ? 3.811 17.649 1.168 1.00 92.94 423 MET A CA 1
ATOM 3385 C C . MET A 1 423 ? 2.636 16.936 0.501 1.00 92.94 423 MET A C 1
ATOM 3387 O O . MET A 1 423 ? 2.237 15.862 0.952 1.00 92.94 423 MET A O 1
ATOM 3391 N N . SER A 1 424 ? 2.112 17.508 -0.579 1.00 94.94 424 SER A N 1
ATOM 3392 C CA . SER A 1 424 ? 1.023 16.934 -1.373 1.00 94.94 424 SER A CA 1
ATOM 3393 C C . SER A 1 424 ? 1.420 15.611 -2.034 1.00 94.94 424 SER A C 1
ATOM 3395 O O . SER A 1 424 ? 0.652 14.651 -1.973 1.00 94.94 424 SER A O 1
ATOM 3397 N N . GLU A 1 425 ? 2.650 15.507 -2.548 1.00 95.19 425 GLU A N 1
ATOM 3398 C CA . GLU A 1 425 ? 3.224 14.257 -3.059 1.00 95.19 425 GLU A CA 1
ATOM 3399 C C . GLU A 1 425 ? 3.206 13.156 -1.990 1.00 95.19 425 GLU A C 1
ATOM 3401 O O . GLU A 1 425 ? 2.720 12.054 -2.240 1.00 95.19 425 GLU A O 1
ATOM 3406 N N . ARG A 1 426 ? 3.648 13.454 -0.761 1.00 96.94 426 ARG A N 1
ATOM 3407 C CA . ARG A 1 426 ? 3.607 12.485 0.347 1.00 96.94 426 ARG A CA 1
ATOM 3408 C C . ARG A 1 426 ? 2.188 12.042 0.697 1.00 96.94 426 ARG A C 1
ATOM 3410 O O . ARG A 1 426 ? 1.965 10.846 0.889 1.00 96.94 426 ARG A O 1
ATOM 3417 N N . LYS A 1 427 ? 1.216 12.965 0.740 1.00 97.12 427 LYS A N 1
ATOM 3418 C CA . LYS A 1 427 ? -0.205 12.624 0.968 1.00 97.12 427 LYS A CA 1
ATOM 3419 C C . LYS A 1 427 ? -0.740 11.716 -0.134 1.00 97.12 427 LYS A C 1
ATOM 3421 O O . LYS A 1 427 ? -1.393 10.712 0.154 1.00 97.12 427 LYS A O 1
ATOM 3426 N N . TRP A 1 428 ? -0.427 12.041 -1.388 1.00 97.19 428 TRP A N 1
ATOM 3427 C CA . TRP A 1 428 ? -0.791 11.226 -2.539 1.00 97.19 428 TRP A CA 1
ATOM 3428 C C . TRP A 1 428 ? -0.171 9.828 -2.456 1.00 97.19 428 TRP A C 1
ATOM 3430 O O . TRP A 1 428 ? -0.893 8.843 -2.585 1.00 97.19 428 TRP A O 1
ATOM 3440 N N . MET A 1 429 ? 1.124 9.716 -2.155 1.00 96.19 429 MET A N 1
ATOM 3441 C CA . MET A 1 429 ? 1.818 8.431 -2.009 1.00 96.19 429 MET A CA 1
ATOM 3442 C C . MET A 1 429 ? 1.252 7.585 -0.863 1.00 96.19 429 MET A C 1
ATOM 3444 O O . MET A 1 429 ? 1.065 6.374 -1.010 1.00 96.19 429 MET A O 1
ATOM 3448 N N . TRP A 1 430 ? 0.918 8.212 0.267 1.00 96.88 430 TRP A N 1
ATOM 3449 C CA . TRP A 1 430 ? 0.227 7.555 1.378 1.00 96.88 430 TRP A CA 1
ATOM 3450 C C . TRP A 1 430 ? -1.144 7.011 0.950 1.00 96.88 430 TRP A C 1
ATOM 3452 O O . TRP A 1 430 ? -1.443 5.834 1.174 1.00 96.88 430 TRP A O 1
ATOM 3462 N N . HIS A 1 431 ? -1.951 7.824 0.263 1.00 97.12 431 HIS A N 1
ATOM 3463 C CA . HIS A 1 431 ? -3.245 7.399 -0.269 1.00 97.12 431 HIS A CA 1
ATOM 3464 C C . HIS A 1 431 ? -3.101 6.284 -1.320 1.00 97.12 431 HIS A C 1
ATOM 3466 O O . HIS A 1 431 ? -3.827 5.291 -1.275 1.00 97.12 431 HIS A O 1
ATOM 3472 N N . ALA A 1 432 ? -2.140 6.398 -2.240 1.00 95.69 432 ALA A N 1
ATOM 3473 C CA . ALA A 1 432 ? -1.857 5.391 -3.257 1.00 95.69 432 ALA A CA 1
ATOM 3474 C C . ALA A 1 432 ? -1.475 4.042 -2.624 1.00 95.69 432 ALA A C 1
ATOM 3476 O O . ALA A 1 432 ? -1.952 2.997 -3.066 1.00 95.69 432 ALA A O 1
ATOM 3477 N N . SER A 1 433 ? -0.697 4.058 -1.537 1.00 96.19 433 SER A N 1
ATOM 3478 C CA . SER A 1 433 ? -0.375 2.862 -0.748 1.00 96.19 433 SER A CA 1
ATOM 3479 C C . SER A 1 433 ? -1.622 2.226 -0.115 1.00 96.19 433 SER A C 1
ATOM 3481 O O . SER A 1 433 ? -1.820 1.009 -0.209 1.00 96.19 433 SER A O 1
ATOM 3483 N N . LEU A 1 434 ? -2.519 3.037 0.464 1.00 96.88 434 LEU A N 1
ATOM 3484 C CA . LEU A 1 434 ? -3.803 2.563 0.999 1.00 96.88 434 LEU A CA 1
ATOM 3485 C C . LEU A 1 434 ? -4.681 1.933 -0.085 1.00 96.88 434 LEU A C 1
ATOM 3487 O O . LEU A 1 434 ? -5.182 0.821 0.105 1.00 96.88 434 LEU A O 1
ATOM 3491 N N . LYS A 1 435 ? -4.822 2.610 -1.228 1.00 96.44 435 LYS A N 1
ATOM 3492 C CA . LYS A 1 435 ? -5.584 2.139 -2.388 1.00 96.44 435 LYS A CA 1
ATOM 3493 C C . LYS A 1 435 ? -5.001 0.845 -2.960 1.00 96.44 435 LYS A C 1
ATOM 3495 O O . LYS A 1 435 ? -5.750 -0.089 -3.234 1.00 96.44 435 LYS A O 1
ATOM 3500 N N . GLY A 1 436 ? -3.676 0.747 -3.074 1.00 95.69 436 GLY A N 1
ATOM 3501 C CA . GLY A 1 436 ? -2.986 -0.469 -3.509 1.00 95.69 436 GLY A CA 1
ATOM 3502 C C . GLY A 1 436 ? -3.264 -1.654 -2.582 1.00 95.69 436 GLY A C 1
ATOM 3503 O O . GLY A 1 436 ? -3.629 -2.734 -3.042 1.00 95.69 436 GLY A O 1
ATOM 3504 N N . LYS A 1 437 ? -3.196 -1.444 -1.260 1.00 96.19 437 LYS A N 1
ATOM 3505 C CA . LYS A 1 437 ? -3.546 -2.486 -0.281 1.00 96.19 437 LYS A CA 1
ATOM 3506 C C . LYS A 1 437 ? -5.026 -2.840 -0.276 1.00 96.19 437 LYS A C 1
ATOM 3508 O O . LYS A 1 437 ? -5.365 -3.992 -0.026 1.00 96.19 437 LYS A O 1
ATOM 3513 N N . PHE A 1 438 ? -5.906 -1.879 -0.535 1.00 97.25 438 PHE A N 1
ATOM 3514 C CA . PHE A 1 438 ? -7.327 -2.148 -0.711 1.00 97.25 438 PHE A CA 1
ATOM 3515 C C . PHE A 1 438 ? -7.577 -3.048 -1.928 1.00 97.25 438 PHE A C 1
ATOM 3517 O O . PHE A 1 438 ? -8.214 -4.084 -1.761 1.00 97.25 438 PHE A O 1
ATOM 3524 N N . LYS A 1 439 ? -7.008 -2.720 -3.096 1.00 96.19 439 LYS A N 1
ATOM 3525 C CA . LYS A 1 439 ? -7.091 -3.551 -4.309 1.00 96.19 439 LYS A CA 1
ATOM 3526 C C . LYS A 1 439 ? -6.617 -4.982 -4.067 1.00 96.19 439 LYS A C 1
ATOM 3528 O O . LYS A 1 439 ? -7.352 -5.914 -4.360 1.00 96.19 439 LYS A O 1
ATOM 3533 N N . GLU A 1 440 ? -5.446 -5.145 -3.450 1.00 95.75 440 GLU A N 1
ATOM 3534 C CA . GLU A 1 440 ? -4.871 -6.462 -3.139 1.00 95.75 440 GLU A CA 1
ATOM 3535 C C . GLU A 1 440 ? -5.806 -7.317 -2.261 1.00 95.75 440 GLU A C 1
ATOM 3537 O O . GLU A 1 440 ? -5.984 -8.513 -2.492 1.00 95.75 440 GLU A O 1
ATOM 3542 N N . VAL A 1 441 ? -6.398 -6.721 -1.220 1.00 95.25 441 VAL A N 1
ATOM 3543 C CA . VAL A 1 441 ? -7.310 -7.437 -0.312 1.00 95.25 441 VAL A CA 1
ATOM 3544 C C . VAL A 1 441 ? -8.646 -7.729 -0.991 1.00 95.25 441 VAL A C 1
ATOM 3546 O O . VAL A 1 441 ? -9.200 -8.808 -0.785 1.00 95.25 441 VAL A O 1
ATOM 3549 N N . LEU A 1 442 ? -9.150 -6.793 -1.797 1.00 96.00 442 LEU A N 1
ATOM 3550 C CA . LEU A 1 442 ? -10.389 -6.961 -2.542 1.00 96.00 442 LEU A CA 1
ATOM 3551 C C . LEU A 1 442 ? -10.277 -8.102 -3.556 1.00 96.00 442 LEU A C 1
ATOM 3553 O O . LEU A 1 442 ? -11.125 -8.983 -3.556 1.00 96.00 442 LEU A O 1
ATOM 3557 N N . GLU A 1 443 ? -9.201 -8.143 -4.336 1.00 94.88 443 GLU A N 1
ATOM 3558 C CA . GLU A 1 443 ? -8.950 -9.206 -5.313 1.00 94.88 443 GLU A CA 1
ATOM 3559 C C . GLU A 1 443 ? -8.868 -10.583 -4.637 1.00 94.88 443 GLU A C 1
ATOM 3561 O O . GLU A 1 443 ? -9.512 -11.540 -5.068 1.00 94.88 443 GLU A O 1
ATOM 3566 N N . LYS A 1 444 ? -8.149 -10.684 -3.509 1.00 92.81 444 LYS A N 1
ATOM 3567 C CA . LYS A 1 444 ? -8.095 -11.916 -2.702 1.00 92.81 444 LYS A CA 1
ATOM 3568 C C . LYS A 1 444 ? -9.474 -12.337 -2.202 1.00 92.81 444 LYS A C 1
ATOM 3570 O O . LYS A 1 444 ? -9.772 -13.530 -2.170 1.00 92.81 444 LYS A O 1
ATOM 3575 N N . TYR A 1 445 ? -10.293 -11.378 -1.781 1.00 94.12 445 TYR A N 1
ATOM 3576 C CA . TYR A 1 445 ? -11.656 -11.633 -1.331 1.00 94.12 445 TYR A CA 1
ATOM 3577 C C . TYR A 1 445 ? -12.545 -12.110 -2.483 1.00 94.12 445 TYR A C 1
ATOM 3579 O O . TYR A 1 445 ? -13.204 -13.136 -2.346 1.00 94.12 445 TYR A O 1
ATOM 3587 N N . GLU A 1 446 ? -12.533 -11.416 -3.620 1.00 93.69 446 GLU A N 1
ATOM 3588 C CA . GLU A 1 446 ? -13.336 -11.743 -4.803 1.00 93.69 446 GLU A CA 1
ATOM 3589 C C . GLU A 1 446 ? -12.961 -13.112 -5.372 1.00 93.69 446 GLU A C 1
ATOM 3591 O O . GLU A 1 446 ? -13.844 -13.938 -5.592 1.00 93.69 446 GLU A O 1
ATOM 3596 N N . HIS A 1 447 ? -11.666 -13.411 -5.504 1.00 91.81 447 HIS A N 1
ATOM 3597 C CA . HIS A 1 447 ? -11.196 -14.726 -5.939 1.00 91.81 447 HIS A CA 1
ATOM 3598 C C . HIS A 1 447 ? -11.636 -15.841 -4.977 1.00 91.81 447 HIS A C 1
ATOM 3600 O O . HIS A 1 447 ? -12.056 -16.922 -5.395 1.00 91.81 447 HIS A O 1
ATOM 3606 N N . HIS A 1 448 ? -11.579 -15.576 -3.669 1.00 89.44 448 HIS A N 1
ATOM 3607 C CA . HIS A 1 448 ? -12.025 -16.528 -2.653 1.00 89.44 448 HIS A CA 1
ATOM 3608 C C . HIS A 1 448 ? -13.537 -16.767 -2.714 1.00 89.44 448 HIS A C 1
ATOM 3610 O O . HIS A 1 448 ? -13.977 -17.913 -2.638 1.00 89.44 448 HIS A O 1
ATOM 3616 N N . VAL A 1 449 ? -14.327 -15.707 -2.886 1.00 89.88 449 VAL A N 1
ATOM 3617 C CA . VAL A 1 449 ? -15.786 -15.789 -3.040 1.00 89.88 449 VAL A CA 1
ATOM 3618 C C . VAL A 1 449 ? -16.172 -16.496 -4.338 1.00 89.88 449 VAL A C 1
ATOM 3620 O O . VAL A 1 449 ? -17.082 -17.318 -4.331 1.00 89.88 449 VAL A O 1
ATOM 3623 N N . GLN A 1 450 ? -15.457 -16.254 -5.435 1.00 89.94 450 GLN A N 1
ATOM 3624 C CA . GLN A 1 450 ? -15.684 -16.946 -6.704 1.00 89.94 450 GLN A CA 1
ATOM 3625 C C . GLN A 1 450 ? -15.431 -18.455 -6.585 1.00 89.94 450 GLN A C 1
ATOM 3627 O O . GLN A 1 450 ? -16.146 -19.249 -7.190 1.00 89.94 450 GLN A O 1
ATOM 3632 N N . LYS A 1 451 ? -14.427 -18.858 -5.796 1.00 86.81 451 LYS A N 1
ATOM 3633 C CA . LYS A 1 451 ? -14.044 -20.265 -5.631 1.00 86.81 451 LYS A CA 1
ATOM 3634 C C . LYS A 1 451 ? -14.900 -21.030 -4.617 1.00 86.81 451 LYS A C 1
ATOM 3636 O O . LYS A 1 451 ? -15.183 -22.202 -4.841 1.00 86.81 451 LYS A O 1
ATOM 3641 N N . TYR A 1 452 ? -15.266 -20.402 -3.500 1.00 83.94 452 TYR A N 1
ATOM 3642 C CA . TYR A 1 452 ? -15.916 -21.078 -2.364 1.00 83.94 452 TYR A CA 1
ATOM 3643 C C . TYR A 1 452 ? -17.321 -20.552 -2.041 1.00 83.94 452 TYR A C 1
ATOM 3645 O O . TYR A 1 452 ? -17.942 -21.029 -1.097 1.00 83.94 452 TYR A O 1
ATOM 3653 N N . GLY A 1 453 ? -17.824 -19.579 -2.798 1.00 82.75 453 GLY A N 1
ATOM 3654 C CA . GLY A 1 453 ? -19.135 -18.971 -2.595 1.00 82.75 453 GLY A CA 1
ATOM 3655 C C . GLY A 1 453 ? -19.121 -17.702 -1.725 1.00 82.75 453 GLY A C 1
ATOM 3656 O O . GLY A 1 453 ? -18.119 -17.370 -1.086 1.00 82.75 453 GLY A O 1
ATOM 3657 N N . PRO A 1 454 ? -20.233 -16.946 -1.717 1.00 80.38 454 PRO A N 1
ATOM 3658 C CA . PRO A 1 454 ? -20.392 -15.706 -0.952 1.00 80.38 454 PRO A CA 1
ATOM 3659 C C . PRO A 1 454 ? -20.560 -15.965 0.547 1.00 80.38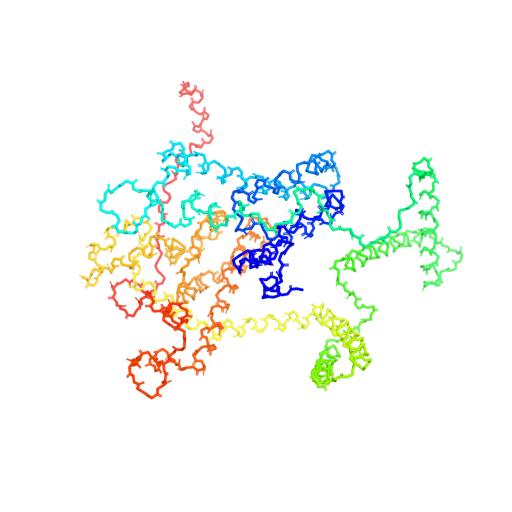 454 PRO A C 1
ATOM 3661 O O . PRO A 1 454 ? -20.968 -17.045 0.941 1.00 80.38 454 PRO A O 1
ATOM 3664 N N . SER A 1 455 ? -20.332 -14.944 1.382 1.00 73.25 455 SER A N 1
ATOM 3665 C CA . SER A 1 455 ? -20.335 -15.040 2.857 1.00 73.25 455 SER A CA 1
ATOM 3666 C C . SER A 1 455 ? -21.503 -15.834 3.471 1.00 73.25 455 SER A C 1
ATOM 3668 O O . SER A 1 455 ? -21.285 -16.655 4.355 1.00 73.25 455 SER A O 1
ATOM 3670 N N . HIS A 1 456 ? -22.730 -15.644 2.972 1.00 70.00 456 HIS A N 1
ATOM 3671 C CA . HIS A 1 456 ? -23.939 -16.295 3.498 1.00 70.00 456 HIS A CA 1
ATOM 3672 C C . HIS A 1 456 ? -24.061 -17.786 3.138 1.00 70.00 456 HIS A C 1
ATOM 3674 O O . HIS A 1 456 ? -24.760 -18.518 3.826 1.00 70.00 456 HIS A O 1
ATOM 3680 N N . ASN A 1 457 ? -23.396 -18.225 2.067 1.00 65.25 457 ASN A N 1
ATOM 3681 C CA . ASN A 1 457 ? -23.378 -19.613 1.596 1.00 65.25 457 ASN A CA 1
ATOM 3682 C C . ASN A 1 457 ? -21.949 -20.177 1.593 1.00 65.25 457 ASN A C 1
ATOM 3684 O O . ASN A 1 457 ? -21.634 -21.144 0.901 1.00 65.25 457 ASN A O 1
ATOM 3688 N N . HIS A 1 458 ? -21.052 -19.507 2.318 1.00 66.12 458 HIS A N 1
ATOM 3689 C CA . HIS A 1 458 ? -19.662 -19.898 2.428 1.00 66.12 458 HIS A CA 1
ATOM 3690 C C . HIS A 1 458 ? -19.615 -21.106 3.359 1.00 66.12 458 HIS A C 1
ATOM 3692 O O . HIS A 1 458 ? -20.287 -21.079 4.395 1.00 66.12 458 HIS A O 1
ATOM 3698 N N . PRO A 1 459 ? -18.867 -22.168 3.030 1.00 61.59 459 PRO A N 1
ATOM 3699 C CA . PRO A 1 459 ? -18.831 -23.389 3.821 1.00 61.59 459 PRO A CA 1
ATOM 3700 C C . PRO A 1 459 ? -18.082 -23.197 5.154 1.00 61.59 459 PRO A C 1
ATOM 3702 O O . PRO A 1 459 ? -16.970 -23.685 5.379 1.00 61.59 459 PRO A O 1
ATOM 3705 N N . TYR A 1 460 ? -18.718 -22.455 6.056 1.00 57.06 460 TYR A N 1
ATOM 3706 C CA . TYR A 1 460 ? -18.316 -22.207 7.433 1.00 57.06 460 TYR A CA 1
ATOM 3707 C C . TYR A 1 460 ? -19.096 -23.046 8.434 1.00 57.06 460 TYR A C 1
ATOM 3709 O O . TYR A 1 460 ? -18.614 -23.232 9.550 1.00 57.06 460 TYR A O 1
ATOM 3717 N N . ALA A 1 461 ? -20.291 -23.513 8.069 1.00 48.81 461 ALA A N 1
ATOM 3718 C CA . ALA A 1 461 ? -21.244 -24.019 9.046 1.00 48.81 461 ALA A CA 1
ATOM 3719 C C . ALA A 1 461 ? -20.795 -25.333 9.705 1.00 48.81 461 ALA A C 1
ATOM 3721 O O . ALA A 1 461 ? -21.071 -25.547 10.881 1.00 48.81 461 ALA A O 1
ATOM 3722 N N . GLU A 1 462 ? -20.063 -26.202 9.001 1.00 48.03 462 GLU A N 1
ATOM 3723 C CA . GLU A 1 462 ? -19.898 -27.579 9.473 1.00 48.03 462 GLU A CA 1
ATOM 3724 C C . GLU A 1 462 ? -18.472 -28.107 9.279 1.00 48.03 462 GLU A C 1
ATOM 3726 O O . GLU A 1 462 ? -18.184 -28.914 8.400 1.00 48.03 462 GLU A O 1
ATOM 3731 N N . ARG A 1 463 ? -17.558 -27.706 10.176 1.00 47.22 463 ARG A N 1
ATOM 3732 C CA . ARG A 1 463 ? -16.214 -28.315 10.303 1.00 47.22 463 ARG A CA 1
ATOM 3733 C C . ARG A 1 463 ? -16.267 -29.833 10.576 1.00 47.22 463 ARG A C 1
ATOM 3735 O O . ARG A 1 463 ? -15.265 -30.509 10.375 1.00 47.22 463 ARG A O 1
ATOM 3742 N N . ASN A 1 464 ? -17.421 -30.350 11.009 1.00 49.53 464 ASN A N 1
ATOM 3743 C CA . ASN A 1 464 ? -17.649 -31.757 11.344 1.00 49.53 464 ASN A CA 1
ATOM 3744 C C . ASN A 1 464 ? -18.548 -32.500 10.341 1.00 49.53 464 ASN A C 1
ATOM 3746 O O . ASN A 1 464 ? -18.910 -33.641 10.617 1.00 49.53 464 ASN A O 1
ATOM 3750 N N . ASN A 1 465 ? -18.930 -31.899 9.207 1.00 46.78 465 ASN A N 1
ATOM 3751 C CA . ASN A 1 465 ? -19.684 -32.649 8.205 1.00 46.78 465 ASN A CA 1
ATOM 3752 C C . ASN A 1 465 ? -18.714 -33.522 7.383 1.00 46.78 465 ASN A C 1
ATOM 3754 O O . ASN A 1 465 ? -17.806 -32.981 6.742 1.00 46.78 465 ASN A O 1
ATOM 3758 N N . PRO A 1 466 ? -18.886 -34.857 7.376 1.00 46.22 466 PRO A N 1
ATOM 3759 C CA . PRO A 1 466 ? -18.037 -35.790 6.629 1.00 46.22 466 PRO A CA 1
ATOM 3760 C C . PRO A 1 466 ? -18.060 -35.587 5.101 1.00 46.22 466 PRO A C 1
ATOM 3762 O O . PRO A 1 466 ? -17.296 -36.233 4.391 1.00 46.22 466 PRO A O 1
ATOM 3765 N N . SER A 1 467 ? -18.879 -34.663 4.590 1.00 53.56 467 SER A N 1
ATOM 3766 C CA . SER A 1 467 ? -19.022 -34.350 3.160 1.00 53.56 467 SER A CA 1
ATOM 3767 C C . SER A 1 467 ? -17.946 -33.400 2.585 1.00 53.56 467 SER A C 1
ATOM 3769 O O . SER A 1 467 ? -17.999 -33.068 1.406 1.00 53.56 467 SER A O 1
ATOM 3771 N N . GLY A 1 468 ? -16.962 -32.945 3.377 1.00 48.81 468 GLY A N 1
ATOM 3772 C CA . GLY A 1 468 ? -15.716 -32.346 2.854 1.00 48.81 468 GLY A CA 1
ATOM 3773 C C . GLY A 1 468 ? -15.777 -30.903 2.318 1.00 48.81 468 GLY A C 1
ATOM 3774 O O . GLY A 1 468 ? -14.830 -30.457 1.677 1.00 48.81 468 GLY A O 1
ATOM 3775 N N . GLY A 1 469 ? -16.848 -30.148 2.581 1.00 56.16 469 GLY A N 1
ATOM 3776 C CA . GLY A 1 469 ? -17.087 -28.844 1.942 1.00 56.16 469 GLY A CA 1
ATOM 3777 C C . GLY A 1 469 ? -16.392 -27.610 2.539 1.00 56.16 469 GLY A C 1
ATOM 3778 O O . GLY A 1 469 ? -16.551 -26.541 1.973 1.00 56.16 469 GLY A O 1
ATOM 3779 N N . GLY A 1 470 ? -15.667 -27.697 3.660 1.00 61.91 470 GLY A N 1
ATOM 3780 C CA . GLY A 1 470 ? -15.188 -26.530 4.425 1.00 61.91 470 GLY A CA 1
ATOM 3781 C C . GLY A 1 470 ? -14.147 -25.629 3.734 1.00 61.91 470 GLY A C 1
ATOM 3782 O O . GLY A 1 470 ? -13.336 -26.080 2.929 1.00 61.91 470 GLY A O 1
ATOM 3783 N N . CYS A 1 471 ? -14.104 -24.343 4.110 1.00 72.38 471 CYS A N 1
ATOM 3784 C CA . CYS A 1 471 ? -13.030 -23.426 3.701 1.00 72.38 471 CYS A CA 1
ATOM 3785 C C . CYS A 1 471 ? -11.635 -23.974 4.083 1.00 72.38 471 CYS A C 1
ATOM 3787 O O . CYS A 1 471 ? -11.399 -24.219 5.269 1.00 72.38 471 CYS A O 1
ATOM 3789 N N . PRO A 1 472 ? -10.664 -24.079 3.152 1.00 76.69 472 PRO A N 1
ATOM 3790 C CA . PRO A 1 472 ? -9.337 -24.617 3.469 1.00 76.69 472 PRO A CA 1
ATOM 3791 C C . PRO A 1 472 ? -8.456 -23.656 4.284 1.00 76.69 472 PRO A C 1
ATOM 3793 O O . PRO A 1 472 ? -7.413 -24.054 4.798 1.00 76.69 472 PRO A O 1
ATOM 3796 N N . LEU A 1 473 ? -8.846 -22.381 4.397 1.00 80.56 473 LEU A N 1
ATOM 3797 C CA . LEU A 1 473 ? -8.080 -21.353 5.102 1.00 80.56 473 LEU A CA 1
ATOM 3798 C C . LEU A 1 473 ? -8.506 -21.260 6.573 1.00 80.56 473 LEU A C 1
ATOM 3800 O O . LEU A 1 473 ? -9.689 -21.115 6.887 1.00 80.56 473 LEU A O 1
ATOM 3804 N N . LEU A 1 474 ? -7.529 -21.285 7.485 1.00 75.50 474 LEU A N 1
ATOM 3805 C CA . LEU A 1 474 ? -7.774 -21.326 8.928 1.00 75.50 474 LEU A CA 1
ATOM 3806 C C . LEU A 1 474 ? -7.902 -19.924 9.541 1.00 75.50 474 LEU A C 1
ATOM 3808 O O . LEU A 1 474 ? -7.037 -19.061 9.385 1.00 75.50 474 LEU A O 1
ATOM 3812 N N . GLY A 1 475 ? -8.966 -19.713 10.322 1.00 79.75 475 GLY A N 1
ATOM 3813 C CA . GLY A 1 475 ? -9.167 -18.480 11.091 1.00 79.75 475 GLY A CA 1
ATOM 3814 C C . GLY A 1 475 ? -9.176 -17.229 10.205 1.00 79.75 475 GLY A C 1
ATOM 3815 O O . GLY A 1 475 ? -9.904 -17.170 9.218 1.00 79.75 475 GLY A O 1
ATOM 3816 N N . ASN A 1 476 ? -8.342 -16.245 10.549 1.00 81.81 476 ASN A N 1
ATOM 3817 C CA . ASN A 1 476 ? -8.245 -14.967 9.831 1.00 81.81 476 ASN A CA 1
ATOM 3818 C C . ASN A 1 476 ? -7.420 -15.054 8.534 1.00 81.81 476 ASN A C 1
ATOM 3820 O O . ASN A 1 476 ? -7.198 -14.036 7.886 1.00 81.81 476 ASN A O 1
ATOM 3824 N N . GLN A 1 477 ? -6.944 -16.243 8.149 1.00 84.25 477 GLN A N 1
ATOM 3825 C CA . GLN A 1 477 ? -6.378 -16.449 6.813 1.00 84.25 477 GLN A CA 1
ATOM 3826 C C . GLN A 1 477 ? -7.469 -16.425 5.743 1.00 84.25 477 GLN A C 1
ATOM 3828 O O . GLN A 1 477 ? -7.187 -16.115 4.591 1.00 84.25 477 GLN A O 1
ATOM 3833 N N . CYS A 1 478 ? -8.711 -16.742 6.117 1.00 86.75 478 CYS A N 1
ATOM 3834 C CA . CYS A 1 478 ? -9.836 -16.658 5.210 1.00 86.75 478 CYS A CA 1
ATOM 3835 C C . CYS A 1 478 ? -10.305 -15.196 5.070 1.00 86.75 478 CYS A C 1
ATOM 3837 O O . CYS A 1 478 ? -10.708 -14.615 6.081 1.00 86.75 478 CYS A O 1
ATOM 3839 N N . PRO A 1 479 ? -10.314 -14.607 3.855 1.00 89.75 479 PRO A N 1
ATOM 3840 C CA . PRO A 1 479 ? -10.672 -13.198 3.656 1.00 89.75 479 PRO A CA 1
ATOM 3841 C C . PRO A 1 479 ? -12.077 -12.840 4.147 1.00 89.75 479 PRO A C 1
ATOM 3843 O O . PRO A 1 479 ? -12.270 -11.784 4.739 1.00 89.75 479 PRO A O 1
ATOM 3846 N N . VAL A 1 480 ? -13.045 -13.739 3.950 1.00 89.38 480 VAL A N 1
ATOM 3847 C CA . VAL A 1 480 ? -14.438 -13.528 4.365 1.00 89.38 480 VAL A CA 1
ATOM 3848 C C . VAL A 1 480 ? -14.558 -13.525 5.895 1.00 89.38 480 VAL A C 1
ATOM 3850 O O . VAL A 1 480 ? -15.135 -12.606 6.467 1.00 89.38 480 VAL A O 1
ATOM 3853 N N . LYS A 1 481 ? -13.915 -14.474 6.587 1.00 86.25 481 LYS A N 1
ATOM 3854 C CA . LYS A 1 481 ? -13.888 -14.509 8.058 1.00 86.25 481 LYS A CA 1
ATOM 3855 C C . LYS A 1 481 ? -13.101 -13.344 8.656 1.00 86.25 481 LYS A C 1
ATOM 3857 O O . LYS A 1 481 ? -13.483 -12.828 9.699 1.00 86.25 481 LYS A O 1
ATOM 3862 N N . ALA A 1 482 ? -12.008 -12.944 8.010 1.00 89.50 482 ALA A N 1
ATOM 3863 C CA . ALA A 1 482 ? -11.211 -11.798 8.430 1.00 89.50 482 ALA A CA 1
ATOM 3864 C C . ALA A 1 482 ? -12.011 -10.488 8.360 1.00 89.50 482 ALA A C 1
ATOM 3866 O O . ALA A 1 482 ? -11.820 -9.622 9.211 1.00 89.50 482 ALA A O 1
ATOM 3867 N N . ASP A 1 483 ? -12.912 -10.354 7.381 1.00 91.75 483 ASP A N 1
ATOM 3868 C CA . ASP A 1 483 ? -13.798 -9.193 7.271 1.00 91.75 483 ASP A CA 1
ATOM 3869 C C . ASP A 1 483 ? -14.862 -9.169 8.381 1.00 91.75 483 ASP A C 1
ATOM 3871 O O . ASP A 1 483 ? -15.129 -8.115 8.947 1.00 91.75 483 ASP A O 1
ATOM 3875 N N . LEU A 1 484 ? -15.370 -10.342 8.776 1.00 88.50 484 LEU A N 1
ATOM 3876 C CA . LEU A 1 484 ? -16.366 -10.512 9.846 1.00 88.50 484 LEU A CA 1
ATOM 3877 C C . LEU A 1 484 ? -15.801 -10.411 11.276 1.00 88.50 484 LEU A C 1
ATOM 3879 O O . LEU A 1 484 ? -16.532 -10.616 12.240 1.00 88.50 484 LEU A O 1
ATOM 3883 N N . VAL A 1 485 ? -14.507 -10.113 11.451 1.00 87.81 485 VAL A N 1
ATOM 3884 C CA . VAL A 1 485 ? -13.915 -9.929 12.793 1.00 87.81 485 VAL A CA 1
ATOM 3885 C C . VAL A 1 485 ? -14.552 -8.744 13.523 1.00 87.81 485 VAL A C 1
ATOM 3887 O O . VAL A 1 485 ? -14.741 -8.808 14.738 1.00 87.81 485 VAL A O 1
ATOM 3890 N N . THR A 1 486 ? -14.881 -7.682 12.786 1.00 88.88 486 THR A N 1
ATOM 3891 C CA . THR A 1 486 ? -15.715 -6.582 13.275 1.00 88.88 486 THR A CA 1
ATOM 3892 C C . THR A 1 486 ? -17.005 -6.610 12.471 1.00 88.88 486 THR A C 1
ATOM 3894 O O . THR A 1 486 ? -17.010 -6.199 11.312 1.00 88.88 486 THR A O 1
ATOM 3897 N N . ASP A 1 487 ? -18.078 -7.127 13.062 1.00 88.06 487 ASP A N 1
ATOM 3898 C CA . ASP A 1 487 ? -19.371 -7.135 12.389 1.00 88.06 487 ASP A CA 1
ATOM 3899 C C . ASP A 1 487 ? -20.031 -5.750 12.485 1.00 88.06 487 ASP A C 1
ATOM 3901 O O . ASP A 1 487 ? -20.159 -5.191 13.572 1.00 88.06 487 ASP A O 1
ATOM 3905 N N . TYR A 1 488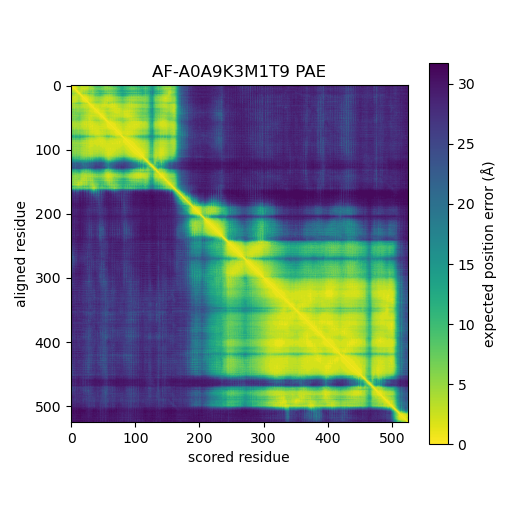 ? -20.416 -5.203 11.331 1.00 93.31 488 TYR A N 1
ATOM 3906 C CA . TYR A 1 488 ? -21.115 -3.924 11.180 1.00 93.31 488 TYR A CA 1
ATOM 3907 C C . TYR A 1 488 ? -22.558 -4.116 10.676 1.00 93.31 488 TYR A C 1
ATOM 3909 O O . TYR A 1 488 ? -23.089 -3.262 9.961 1.00 93.31 488 TYR A O 1
ATOM 3917 N N . ASN A 1 489 ? -23.167 -5.272 10.950 1.00 90.94 489 ASN A N 1
ATOM 3918 C CA . ASN A 1 489 ? -24.548 -5.570 10.564 1.00 90.94 489 ASN A CA 1
ATOM 3919 C C . ASN A 1 489 ? -25.588 -5.142 11.613 1.00 90.94 489 ASN A C 1
ATOM 3921 O O . ASN A 1 489 ? -26.772 -5.085 11.284 1.00 90.94 489 ASN A O 1
ATOM 3925 N N . ASP A 1 490 ? -25.164 -4.831 12.838 1.00 91.00 490 ASP A N 1
ATOM 3926 C CA . ASP A 1 490 ? -26.045 -4.299 13.875 1.00 91.00 490 ASP A CA 1
ATOM 3927 C C . ASP A 1 490 ? -26.425 -2.830 13.607 1.00 91.00 490 ASP A C 1
ATOM 3929 O O . ASP A 1 490 ? -25.918 -2.166 12.705 1.00 91.00 490 ASP A O 1
ATOM 3933 N N . ASP A 1 491 ? -27.358 -2.307 14.396 1.00 91.00 491 ASP A N 1
ATOM 3934 C CA . ASP A 1 491 ? -27.677 -0.883 14.415 1.00 91.00 491 ASP A CA 1
ATOM 3935 C C . ASP A 1 491 ? -27.553 -0.355 15.846 1.00 91.00 491 ASP A C 1
ATOM 3937 O O . ASP A 1 491 ? -28.098 -0.952 16.788 1.00 91.00 491 ASP A O 1
ATOM 3941 N N . TYR A 1 492 ? -26.835 0.761 15.985 1.00 92.62 492 TYR A N 1
ATOM 3942 C CA . TYR A 1 492 ? -26.597 1.506 17.226 1.00 92.62 492 TYR A CA 1
ATOM 3943 C C . TYR A 1 492 ? -27.233 2.907 17.186 1.00 92.62 492 TYR A C 1
ATOM 3945 O O . TYR A 1 492 ? -27.090 3.685 18.124 1.00 92.62 492 TYR A O 1
ATOM 3953 N N . GLY A 1 493 ? -27.969 3.242 16.121 1.00 91.19 493 GLY A N 1
ATOM 3954 C CA . GLY A 1 493 ? -28.716 4.492 15.995 1.00 91.19 493 GLY A CA 1
ATOM 3955 C C . GLY A 1 493 ? -27.858 5.720 15.684 1.00 91.19 493 GLY A C 1
ATOM 3956 O O . GLY A 1 493 ? -28.354 6.843 15.767 1.00 91.19 493 GLY A O 1
ATOM 3957 N N . PHE A 1 494 ? -26.577 5.551 15.339 1.00 94.12 494 PHE A N 1
ATOM 3958 C CA . PHE A 1 494 ? -25.775 6.672 14.852 1.00 94.12 494 PHE A CA 1
ATOM 3959 C C . PHE A 1 494 ? -26.157 7.035 13.406 1.00 94.12 494 PHE A C 1
ATOM 3961 O O . PHE A 1 494 ? -26.590 6.167 12.647 1.00 94.12 494 PHE A O 1
ATOM 3968 N N . PRO A 1 495 ? -25.967 8.302 12.989 1.00 93.56 495 PRO A N 1
ATOM 3969 C CA . PRO A 1 495 ? -26.287 8.741 11.635 1.00 93.56 495 PRO A CA 1
ATOM 3970 C C . PRO A 1 495 ? -25.510 7.943 10.591 1.00 93.56 495 PRO A C 1
ATOM 3972 O O . PRO A 1 495 ? -24.291 7.815 10.713 1.00 93.56 495 PRO A O 1
ATOM 3975 N N . ASP A 1 496 ? -26.200 7.475 9.554 1.00 91.44 496 ASP A N 1
ATOM 3976 C CA . ASP A 1 496 ? -25.658 6.698 8.432 1.00 91.44 496 ASP A CA 1
ATOM 3977 C C . ASP A 1 496 ? -25.346 7.540 7.189 1.00 91.44 496 ASP A C 1
ATOM 3979 O O . ASP A 1 496 ? -25.071 7.014 6.109 1.00 91.44 496 ASP A O 1
ATOM 3983 N N . TYR A 1 497 ? -25.391 8.856 7.359 1.00 91.81 497 TYR A N 1
ATOM 3984 C CA . TYR A 1 497 ? -25.123 9.871 6.357 1.00 91.81 497 TYR A CA 1
ATOM 3985 C C . TYR A 1 497 ? -23.992 10.802 6.832 1.00 91.81 497 TYR A C 1
ATOM 3987 O O . TYR A 1 497 ? -23.572 10.725 7.996 1.00 91.81 497 TYR A O 1
ATOM 3995 N N . PRO A 1 498 ? -23.463 11.666 5.943 1.00 91.50 498 PRO A N 1
ATOM 3996 C CA . PRO A 1 498 ? -22.316 12.516 6.240 1.00 91.50 498 PRO A CA 1
ATOM 3997 C C . PRO A 1 498 ? -22.646 13.546 7.330 1.00 91.50 498 PRO A C 1
ATOM 3999 O O . PRO A 1 498 ? -23.153 14.631 7.061 1.00 91.50 498 PRO A O 1
ATOM 4002 N N . ILE A 1 499 ? -22.360 13.191 8.581 1.00 94.00 499 ILE A N 1
ATOM 4003 C CA . ILE A 1 499 ? -22.265 14.127 9.700 1.00 94.00 499 ILE A CA 1
ATOM 4004 C C . ILE A 1 499 ? -20.852 14.032 10.244 1.00 94.00 499 ILE A C 1
ATOM 4006 O O . ILE A 1 499 ? -20.404 12.955 10.662 1.00 94.00 499 ILE A O 1
ATOM 4010 N N . TYR A 1 500 ? -20.182 15.175 10.236 1.00 94.44 500 TYR A N 1
ATOM 4011 C CA . TYR A 1 500 ? -18.797 15.311 10.641 1.00 94.44 500 TYR A CA 1
ATOM 4012 C C . TYR A 1 500 ? -18.682 16.043 11.970 1.00 94.44 500 TYR A C 1
ATOM 4014 O O . TYR A 1 500 ? -19.528 16.862 12.345 1.00 94.44 500 TYR A O 1
ATOM 4022 N N . MET A 1 501 ? -17.626 15.707 12.697 1.00 90.38 501 MET A N 1
ATOM 4023 C CA . MET A 1 501 ? -17.233 16.406 13.902 1.00 90.38 501 MET A CA 1
ATOM 4024 C C . MET A 1 501 ? -16.835 17.832 13.534 1.00 90.38 501 MET A C 1
ATOM 4026 O O . MET A 1 501 ? -15.969 18.039 12.693 1.00 90.38 501 MET A O 1
ATOM 4030 N N . LYS A 1 502 ? -17.450 18.817 14.188 1.00 84.69 502 LYS A N 1
ATOM 4031 C CA . LYS A 1 502 ? -17.007 20.205 14.086 1.00 84.69 502 LYS A CA 1
ATOM 4032 C C . LYS A 1 502 ? -15.843 20.391 15.042 1.00 84.69 502 LYS A C 1
ATOM 4034 O O . LYS A 1 502 ? -16.046 20.397 16.255 1.00 84.69 502 LYS A O 1
ATOM 4039 N N . GLU A 1 503 ? -14.635 20.535 14.515 1.00 72.31 503 GLU A N 1
ATOM 4040 C CA . GLU A 1 503 ? -13.510 20.945 15.345 1.00 72.31 503 GLU A CA 1
ATOM 4041 C C . GLU A 1 503 ? -13.700 22.412 15.726 1.00 72.31 503 GLU A C 1
ATOM 4043 O O . GLU A 1 503 ? -13.508 23.326 14.925 1.00 72.31 503 GLU A O 1
ATOM 4048 N N . THR A 1 504 ? -14.070 22.663 16.982 1.00 57.75 504 THR A N 1
ATOM 4049 C CA . THR A 1 504 ? -13.807 23.961 17.595 1.00 57.75 504 THR A CA 1
ATOM 4050 C C . THR A 1 504 ? -12.307 24.039 17.807 1.00 57.75 504 THR A C 1
ATOM 4052 O O . THR A 1 504 ? -11.800 23.737 18.889 1.00 57.75 504 THR A O 1
ATOM 4055 N N . VAL A 1 505 ? -11.577 24.421 16.762 1.00 51.56 505 VAL A N 1
ATOM 4056 C CA . VAL A 1 505 ? -10.238 24.967 16.939 1.00 51.56 505 VAL A CA 1
ATOM 4057 C C . VAL A 1 505 ? -10.458 26.265 17.705 1.00 51.56 505 VAL A C 1
ATOM 4059 O O . VAL A 1 505 ? -10.666 27.327 17.119 1.00 51.56 505 VAL A O 1
ATOM 4062 N N . ALA A 1 506 ? -10.489 26.181 19.039 1.00 41.12 506 ALA A N 1
ATOM 4063 C CA . ALA A 1 506 ? -10.187 27.335 19.860 1.00 41.12 506 ALA A CA 1
ATOM 4064 C C . ALA A 1 506 ? -8.871 27.833 19.285 1.00 41.12 506 ALA A C 1
ATOM 4066 O O . ALA A 1 506 ? -7.907 27.063 19.283 1.00 41.12 506 ALA A O 1
ATOM 4067 N N . LYS A 1 507 ? -8.874 29.027 18.672 1.00 38.53 507 LYS A N 1
ATOM 4068 C CA . LYS A 1 507 ? -7.653 29.676 18.198 1.00 38.53 507 LYS A CA 1
ATOM 4069 C C . LYS A 1 507 ? -6.661 29.505 19.335 1.00 38.53 507 LYS A C 1
ATOM 4071 O O . LYS A 1 507 ? -6.836 30.100 20.394 1.00 38.53 507 LYS A O 1
ATOM 4076 N N . SER A 1 508 ? -5.710 28.592 19.158 1.00 39.69 508 SER A N 1
ATOM 4077 C CA . SER A 1 508 ? -4.643 28.390 20.119 1.00 39.69 508 SER A CA 1
ATOM 4078 C C . SER A 1 508 ? -4.057 29.767 20.377 1.00 39.69 508 SER A C 1
ATOM 4080 O O . SER A 1 508 ? -3.989 30.545 19.424 1.00 39.69 508 SER A O 1
ATOM 4082 N N . ASN A 1 509 ? -3.666 30.049 21.619 1.00 42.25 509 ASN A N 1
ATOM 4083 C CA . ASN A 1 509 ? -2.975 31.260 22.071 1.00 42.25 509 ASN A CA 1
ATOM 4084 C C . ASN A 1 509 ? -1.627 31.481 21.341 1.00 42.25 509 ASN A C 1
ATOM 4086 O O . ASN A 1 509 ? -0.581 31.639 21.962 1.00 42.25 509 ASN A O 1
ATOM 4090 N N . LEU A 1 510 ? -1.627 31.474 20.011 1.00 44.16 510 LEU A N 1
ATOM 4091 C CA . LEU A 1 510 ? -0.705 32.206 19.178 1.00 44.16 510 LEU A CA 1
ATOM 4092 C C . LEU A 1 510 ? -1.049 33.659 19.458 1.00 44.16 510 LEU A C 1
ATOM 4094 O O . LEU A 1 510 ? -1.931 34.236 18.822 1.00 44.16 510 LEU A O 1
ATOM 4098 N N . MET A 1 511 ? -0.400 34.207 20.487 1.00 46.50 511 MET A N 1
ATOM 4099 C CA . MET A 1 511 ? -0.256 35.647 20.605 1.00 46.50 511 MET A CA 1
ATOM 4100 C C . MET A 1 511 ? 0.127 36.155 19.220 1.00 46.50 511 MET A C 1
ATOM 4102 O O . MET A 1 511 ? 1.090 35.671 18.617 1.00 46.50 511 MET A O 1
ATOM 4106 N N . THR A 1 512 ? -0.695 37.046 18.675 1.00 63.19 512 THR A N 1
ATOM 4107 C CA . THR A 1 512 ? -0.372 37.728 17.428 1.00 63.19 512 THR A CA 1
ATOM 4108 C C . THR A 1 512 ? 0.981 38.419 17.602 1.00 63.19 512 THR A C 1
ATOM 4110 O O . THR A 1 512 ? 1.390 38.723 18.724 1.00 63.19 512 THR A O 1
ATOM 4113 N N . MET A 1 513 ? 1.707 38.658 16.508 1.00 59.38 513 MET A N 1
ATOM 4114 C CA . MET A 1 513 ? 2.984 39.387 16.576 1.00 59.38 513 MET A CA 1
ATOM 4115 C C . MET A 1 513 ? 2.838 40.724 17.321 1.00 59.38 513 MET A C 1
ATOM 4117 O O . MET A 1 513 ? 3.719 41.083 18.093 1.00 59.38 513 MET A O 1
ATOM 4121 N N . GLU A 1 514 ? 1.683 41.379 17.188 1.00 67.56 514 GLU A N 1
ATOM 4122 C CA . GLU A 1 514 ? 1.318 42.593 17.930 1.00 67.56 514 GLU A CA 1
ATOM 4123 C C . GLU A 1 514 ? 1.214 42.369 19.450 1.00 67.56 514 GLU A C 1
ATOM 4125 O O . GLU A 1 514 ? 1.677 43.197 20.227 1.00 67.56 514 GLU A O 1
ATOM 4130 N N . GLU A 1 515 ? 0.661 41.242 19.903 1.00 67.56 515 GLU A N 1
ATOM 4131 C CA . GLU A 1 515 ? 0.532 40.907 21.330 1.00 67.56 515 GLU A CA 1
ATOM 4132 C C . GLU A 1 515 ? 1.896 40.527 21.949 1.00 67.56 515 GLU A C 1
ATOM 4134 O O . GLU A 1 515 ? 2.179 40.847 23.104 1.00 67.56 515 GLU A O 1
ATOM 4139 N N . LEU A 1 516 ? 2.777 39.894 21.160 1.00 68.44 516 LEU A N 1
ATOM 4140 C CA . LEU A 1 516 ? 4.176 39.630 21.525 1.00 68.44 516 LEU A CA 1
ATOM 4141 C C . LEU A 1 516 ? 5.000 40.921 21.620 1.00 68.44 516 LEU A C 1
ATOM 4143 O O . LEU A 1 516 ? 5.801 41.072 22.544 1.00 68.44 516 LEU A O 1
ATOM 4147 N N . GLU A 1 517 ? 4.803 41.856 20.691 1.00 74.81 517 GLU A N 1
ATOM 4148 C CA . GLU A 1 517 ? 5.436 43.176 20.732 1.00 74.81 517 GLU A CA 1
ATOM 4149 C C . GLU A 1 517 ? 4.925 44.010 21.909 1.00 74.81 517 GLU A C 1
ATOM 4151 O O . GLU A 1 517 ? 5.740 44.626 22.599 1.00 74.81 517 GLU A O 1
ATOM 4156 N N . ARG A 1 518 ? 3.620 43.951 22.213 1.00 81.06 518 ARG A N 1
ATOM 4157 C CA . ARG A 1 518 ? 3.036 44.622 23.382 1.00 81.06 518 ARG A CA 1
ATOM 4158 C C . ARG A 1 518 ? 3.657 44.122 24.685 1.00 81.06 518 ARG A C 1
ATOM 4160 O O . ARG A 1 518 ? 4.147 44.923 25.470 1.00 81.06 518 ARG A O 1
ATOM 4167 N N . ARG A 1 519 ? 3.765 42.803 24.874 1.00 77.75 519 ARG A N 1
ATOM 4168 C CA . ARG A 1 519 ? 4.402 42.233 26.076 1.00 77.75 519 ARG A CA 1
ATOM 4169 C C . ARG A 1 519 ? 5.883 42.553 26.213 1.00 77.75 519 ARG A C 1
ATOM 4171 O O . ARG A 1 519 ? 6.380 42.692 27.328 1.00 77.75 519 ARG A O 1
ATOM 4178 N N . ARG A 1 520 ? 6.588 42.690 25.089 1.00 76.25 520 ARG A N 1
ATOM 4179 C CA . ARG A 1 520 ? 7.991 43.114 25.075 1.00 76.25 520 ARG A CA 1
ATOM 4180 C C . ARG A 1 520 ? 8.143 44.590 25.465 1.00 76.25 520 ARG A C 1
ATOM 4182 O O . ARG A 1 520 ? 9.135 44.944 26.090 1.00 76.25 520 ARG A O 1
ATOM 4189 N N . GLN A 1 521 ? 7.172 45.436 25.117 1.00 76.94 521 GLN A N 1
ATOM 4190 C CA . GLN A 1 521 ? 7.122 46.840 25.545 1.00 76.94 521 GLN A CA 1
ATOM 4191 C C . GLN A 1 521 ? 6.678 46.993 27.007 1.00 76.94 521 GLN A C 1
ATOM 4193 O O . GLN A 1 521 ? 7.170 47.878 27.701 1.00 76.94 521 GLN A O 1
ATOM 4198 N N . GLU A 1 522 ? 5.793 46.117 27.482 1.00 83.44 522 GLU A N 1
ATOM 4199 C CA . GLU A 1 522 ? 5.263 46.111 28.854 1.00 83.44 522 GLU A CA 1
ATOM 4200 C C . GLU A 1 522 ? 6.205 45.428 29.869 1.00 83.44 522 GLU A C 1
ATOM 4202 O O . GLU A 1 522 ? 5.946 45.468 31.069 1.00 83.44 522 GLU A O 1
ATOM 4207 N N . GLY A 1 523 ? 7.322 44.841 29.418 1.00 60.97 523 GLY A N 1
ATOM 4208 C CA . GLY A 1 523 ? 8.331 44.224 30.289 1.00 60.97 523 GLY A CA 1
ATOM 4209 C C . GLY A 1 523 ? 7.896 42.897 30.923 1.00 60.97 523 GLY A C 1
ATOM 4210 O O . GLY A 1 523 ? 8.477 42.476 31.920 1.00 60.97 523 GLY A O 1
ATOM 4211 N N . GLU A 1 524 ? 6.881 42.236 30.361 1.00 62.59 524 GLU A N 1
ATOM 4212 C CA . GLU A 1 524 ? 6.360 40.948 30.847 1.00 62.59 524 GLU A CA 1
ATOM 4213 C C . GLU A 1 524 ? 7.110 39.722 30.279 1.00 62.59 524 GLU A C 1
ATOM 4215 O O . GLU A 1 524 ? 6.708 38.584 30.539 1.00 62.59 524 GLU A O 1
ATOM 4220 N N . LEU A 1 525 ? 8.171 39.933 29.488 1.00 49.41 525 LEU A N 1
ATOM 4221 C CA . LEU A 1 525 ? 8.961 38.897 28.806 1.00 49.41 525 LEU A CA 1
ATOM 4222 C C . LEU A 1 525 ? 10.463 39.027 29.049 1.00 49.41 525 LEU A C 1
ATOM 4224 O O . LEU A 1 525 ? 10.975 40.167 28.964 1.00 49.41 525 LEU A O 1
#